Protein AF-A0A6P8XUL9-F1 (afdb_monomer_lite)

Structure (mmCIF, N/CA/C/O backbone):
data_AF-A0A6P8XUL9-F1
#
_entry.id   AF-A0A6P8XUL9-F1
#
loop_
_atom_site.group_PDB
_atom_site.id
_atom_site.type_symbol
_atom_site.label_atom_id
_atom_site.label_alt_id
_atom_site.label_comp_id
_atom_site.label_asym_id
_atom_site.label_entity_id
_atom_site.label_seq_id
_atom_site.pdbx_PDB_ins_code
_atom_site.Cartn_x
_atom_site.Cartn_y
_atom_site.Cartn_z
_atom_site.occupancy
_atom_site.B_iso_or_equiv
_atom_site.auth_seq_id
_atom_site.auth_comp_id
_atom_site.auth_asym_id
_atom_site.auth_atom_id
_atom_site.pdbx_PDB_model_num
ATOM 1 N N . MET A 1 1 ? -16.209 -55.099 -18.711 1.00 37.78 1 MET A N 1
ATOM 2 C CA . MET A 1 1 ? -15.863 -53.741 -19.184 1.00 37.78 1 MET A CA 1
ATOM 3 C C . MET A 1 1 ? -17.079 -52.858 -18.952 1.00 37.78 1 MET A C 1
ATOM 5 O O . MET A 1 1 ? -18.015 -52.920 -19.733 1.00 37.78 1 MET A O 1
ATOM 9 N N . CYS A 1 2 ? -17.122 -52.142 -17.826 1.00 31.62 2 CYS A N 1
ATOM 10 C CA . CYS A 1 2 ? -18.235 -51.257 -17.474 1.00 31.62 2 CYS A CA 1
ATOM 11 C C . CYS A 1 2 ? -17.809 -49.809 -17.709 1.00 31.62 2 CYS A C 1
ATOM 13 O O . CYS A 1 2 ? -16.923 -49.317 -17.016 1.00 31.62 2 CYS A O 1
ATOM 15 N N . ALA A 1 3 ? -18.446 -49.138 -18.665 1.00 32.78 3 ALA A N 1
ATOM 16 C CA . ALA A 1 3 ? -18.392 -47.691 -18.809 1.00 32.78 3 ALA A CA 1
ATOM 17 C C . ALA A 1 3 ? -19.743 -47.134 -18.346 1.00 32.78 3 ALA A C 1
ATOM 19 O O . ALA A 1 3 ? -20.754 -47.297 -19.024 1.00 32.78 3 ALA A O 1
ATOM 20 N N . VAL A 1 4 ? -19.759 -46.522 -17.162 1.00 34.84 4 VAL A N 1
ATOM 21 C CA . VAL A 1 4 ? -20.897 -45.748 -16.658 1.00 34.84 4 VAL A CA 1
ATOM 22 C C . VAL A 1 4 ? -20.531 -44.279 -16.820 1.00 34.84 4 VAL A C 1
ATOM 24 O O . VAL A 1 4 ? -19.769 -43.722 -16.034 1.00 34.84 4 VAL A O 1
ATOM 27 N N . SER A 1 5 ? -21.050 -43.652 -17.871 1.00 38.41 5 SER A N 1
ATOM 28 C CA . SER A 1 5 ? -21.076 -42.200 -18.019 1.00 38.41 5 SER A CA 1
ATOM 29 C C . SER A 1 5 ? -22.178 -41.641 -17.118 1.00 38.41 5 SER A C 1
ATOM 31 O O . SER A 1 5 ? -23.352 -41.632 -17.488 1.00 38.41 5 SER A O 1
ATOM 33 N N . GLY A 1 6 ? -21.807 -41.216 -15.911 1.00 29.81 6 GLY A N 1
ATOM 34 C CA . GLY A 1 6 ? -22.685 -40.436 -15.043 1.00 29.81 6 GLY A CA 1
ATOM 35 C C . GLY A 1 6 ? -22.744 -38.970 -15.496 1.00 29.81 6 GLY A C 1
ATOM 36 O O . GLY A 1 6 ? -21.734 -38.437 -15.963 1.00 29.81 6 GLY A O 1
ATOM 37 N N . PRO A 1 7 ? -23.893 -38.285 -15.361 1.00 35.06 7 PRO A N 1
ATOM 38 C CA . PRO A 1 7 ? -23.976 -36.859 -15.629 1.00 35.06 7 PRO A CA 1
ATOM 39 C C . PRO A 1 7 ? -23.151 -36.113 -14.578 1.00 35.06 7 PRO A C 1
ATOM 41 O O . PRO A 1 7 ? -23.373 -36.257 -13.376 1.00 35.06 7 PRO A O 1
ATOM 44 N N . VAL A 1 8 ? -22.199 -35.297 -15.035 1.00 34.69 8 VAL A N 1
ATOM 45 C CA . VAL A 1 8 ? -21.517 -34.314 -14.191 1.00 34.69 8 VAL A CA 1
ATOM 46 C C . VAL A 1 8 ? -22.593 -33.380 -13.643 1.00 34.69 8 VAL A C 1
ATOM 48 O O . VAL A 1 8 ? -23.097 -32.504 -14.348 1.00 34.69 8 VAL A O 1
ATOM 51 N N . LEU A 1 9 ? -22.979 -33.601 -12.385 1.00 31.09 9 LEU A N 1
ATOM 52 C CA . LEU A 1 9 ? -23.833 -32.701 -11.626 1.00 31.09 9 LEU A CA 1
ATOM 53 C C . LEU A 1 9 ? -23.145 -31.329 -11.606 1.00 31.09 9 LEU A C 1
ATOM 55 O O . LEU A 1 9 ? -22.224 -31.084 -10.825 1.00 31.09 9 LEU A O 1
ATOM 59 N N . ARG A 1 10 ? -23.599 -30.411 -12.465 1.00 36.59 10 ARG A N 1
ATOM 60 C CA . ARG A 1 10 ? -23.371 -28.976 -12.293 1.00 36.59 10 ARG A CA 1
ATOM 61 C C . ARG A 1 10 ? -24.014 -28.584 -10.963 1.00 36.59 10 ARG A C 1
ATOM 63 O O . ARG A 1 10 ? -25.199 -28.257 -10.919 1.00 36.59 10 ARG A O 1
ATOM 70 N N . ARG A 1 11 ? -23.246 -28.624 -9.867 1.00 33.84 11 ARG A N 1
ATOM 71 C CA . ARG A 1 11 ? -23.598 -27.894 -8.643 1.00 33.84 11 ARG A CA 1
ATOM 72 C C . ARG A 1 11 ? -23.852 -26.447 -9.064 1.00 33.84 11 ARG A C 1
ATOM 74 O O . ARG A 1 11 ? -22.957 -25.791 -9.593 1.00 33.84 11 ARG A O 1
ATOM 81 N N . ARG A 1 12 ? -25.086 -25.973 -8.880 1.00 31.55 12 ARG A N 1
ATOM 82 C CA . ARG A 1 12 ? -25.438 -24.553 -8.974 1.00 31.55 12 ARG A CA 1
ATOM 83 C C . ARG A 1 12 ? -24.396 -23.754 -8.180 1.00 31.55 12 ARG A C 1
ATOM 85 O O . ARG A 1 12 ? -24.286 -23.950 -6.975 1.00 31.55 12 ARG A O 1
ATOM 92 N N . MET A 1 13 ? -23.655 -22.861 -8.840 1.00 39.72 13 MET A N 1
ATOM 93 C CA . MET A 1 13 ? -22.795 -21.856 -8.197 1.00 39.72 13 MET A CA 1
ATOM 94 C C . MET A 1 13 ? -23.651 -20.757 -7.539 1.00 39.72 13 MET A C 1
ATOM 96 O O . MET A 1 13 ? -23.552 -19.582 -7.878 1.00 39.72 13 MET A O 1
ATOM 100 N N . ALA A 1 14 ? -24.550 -21.138 -6.636 1.00 37.53 14 ALA A N 1
ATOM 101 C CA . ALA A 1 14 ? -25.235 -20.202 -5.759 1.00 37.53 14 ALA A CA 1
ATOM 102 C C . ALA A 1 14 ? -24.264 -19.878 -4.614 1.00 37.53 14 ALA A C 1
ATOM 104 O O . ALA A 1 14 ? -24.163 -20.656 -3.674 1.00 37.53 14 ALA A O 1
ATOM 105 N N . GLY A 1 15 ? -23.471 -18.809 -4.739 1.00 52.38 15 GLY A N 1
ATOM 106 C CA . GLY A 1 15 ? -22.556 -18.405 -3.659 1.00 52.38 15 GLY A CA 1
ATOM 107 C C . GLY A 1 15 ? -21.303 -17.620 -4.046 1.00 52.38 15 GLY A C 1
ATOM 108 O O . GLY A 1 15 ? -20.465 -17.407 -3.183 1.00 52.38 15 GLY A O 1
ATOM 109 N N . ARG A 1 16 ? -21.123 -17.190 -5.303 1.00 62.69 16 ARG A N 1
ATOM 110 C CA . ARG A 1 16 ? -19.997 -16.306 -5.659 1.00 62.69 16 ARG A CA 1
ATOM 111 C C . ARG A 1 16 ? -20.393 -14.843 -5.513 1.00 62.69 16 ARG A C 1
ATOM 113 O O . ARG A 1 16 ? -21.459 -14.450 -5.987 1.00 62.69 16 ARG A O 1
ATOM 120 N N . TYR A 1 17 ? -19.529 -14.049 -4.886 1.00 63.56 17 TYR A N 1
ATOM 121 C CA . TYR A 1 17 ? -19.690 -12.604 -4.868 1.00 63.56 17 TYR A CA 1
ATOM 122 C C . TYR A 1 17 ? -19.587 -12.062 -6.298 1.00 63.56 17 TYR A C 1
ATOM 124 O O . TYR A 1 17 ? -18.811 -12.584 -7.108 1.00 63.56 17 TYR A O 1
ATOM 132 N N . PRO A 1 18 ? -20.376 -11.031 -6.630 1.00 59.72 18 PRO A N 1
ATOM 133 C CA . PRO A 1 18 ? -20.274 -10.351 -7.908 1.00 59.72 18 PRO A CA 1
ATOM 134 C C . PRO A 1 18 ? -18.846 -9.857 -8.126 1.00 59.72 18 PRO A C 1
ATOM 136 O O . PRO A 1 18 ? -18.221 -9.301 -7.225 1.00 59.72 18 PRO A O 1
ATOM 139 N N . VAL A 1 19 ? -18.338 -10.056 -9.338 1.00 67.88 19 VAL A N 1
ATOM 140 C CA . VAL A 1 19 ? -17.032 -9.533 -9.726 1.00 67.88 19 VAL A CA 1
ATOM 141 C C . VAL A 1 19 ? -17.222 -8.068 -10.093 1.00 67.88 19 VAL A C 1
ATOM 143 O O . VAL A 1 19 ? -17.562 -7.750 -11.230 1.00 67.88 19 VAL A O 1
ATOM 146 N N . SER A 1 20 ? -17.073 -7.187 -9.113 1.00 79.69 20 SER A N 1
ATOM 147 C CA . SER A 1 20 ? -17.096 -5.741 -9.316 1.00 79.69 20 SER A CA 1
ATOM 148 C C . SER A 1 20 ? -15.865 -5.092 -8.683 1.00 79.69 20 SER A C 1
ATOM 150 O O . SER A 1 20 ? -15.315 -5.659 -7.732 1.00 79.69 20 SER A O 1
ATOM 152 N N . PRO A 1 21 ? -15.441 -3.919 -9.189 1.00 89.19 21 PRO A N 1
ATOM 153 C CA . PRO A 1 21 ? -14.424 -3.084 -8.560 1.00 89.19 21 PRO A CA 1
ATOM 154 C C . PRO A 1 21 ? -14.604 -2.997 -7.043 1.00 89.19 21 PRO A C 1
ATOM 156 O O . PRO A 1 21 ? -15.710 -2.767 -6.552 1.00 89.19 21 PRO A O 1
ATOM 159 N N . GLY A 1 22 ? -13.521 -3.232 -6.307 1.00 93.44 22 GLY A N 1
ATOM 160 C CA . GLY A 1 22 ? -13.492 -3.111 -4.854 1.00 93.44 22 GLY A CA 1
ATOM 161 C C . GLY A 1 22 ? -12.985 -1.754 -4.389 1.00 93.44 22 GLY A C 1
ATOM 162 O O . GLY A 1 22 ? -12.543 -0.925 -5.184 1.00 93.44 22 GLY A O 1
ATOM 163 N N . VAL A 1 23 ? -12.989 -1.551 -3.080 1.00 96.12 23 VAL A N 1
ATOM 164 C CA . VAL A 1 23 ? -12.270 -0.445 -2.446 1.00 96.12 23 VAL A CA 1
ATOM 165 C C . VAL A 1 23 ? -11.222 -1.009 -1.498 1.00 96.12 23 VAL A C 1
ATOM 167 O O . VAL A 1 23 ? -11.482 -1.994 -0.815 1.00 96.12 23 VAL A O 1
ATOM 170 N N . ALA A 1 24 ? -10.043 -0.396 -1.459 1.00 97.25 24 ALA A N 1
ATOM 171 C CA . ALA A 1 24 ? -8.964 -0.733 -0.547 1.00 97.25 24 ALA A CA 1
ATOM 172 C C . ALA A 1 24 ? -8.557 0.486 0.287 1.00 97.25 24 ALA A C 1
ATOM 174 O O . ALA A 1 24 ? -8.046 1.459 -0.259 1.00 97.25 24 ALA A O 1
ATOM 175 N N . LEU A 1 25 ? -8.743 0.421 1.604 1.00 97.69 25 LEU A N 1
ATOM 176 C CA . LEU A 1 25 ? -8.171 1.360 2.565 1.00 97.69 25 LEU A CA 1
ATOM 177 C C . LEU A 1 25 ? -6.817 0.821 3.043 1.00 97.69 25 LEU A C 1
ATOM 179 O O . LEU A 1 25 ? -6.745 -0.267 3.611 1.00 97.69 25 LEU A O 1
ATOM 183 N N . ILE A 1 26 ? -5.745 1.568 2.796 1.00 97.75 26 ILE A N 1
ATOM 184 C CA . ILE A 1 26 ? -4.359 1.194 3.077 1.00 97.75 26 ILE A CA 1
ATOM 185 C C . ILE A 1 26 ? -3.785 2.181 4.090 1.00 97.75 26 ILE A C 1
ATOM 187 O O . ILE A 1 26 ? -3.545 3.347 3.789 1.00 97.75 26 ILE A O 1
ATOM 191 N N . ILE A 1 27 ? -3.527 1.690 5.291 1.00 95.75 27 ILE A N 1
ATOM 192 C CA . ILE A 1 27 ? -2.979 2.453 6.404 1.00 95.75 27 ILE A CA 1
ATOM 193 C C . ILE A 1 27 ? -1.556 1.965 6.607 1.00 95.75 27 ILE A C 1
ATOM 195 O O . ILE A 1 27 ? -1.330 0.867 7.115 1.00 95.75 27 ILE A O 1
ATOM 199 N N . SER A 1 28 ? -0.599 2.772 6.160 1.00 93.94 28 SER A N 1
ATOM 200 C CA . SER A 1 28 ? 0.820 2.521 6.382 1.00 93.94 28 SER A CA 1
ATOM 201 C C . SER A 1 28 ? 1.355 3.566 7.343 1.00 93.94 28 SER A C 1
ATOM 203 O O . SER A 1 28 ? 1.233 4.761 7.079 1.00 93.94 28 SER A O 1
ATOM 205 N N . VAL A 1 29 ? 1.911 3.115 8.462 1.00 92.25 29 VAL A N 1
ATOM 206 C CA . VAL A 1 29 ? 2.539 3.975 9.461 1.00 92.25 29 VAL A CA 1
ATOM 207 C C . VAL A 1 29 ? 4.035 3.711 9.433 1.00 92.25 29 VAL A C 1
ATOM 209 O O . VAL A 1 29 ? 4.491 2.578 9.644 1.00 92.25 29 VAL A O 1
ATOM 212 N N . ARG A 1 30 ? 4.783 4.772 9.125 1.00 90.12 30 ARG A N 1
ATOM 213 C CA . ARG A 1 30 ? 6.246 4.766 9.102 1.00 90.12 30 ARG A CA 1
ATOM 214 C C . ARG A 1 30 ? 6.816 5.320 10.394 1.00 90.12 30 ARG A C 1
ATOM 216 O O . ARG A 1 30 ? 7.656 4.669 11.003 1.00 90.12 30 ARG A O 1
ATOM 223 N N . ASP A 1 31 ? 6.366 6.513 10.762 1.00 89.44 31 ASP A N 1
ATOM 224 C CA . ASP A 1 31 ? 6.917 7.282 11.866 1.00 89.44 31 ASP A CA 1
ATOM 225 C C . ASP A 1 31 ? 5.943 7.255 13.046 1.00 89.44 31 ASP A C 1
ATOM 227 O O . ASP A 1 31 ? 4.725 7.388 12.873 1.00 89.44 31 ASP A O 1
ATOM 231 N N . PHE A 1 32 ? 6.501 7.077 14.239 1.00 88.56 32 PHE A N 1
ATOM 232 C CA . PHE A 1 32 ? 5.765 6.943 15.488 1.00 88.56 32 PHE A CA 1
ATOM 233 C C . PHE A 1 32 ? 6.261 7.997 16.466 1.00 88.56 32 PHE A C 1
ATOM 235 O O . PHE A 1 32 ? 7.464 8.175 16.667 1.00 88.56 32 PHE A O 1
ATOM 242 N N . LYS A 1 33 ? 5.335 8.714 17.092 1.00 88.94 33 LYS A N 1
ATOM 243 C CA . LYS A 1 33 ? 5.663 9.637 18.167 1.00 88.94 33 LYS A CA 1
ATOM 244 C C . LYS A 1 33 ? 6.017 8.827 19.411 1.00 88.94 33 LYS A C 1
ATOM 246 O O . LYS A 1 33 ? 5.183 8.109 19.949 1.00 88.94 33 LYS A O 1
ATOM 251 N N . GLY A 1 34 ? 7.242 8.981 19.905 1.00 81.62 34 GLY A N 1
ATOM 252 C CA . GLY A 1 34 ? 7.682 8.349 21.147 1.00 81.62 34 GLY A CA 1
ATOM 253 C C . GLY A 1 34 ? 8.956 7.536 20.972 1.00 81.62 34 GLY A C 1
ATOM 254 O O . GLY A 1 34 ? 9.912 8.014 20.371 1.00 81.62 34 GLY A O 1
ATOM 255 N N . LYS A 1 35 ? 8.988 6.346 21.584 1.00 64.88 35 LYS A N 1
ATOM 256 C CA . LYS A 1 35 ? 10.177 5.476 21.648 1.00 64.88 35 LYS A CA 1
ATOM 257 C C . LYS A 1 35 ? 10.199 4.375 20.588 1.00 64.88 35 LYS A C 1
ATOM 259 O O . LYS A 1 35 ? 11.168 3.623 20.541 1.00 64.88 35 LYS A O 1
ATOM 264 N N . ASP A 1 36 ? 9.145 4.264 19.788 1.00 75.69 36 ASP A N 1
ATOM 265 C CA . ASP A 1 36 ? 9.087 3.261 18.735 1.00 75.69 36 ASP A CA 1
ATOM 266 C C . ASP A 1 36 ? 9.967 3.681 17.559 1.00 75.69 36 ASP A C 1
ATOM 268 O O . ASP A 1 36 ? 10.014 4.847 17.163 1.00 75.69 36 ASP A O 1
ATOM 272 N N . GLU A 1 37 ? 10.697 2.711 17.021 1.00 81.06 37 GLU A N 1
ATOM 273 C CA . GLU A 1 37 ? 11.573 2.929 15.879 1.00 81.06 37 GLU A CA 1
ATOM 274 C C . GLU A 1 37 ? 10.752 3.145 14.599 1.00 81.06 37 GLU A C 1
ATOM 276 O O . GLU A 1 37 ? 9.684 2.554 14.437 1.00 81.06 37 GLU A O 1
ATOM 281 N N . PRO A 1 38 ? 11.236 3.953 13.641 1.00 85.56 38 PRO A N 1
ATOM 282 C CA . PRO A 1 38 ? 10.581 4.071 12.349 1.00 85.56 38 PRO A CA 1
ATOM 283 C C . PRO A 1 38 ? 10.548 2.737 11.592 1.00 85.56 38 PRO A C 1
ATOM 285 O O . PRO A 1 38 ? 11.535 1.999 11.533 1.00 85.56 38 PRO A O 1
ATOM 288 N N . ARG A 1 39 ? 9.440 2.457 10.902 1.00 85.62 39 ARG A N 1
ATOM 289 C CA . ARG A 1 39 ? 9.310 1.278 10.033 1.00 85.62 39 ARG A CA 1
ATOM 290 C C . ARG A 1 39 ? 9.907 1.537 8.658 1.00 85.62 39 ARG A C 1
ATOM 292 O O . ARG A 1 39 ? 9.217 1.943 7.719 1.00 85.62 39 ARG A O 1
ATOM 299 N N . LEU A 1 40 ? 11.201 1.261 8.525 1.00 81.50 40 LEU A N 1
ATOM 300 C CA . LEU A 1 40 ? 11.898 1.288 7.237 1.00 81.50 40 LEU A CA 1
ATOM 301 C C . LEU A 1 40 ? 11.166 0.389 6.231 1.00 81.50 40 LEU A C 1
ATOM 303 O O . LEU A 1 40 ? 10.842 -0.742 6.550 1.00 81.50 40 LEU A O 1
ATOM 307 N N . GLY A 1 41 ? 10.824 0.893 5.044 1.00 85.69 41 GLY A N 1
ATOM 308 C CA . GLY A 1 41 ? 10.061 0.134 4.039 1.00 85.69 41 GLY A CA 1
ATOM 309 C C . GLY A 1 41 ? 8.534 0.225 4.118 1.00 85.69 41 GLY A C 1
ATOM 310 O O . GLY A 1 41 ? 7.869 -0.256 3.202 1.00 85.69 41 GLY A O 1
ATOM 311 N N . ALA A 1 42 ? 7.953 0.902 5.117 1.00 89.12 42 ALA A N 1
ATOM 312 C CA . ALA A 1 42 ? 6.500 1.131 5.186 1.00 89.12 42 ALA A CA 1
ATOM 313 C C . ALA A 1 42 ? 5.942 1.825 3.923 1.00 89.12 42 ALA A C 1
ATOM 315 O O . ALA A 1 42 ? 4.853 1.494 3.444 1.00 89.12 42 ALA A O 1
ATOM 316 N N . ARG A 1 43 ? 6.729 2.726 3.320 1.00 90.94 43 ARG A N 1
ATOM 317 C CA . ARG A 1 43 ? 6.403 3.351 2.030 1.00 90.94 43 ARG A CA 1
ATOM 318 C C . ARG A 1 43 ? 6.321 2.337 0.895 1.00 90.94 43 ARG A C 1
ATOM 320 O O . ARG A 1 43 ? 5.424 2.409 0.059 1.00 90.94 43 ARG A O 1
ATOM 327 N N . ASN A 1 44 ? 7.242 1.382 0.862 1.00 89.88 44 ASN A N 1
ATOM 328 C CA . ASN A 1 44 ? 7.232 0.342 -0.156 1.00 89.88 44 ASN A CA 1
ATOM 329 C C . ASN A 1 44 ? 6.050 -0.608 0.042 1.00 89.88 44 ASN A C 1
ATOM 331 O O . ASN A 1 44 ? 5.362 -0.887 -0.933 1.00 89.88 44 ASN A O 1
ATOM 335 N N . ASP A 1 45 ? 5.712 -0.992 1.277 1.00 93.25 45 ASP A N 1
ATOM 336 C CA . ASP A 1 45 ? 4.472 -1.730 1.565 1.00 93.25 45 ASP A CA 1
ATOM 337 C C . ASP A 1 45 ? 3.230 -1.001 1.032 1.00 93.25 45 ASP A C 1
ATOM 339 O O . ASP A 1 45 ? 2.400 -1.605 0.346 1.00 93.25 45 ASP A O 1
ATOM 343 N N . PHE A 1 46 ? 3.121 0.306 1.306 1.00 95.69 46 PHE A N 1
ATOM 344 C CA . PHE A 1 46 ? 2.026 1.138 0.809 1.00 95.69 46 PHE A CA 1
ATOM 345 C C . PHE A 1 46 ? 1.956 1.101 -0.720 1.00 95.69 46 PHE A C 1
ATOM 347 O O . PHE A 1 46 ? 0.901 0.824 -1.294 1.00 95.69 46 PHE A O 1
ATOM 354 N N . MET A 1 47 ? 3.089 1.326 -1.390 1.00 94.62 47 MET A N 1
ATOM 355 C CA . MET A 1 47 ? 3.172 1.315 -2.850 1.00 94.62 47 MET A CA 1
ATOM 356 C C . MET A 1 47 ? 2.868 -0.066 -3.438 1.00 94.62 47 MET A C 1
ATOM 358 O O . MET A 1 47 ? 2.206 -0.145 -4.481 1.00 94.62 47 MET A O 1
ATOM 362 N N . PHE A 1 48 ? 3.287 -1.147 -2.772 1.00 95.12 48 PHE A N 1
ATOM 363 C CA . PHE A 1 48 ? 3.018 -2.512 -3.210 1.00 95.12 48 PHE A CA 1
ATOM 364 C C . PHE A 1 48 ? 1.536 -2.850 -3.153 1.00 95.12 48 PHE A C 1
ATOM 366 O O . PHE A 1 48 ? 0.970 -3.300 -4.155 1.00 95.12 48 PHE A O 1
ATOM 373 N N . LEU A 1 49 ? 0.892 -2.565 -2.022 1.00 96.31 49 LEU A N 1
ATOM 374 C CA . LEU A 1 49 ? -0.545 -2.758 -1.850 1.00 96.31 49 LEU A CA 1
ATOM 375 C C . LEU A 1 49 ? -1.330 -1.891 -2.831 1.00 96.31 49 LEU A C 1
ATOM 377 O O . LEU A 1 49 ? -2.171 -2.407 -3.568 1.00 96.31 49 LEU A O 1
ATOM 381 N N . LYS A 1 50 ? -1.017 -0.592 -2.901 1.00 96.75 50 LYS A N 1
ATOM 382 C CA . LYS A 1 50 ? -1.726 0.360 -3.759 1.00 96.75 50 LYS A CA 1
ATOM 383 C C . LYS A 1 50 ? -1.693 -0.076 -5.219 1.00 96.75 50 LYS A C 1
ATOM 385 O O . LYS A 1 50 ? -2.736 -0.157 -5.867 1.00 96.75 50 LYS A O 1
ATOM 390 N N . SER A 1 51 ? -0.508 -0.386 -5.736 1.00 94.75 51 SER A N 1
ATOM 391 C CA . SER A 1 51 ? -0.339 -0.774 -7.138 1.00 94.75 51 SER A CA 1
ATOM 392 C C . SER A 1 51 ? -1.025 -2.106 -7.434 1.00 94.75 51 SER A C 1
ATOM 394 O O . SER A 1 51 ? -1.724 -2.223 -8.439 1.00 94.75 51 SER A O 1
ATOM 396 N N . THR A 1 52 ? -0.912 -3.081 -6.524 1.00 94.81 52 THR A N 1
ATOM 397 C CA . THR A 1 52 ? -1.575 -4.389 -6.651 1.00 94.81 52 THR A CA 1
ATOM 398 C C . THR A 1 52 ? -3.096 -4.247 -6.697 1.00 94.81 52 THR A C 1
ATOM 400 O O . THR A 1 52 ? -3.742 -4.800 -7.585 1.00 94.81 52 THR A O 1
ATOM 403 N N . PHE A 1 53 ? -3.684 -3.453 -5.802 1.00 94.94 53 PHE A N 1
ATOM 404 C CA . PHE A 1 53 ? -5.125 -3.213 -5.805 1.00 94.94 53 PHE A CA 1
ATOM 405 C C . PHE A 1 53 ? -5.578 -2.400 -7.021 1.00 94.94 53 PHE A C 1
ATOM 407 O O . PHE A 1 53 ? -6.602 -2.730 -7.621 1.00 94.94 53 PHE A O 1
ATOM 414 N N . THR A 1 54 ? -4.784 -1.431 -7.472 1.00 92.88 54 THR A N 1
ATOM 415 C CA . THR A 1 54 ? -5.086 -0.654 -8.684 1.00 92.88 54 THR A CA 1
ATOM 416 C C . THR A 1 54 ? -5.176 -1.555 -9.923 1.00 92.88 54 THR A C 1
ATOM 418 O O . THR A 1 54 ? -6.140 -1.464 -10.683 1.00 92.88 54 THR A O 1
ATOM 421 N N . VAL A 1 55 ? -4.241 -2.499 -10.109 1.00 89.94 55 VAL A N 1
ATOM 422 C CA . VAL A 1 55 ? -4.286 -3.437 -11.255 1.00 89.94 55 VAL A CA 1
ATOM 423 C C . VAL A 1 55 ? -5.388 -4.501 -11.136 1.00 89.94 55 VAL A C 1
ATOM 425 O O . VAL A 1 55 ? -5.750 -5.131 -12.131 1.00 89.94 55 VAL A O 1
ATOM 428 N N . THR A 1 56 ? -5.964 -4.682 -9.943 1.00 87.12 56 THR A N 1
ATOM 429 C CA . THR A 1 56 ? -7.191 -5.480 -9.740 1.00 87.12 56 THR A CA 1
ATOM 430 C C . THR A 1 56 ? -8.475 -4.677 -9.985 1.00 87.12 56 THR A C 1
ATOM 432 O O . THR A 1 56 ? -9.572 -5.222 -9.893 1.00 87.12 56 THR A O 1
ATOM 435 N N . GLY A 1 57 ? -8.358 -3.377 -10.277 1.00 90.94 57 GLY A N 1
ATOM 436 C CA . GLY A 1 57 ? -9.495 -2.475 -10.468 1.00 90.94 57 GLY A CA 1
ATOM 437 C C . GLY A 1 57 ? -10.120 -1.971 -9.175 1.00 90.94 57 GLY A C 1
ATOM 438 O O . GLY A 1 57 ? -11.220 -1.429 -9.211 1.00 90.94 57 GLY A O 1
ATOM 439 N N . CYS A 1 58 ? -9.450 -2.144 -8.036 1.00 93.44 58 CYS A N 1
ATOM 440 C CA . CYS A 1 58 ? -9.899 -1.545 -6.790 1.00 93.44 58 CYS A CA 1
ATOM 441 C C . CYS A 1 58 ? -9.514 -0.064 -6.737 1.00 93.44 58 CYS A C 1
ATOM 443 O O . CYS A 1 58 ? -8.419 0.319 -7.156 1.00 93.44 58 CYS A O 1
ATOM 445 N N . ARG A 1 59 ? -10.386 0.761 -6.153 1.00 96.12 59 ARG A N 1
ATOM 446 C CA . ARG A 1 59 ? -10.037 2.134 -5.774 1.00 96.12 59 ARG A CA 1
ATOM 447 C C . ARG A 1 59 ? -9.293 2.119 -4.445 1.00 96.12 59 ARG A C 1
ATOM 449 O O . ARG A 1 59 ? -9.730 1.455 -3.513 1.00 96.12 59 ARG A O 1
ATOM 456 N N . THR A 1 60 ? -8.186 2.844 -4.350 1.00 96.69 60 THR A N 1
ATOM 457 C CA . THR A 1 60 ? -7.331 2.847 -3.156 1.00 96.69 60 THR A CA 1
ATOM 458 C C . THR A 1 60 ? -7.438 4.157 -2.387 1.00 96.69 60 THR A C 1
ATOM 460 O O . THR A 1 60 ? -7.372 5.221 -3.002 1.00 96.69 60 THR A O 1
ATOM 463 N N . PHE A 1 61 ? -7.506 4.069 -1.061 1.00 96.81 61 PHE A N 1
ATOM 464 C CA . PHE A 1 61 ? -7.519 5.194 -0.132 1.00 96.81 61 PHE A CA 1
ATOM 465 C C . PHE A 1 61 ? -6.432 5.023 0.937 1.00 96.81 61 PHE A C 1
ATOM 467 O O . PHE A 1 61 ? -6.220 3.899 1.389 1.00 96.81 61 PHE A O 1
ATOM 474 N N . PRO A 1 62 ? -5.771 6.103 1.378 1.00 93.56 62 PRO A N 1
ATOM 475 C CA . PRO A 1 62 ? -5.745 7.405 0.715 1.00 93.56 62 PRO A CA 1
ATOM 476 C C . PRO A 1 62 ? -5.112 7.305 -0.686 1.00 93.56 62 PRO A C 1
ATOM 478 O O . PRO A 1 62 ? -4.370 6.367 -0.992 1.00 93.56 62 PRO A O 1
ATOM 481 N N . ALA A 1 63 ? -5.407 8.272 -1.558 1.00 84.56 63 ALA A N 1
ATOM 482 C CA . ALA A 1 63 ? -4.843 8.299 -2.910 1.00 84.56 63 ALA A CA 1
ATOM 483 C C . ALA A 1 63 ? -3.311 8.439 -2.897 1.00 84.56 63 ALA A C 1
ATOM 485 O O . ALA A 1 63 ? -2.629 7.931 -3.785 1.00 84.56 63 ALA A O 1
ATOM 486 N N . THR A 1 64 ? -2.750 9.087 -1.881 1.00 85.88 64 THR A N 1
ATOM 487 C CA . THR A 1 64 ? -1.308 9.226 -1.646 1.00 85.88 64 THR A CA 1
ATOM 488 C C . THR A 1 64 ? -0.969 8.776 -0.238 1.00 85.88 64 THR A C 1
ATOM 490 O O . THR A 1 64 ? -1.817 8.849 0.646 1.00 85.88 64 THR A O 1
ATOM 493 N N . GLU A 1 65 ? 0.269 8.334 -0.020 1.00 88.94 65 GLU A N 1
ATOM 494 C CA . GLU A 1 65 ? 0.728 7.951 1.315 1.00 88.94 65 GLU A CA 1
ATOM 495 C C . GLU A 1 65 ? 0.516 9.108 2.299 1.00 88.94 65 GLU A C 1
ATOM 497 O O . GLU A 1 65 ? 0.905 10.248 2.036 1.00 88.94 65 GLU A O 1
ATOM 502 N N . LYS A 1 66 ? -0.114 8.802 3.433 1.00 89.75 66 LYS A N 1
ATOM 503 C CA . LYS A 1 66 ? -0.261 9.719 4.559 1.00 89.75 66 LYS A CA 1
ATOM 504 C C . LYS A 1 66 ? 0.761 9.325 5.619 1.00 89.75 66 LYS A C 1
ATOM 506 O O . LYS A 1 66 ? 0.774 8.175 6.043 1.00 89.75 66 LYS A O 1
ATOM 511 N N . LEU A 1 67 ? 1.599 10.279 6.025 1.00 83.88 67 LEU A N 1
ATOM 512 C CA . LEU A 1 67 ? 2.714 10.033 6.950 1.00 83.88 67 LEU A CA 1
ATOM 513 C C . LEU A 1 67 ? 2.261 9.859 8.403 1.00 83.88 67 LEU A C 1
ATOM 515 O O . LEU A 1 67 ? 2.842 9.063 9.132 1.00 83.88 67 LEU A O 1
ATOM 519 N N . ASN A 1 68 ? 1.219 10.594 8.797 1.00 89.81 68 ASN A N 1
ATOM 520 C CA . ASN A 1 68 ? 0.725 10.632 10.167 1.00 89.81 68 ASN A CA 1
ATOM 521 C C . ASN A 1 68 ? -0.708 10.115 10.231 1.00 89.81 68 ASN A C 1
ATOM 523 O O . ASN A 1 68 ? -1.586 10.654 9.562 1.00 89.81 68 ASN A O 1
ATOM 527 N N . TRP A 1 69 ? -0.946 9.109 11.059 1.00 93.81 69 TRP A N 1
ATOM 528 C CA . TRP A 1 69 ? -2.253 8.537 11.332 1.00 93.81 69 TRP A CA 1
ATOM 529 C C . TRP A 1 69 ? -2.592 8.699 12.804 1.00 93.81 69 TRP A C 1
ATOM 531 O O . TRP A 1 69 ? -1.900 8.147 13.649 1.00 93.81 69 TRP A O 1
ATOM 541 N N . SER A 1 70 ? -3.670 9.417 13.097 1.00 92.25 70 SER A N 1
ATOM 542 C CA . SER A 1 70 ? -4.382 9.344 14.375 1.00 92.25 70 SER A CA 1
ATOM 543 C C . SER A 1 70 ? -5.650 8.493 14.240 1.00 92.25 70 SER A C 1
ATOM 545 O O . SER A 1 70 ? -6.048 8.090 13.139 1.00 92.25 70 SER A O 1
ATOM 547 N N . GLN A 1 71 ? -6.336 8.228 15.353 1.00 91.19 71 GLN A N 1
ATOM 548 C 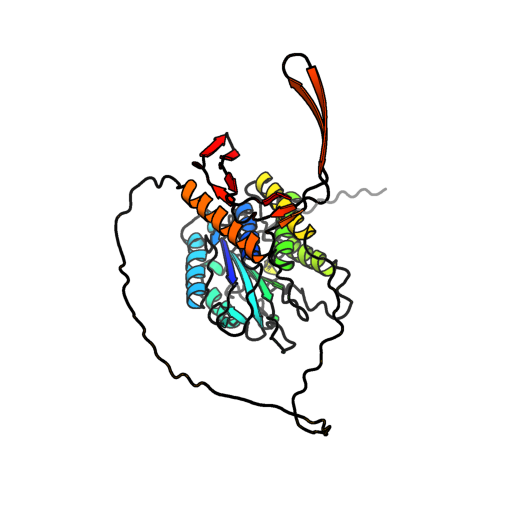CA . GLN A 1 71 ? -7.599 7.485 15.312 1.00 91.19 71 GLN A CA 1
ATOM 549 C C . GLN A 1 71 ? -8.686 8.239 14.526 1.00 91.19 71 GLN A C 1
ATOM 551 O O . GLN A 1 71 ? -9.458 7.621 13.791 1.00 91.19 71 GLN A O 1
ATOM 556 N N . SER A 1 72 ? -8.750 9.568 14.644 1.00 91.88 72 SER A N 1
ATOM 557 C CA . SER A 1 72 ? -9.714 10.380 13.892 1.00 91.88 72 SER A CA 1
ATOM 558 C C . SER A 1 72 ? -9.407 10.372 12.395 1.00 91.88 72 SER A C 1
ATOM 560 O O . SER A 1 72 ? -10.327 10.268 11.584 1.00 91.88 72 SER A O 1
ATOM 562 N N . ASP A 1 73 ? -8.125 10.385 12.020 1.00 93.88 73 ASP A N 1
ATOM 563 C CA . ASP A 1 73 ? -7.699 10.236 10.627 1.00 93.88 73 ASP A CA 1
ATOM 564 C C . ASP A 1 73 ? -8.138 8.901 10.035 1.00 93.88 73 ASP A C 1
ATOM 566 O O . ASP A 1 73 ? -8.627 8.866 8.907 1.00 93.88 73 ASP A O 1
ATOM 570 N N . PHE A 1 74 ? -7.999 7.812 10.797 1.00 93.00 74 PHE A N 1
ATOM 571 C CA . PHE A 1 74 ? -8.491 6.500 10.390 1.00 93.00 74 PHE A CA 1
ATOM 572 C C . PHE A 1 74 ? -10.002 6.517 10.138 1.00 93.00 74 PHE A C 1
ATOM 574 O O . PHE A 1 74 ? -10.452 6.087 9.077 1.00 93.00 74 PHE A O 1
ATOM 581 N N . VAL A 1 75 ? -10.784 7.044 11.084 1.00 92.25 75 VAL A N 1
ATOM 582 C CA . VAL A 1 75 ? -12.247 7.118 10.955 1.00 92.25 75 VAL A CA 1
ATOM 583 C C . VAL A 1 75 ? -12.654 7.957 9.740 1.00 92.25 75 VAL A C 1
ATOM 585 O O . VAL A 1 75 ? -13.557 7.567 9.002 1.00 92.25 75 VAL A O 1
ATOM 588 N N . ASN A 1 76 ? -11.979 9.080 9.495 1.00 93.88 76 ASN A N 1
ATOM 589 C CA . ASN A 1 76 ? -12.251 9.931 8.338 1.00 93.88 76 ASN A CA 1
ATOM 590 C C . ASN A 1 76 ? -11.903 9.229 7.018 1.00 93.88 76 ASN A C 1
ATOM 592 O O . ASN A 1 76 ? -12.719 9.227 6.100 1.00 93.88 76 ASN A O 1
ATOM 596 N N . ALA A 1 77 ? -10.745 8.569 6.942 1.00 94.88 77 ALA A N 1
ATOM 597 C CA . ALA A 1 77 ? -10.345 7.810 5.759 1.00 94.88 77 ALA A CA 1
ATOM 598 C C . ALA A 1 77 ? -11.264 6.606 5.503 1.00 94.88 77 ALA A C 1
ATOM 600 O O . ALA A 1 77 ? -11.516 6.255 4.354 1.00 94.88 77 ALA A O 1
ATOM 601 N N . LEU A 1 78 ? -11.798 5.980 6.556 1.00 94.62 78 LEU A N 1
ATOM 602 C CA . LEU A 1 78 ? -12.799 4.927 6.420 1.00 94.62 78 LEU A CA 1
ATOM 603 C C . LEU A 1 78 ? -14.098 5.461 5.817 1.00 94.62 78 LEU A C 1
ATOM 605 O O . LEU A 1 78 ? -14.610 4.842 4.890 1.00 94.62 78 LEU A O 1
ATOM 609 N N . LYS A 1 79 ? -14.602 6.604 6.297 1.00 93.88 79 LYS A N 1
ATOM 610 C CA . LYS A 1 79 ? -15.794 7.259 5.730 1.00 93.88 79 LYS A CA 1
ATOM 611 C C . LYS A 1 79 ? -15.602 7.579 4.246 1.00 93.88 79 LYS A C 1
ATOM 613 O O . LYS A 1 79 ? -16.458 7.260 3.424 1.00 93.88 79 LYS A O 1
ATOM 618 N N . GLU A 1 80 ? -14.442 8.127 3.894 1.00 94.62 80 GLU A N 1
ATOM 619 C CA . GLU A 1 80 ? -14.079 8.390 2.500 1.00 94.62 80 GLU A CA 1
ATOM 620 C C . GLU A 1 80 ? -14.036 7.091 1.677 1.00 94.62 80 GLU A C 1
ATOM 622 O O . GLU A 1 80 ? -14.634 7.003 0.607 1.00 94.62 80 GLU A O 1
ATOM 627 N N . ALA A 1 81 ? -13.410 6.037 2.206 1.00 95.06 81 ALA A N 1
ATOM 628 C CA . ALA A 1 81 ? -13.281 4.758 1.517 1.00 95.06 81 ALA A CA 1
ATOM 629 C C . ALA A 1 81 ? -14.617 4.019 1.330 1.00 95.06 81 ALA A C 1
ATOM 631 O O . ALA A 1 81 ? -14.749 3.228 0.398 1.00 95.06 81 ALA A O 1
ATOM 632 N N . VAL A 1 82 ? -15.624 4.244 2.177 1.00 94.31 82 VAL A N 1
ATOM 633 C CA . VAL A 1 82 ? -16.946 3.622 1.986 1.00 94.31 82 VAL A CA 1
ATOM 634 C C . VAL A 1 82 ? -17.873 4.432 1.081 1.00 94.31 82 VAL A C 1
ATOM 636 O O . VAL A 1 82 ? -18.809 3.856 0.534 1.00 94.31 82 VAL A O 1
ATOM 639 N N . THR A 1 83 ? -17.584 5.715 0.841 1.00 94.31 83 THR A N 1
ATOM 640 C CA . THR A 1 83 ? -18.401 6.605 -0.009 1.00 94.31 83 THR A CA 1
ATOM 641 C C . THR A 1 83 ? -18.668 6.033 -1.417 1.00 94.31 83 THR A C 1
ATOM 643 O O . THR A 1 83 ? -19.824 6.022 -1.846 1.00 94.31 83 THR A O 1
ATOM 646 N N . PRO A 1 84 ? -17.687 5.431 -2.133 1.00 92.94 84 PRO A N 1
ATOM 647 C CA . PRO A 1 84 ? -17.941 4.833 -3.449 1.00 92.94 84 PRO A CA 1
ATOM 648 C C . PRO A 1 84 ? -19.001 3.725 -3.427 1.00 92.94 84 PRO A C 1
ATOM 650 O O . PRO A 1 84 ? -19.660 3.473 -4.431 1.00 92.94 84 PRO A O 1
ATOM 653 N N . PHE A 1 85 ? -19.189 3.043 -2.294 1.00 90.88 85 PHE A N 1
ATOM 654 C CA . PHE A 1 85 ? -20.218 2.014 -2.164 1.00 90.88 85 PHE A CA 1
ATOM 655 C C . PHE A 1 85 ? -21.640 2.576 -2.109 1.00 90.88 85 PHE A C 1
ATOM 657 O O . PHE A 1 85 ? -22.583 1.831 -2.391 1.00 90.88 85 PHE A O 1
ATOM 664 N N . GLU A 1 86 ? -21.793 3.843 -1.737 1.00 90.50 86 GLU A N 1
ATOM 665 C CA . GLU A 1 86 ? -23.074 4.546 -1.656 1.00 90.50 86 GLU A CA 1
ATOM 666 C C . GLU A 1 86 ? -23.396 5.215 -2.991 1.00 90.50 86 GLU A C 1
ATOM 668 O O . GLU A 1 86 ? -24.494 5.052 -3.532 1.00 90.50 86 GLU A O 1
ATOM 673 N N . GLU A 1 87 ? -22.403 5.904 -3.552 1.00 92.25 87 GLU A N 1
ATOM 674 C CA . GLU A 1 87 ? -22.594 6.835 -4.662 1.00 92.25 87 GLU A CA 1
ATOM 675 C C . GLU A 1 87 ? -22.393 6.191 -6.041 1.00 92.25 87 GLU A C 1
ATOM 677 O O . GLU A 1 87 ? -22.992 6.633 -7.022 1.00 92.25 87 GLU A O 1
ATOM 682 N N . GLU A 1 88 ? -21.603 5.116 -6.145 1.00 92.88 88 GLU A N 1
ATOM 683 C CA . GLU A 1 88 ? -21.171 4.584 -7.440 1.00 92.88 88 GLU A CA 1
ATOM 684 C C . GLU A 1 88 ? -21.625 3.144 -7.694 1.00 92.88 88 GLU A C 1
ATOM 686 O O . GLU A 1 88 ? -21.155 2.183 -7.081 1.00 92.88 88 GLU A O 1
ATOM 691 N N . GLU A 1 89 ? -22.483 2.970 -8.706 1.00 88.31 89 GLU A N 1
ATOM 692 C CA . GLU A 1 89 ? -23.000 1.662 -9.144 1.00 88.31 89 GLU A CA 1
ATOM 693 C C . GLU A 1 89 ? -21.898 0.622 -9.391 1.00 88.31 89 GLU A C 1
ATOM 695 O O . GLU A 1 89 ? -22.061 -0.551 -9.050 1.00 88.31 89 GLU A O 1
ATOM 700 N N . ALA A 1 90 ? -20.749 1.050 -9.927 1.00 87.75 90 ALA A N 1
ATOM 701 C CA . ALA A 1 90 ? -19.618 0.170 -10.209 1.00 87.75 90 ALA A CA 1
ATOM 702 C C . ALA A 1 90 ? -19.065 -0.520 -8.948 1.00 87.75 90 ALA A C 1
ATOM 704 O O . ALA A 1 90 ? -18.598 -1.655 -9.034 1.00 87.75 90 ALA A O 1
ATOM 705 N N . PHE A 1 91 ? -19.151 0.121 -7.779 1.00 90.62 91 PHE A N 1
ATOM 706 C CA . PHE A 1 91 ? -18.602 -0.387 -6.518 1.00 90.62 91 PHE A CA 1
ATOM 707 C C . PHE A 1 91 ? -19.678 -0.986 -5.602 1.00 90.62 91 PHE A C 1
ATOM 709 O O . PHE A 1 91 ? -19.354 -1.684 -4.637 1.00 90.62 91 PHE A O 1
ATOM 716 N N . LYS A 1 92 ? -20.974 -0.818 -5.904 1.00 86.75 92 LYS A N 1
ATOM 717 C CA . LYS A 1 92 ? -22.095 -1.255 -5.044 1.00 86.75 92 LYS A CA 1
ATOM 718 C C . LYS A 1 92 ? -22.111 -2.731 -4.655 1.00 86.75 92 LYS A C 1
ATOM 720 O O . LYS A 1 92 ? -22.827 -3.082 -3.723 1.00 86.75 92 LYS A O 1
ATOM 725 N N . ARG A 1 93 ? -21.338 -3.601 -5.304 1.00 84.50 93 ARG A N 1
ATOM 726 C CA . ARG A 1 93 ? -21.215 -5.025 -4.936 1.00 84.50 93 ARG A CA 1
ATOM 727 C C . ARG A 1 93 ? -19.773 -5.472 -4.679 1.00 84.50 93 ARG A C 1
ATOM 729 O O . ARG A 1 93 ? -19.529 -6.663 -4.498 1.00 84.50 93 ARG A O 1
ATOM 736 N N . GLY A 1 94 ? -18.838 -4.523 -4.672 1.00 88.25 94 GLY A N 1
ATOM 737 C CA . GLY A 1 94 ? -17.410 -4.779 -4.585 1.00 88.25 94 GLY A CA 1
ATOM 738 C C . GLY A 1 94 ? -16.951 -5.194 -3.193 1.00 88.25 94 GLY A C 1
ATOM 739 O O . GLY A 1 94 ? -17.626 -4.883 -2.203 1.00 88.25 94 GLY A O 1
ATOM 740 N N . PRO A 1 95 ? -15.797 -5.877 -3.112 1.00 91.50 95 PRO A N 1
ATOM 741 C CA . PRO A 1 95 ? -15.133 -6.142 -1.847 1.00 91.50 95 PRO A CA 1
ATOM 742 C C . PRO A 1 95 ? -14.565 -4.876 -1.217 1.00 91.50 95 PRO A C 1
ATOM 744 O O . PRO A 1 95 ? -14.201 -3.922 -1.904 1.00 91.50 95 PRO A O 1
ATOM 747 N N . PHE A 1 96 ? -14.437 -4.922 0.104 1.00 93.50 96 PHE A N 1
ATOM 748 C CA . PHE A 1 96 ? -13.693 -3.947 0.881 1.00 93.50 96 PHE A CA 1
ATOM 749 C C . PHE A 1 96 ? -12.409 -4.584 1.417 1.00 93.50 96 PHE A C 1
ATOM 751 O O . PHE A 1 96 ? -12.452 -5.603 2.106 1.00 93.50 96 PHE A O 1
ATOM 758 N N . PHE A 1 97 ? -11.268 -3.984 1.105 1.00 94.75 97 PHE A N 1
ATOM 759 C CA . PHE A 1 97 ? -9.965 -4.353 1.636 1.00 94.75 97 PHE A CA 1
ATOM 760 C C . PHE A 1 97 ? -9.539 -3.322 2.676 1.00 94.75 97 PHE A C 1
ATOM 762 O O . PHE A 1 97 ? -9.564 -2.126 2.407 1.00 94.75 97 PHE A O 1
ATOM 769 N N . LEU A 1 98 ? -9.111 -3.781 3.846 1.00 95.38 98 LEU A N 1
ATOM 770 C CA . LEU A 1 98 ? -8.529 -2.938 4.883 1.00 95.38 98 LEU A CA 1
ATOM 771 C C . LEU A 1 98 ? -7.138 -3.459 5.203 1.00 95.38 98 LEU A C 1
ATOM 773 O O . LEU A 1 98 ? -7.002 -4.555 5.734 1.00 95.38 98 LEU A O 1
ATOM 777 N N . CYS A 1 99 ? -6.111 -2.693 4.865 1.00 95.81 99 CYS A N 1
ATOM 778 C CA . CYS A 1 99 ? -4.724 -3.096 5.028 1.00 95.81 99 CYS A CA 1
ATOM 779 C C . CYS A 1 99 ? -4.039 -2.203 6.057 1.00 95.81 99 CYS A C 1
ATOM 781 O O . CYS A 1 99 ? -3.977 -0.994 5.864 1.00 95.81 99 CYS A O 1
ATOM 783 N N . PHE A 1 100 ? -3.481 -2.798 7.103 1.00 93.06 100 PHE A N 1
ATOM 784 C CA . PHE A 1 100 ? -2.601 -2.132 8.054 1.00 93.06 100 PHE A CA 1
ATOM 785 C C . PHE A 1 100 ? -1.163 -2.596 7.826 1.00 93.06 100 PHE A C 1
ATOM 787 O O . PHE A 1 100 ? -0.900 -3.796 7.826 1.00 93.06 100 PHE A O 1
ATOM 794 N N . SER A 1 101 ? -0.236 -1.657 7.664 1.00 92.75 101 SER A N 1
ATOM 795 C CA . SER A 1 101 ? 1.205 -1.878 7.782 1.00 92.75 101 SER A CA 1
ATOM 796 C C . SER A 1 101 ? 1.727 -0.919 8.845 1.00 92.75 101 SER A C 1
ATOM 798 O O . SER A 1 101 ? 1.907 0.266 8.585 1.00 92.75 101 SER A O 1
ATOM 800 N N . THR A 1 102 ? 1.931 -1.408 10.066 1.00 90.88 102 THR A N 1
ATOM 801 C CA . THR A 1 102 ? 2.334 -0.579 11.215 1.00 90.88 102 THR A CA 1
ATOM 802 C C . THR A 1 102 ? 3.056 -1.411 12.288 1.00 90.88 102 THR A C 1
ATOM 804 O O . THR A 1 102 ? 3.361 -2.588 12.075 1.00 90.88 102 THR A O 1
ATOM 807 N N . HIS A 1 103 ? 3.356 -0.808 13.438 1.00 87.25 103 HIS A N 1
ATOM 808 C CA . HIS A 1 103 ? 3.640 -1.527 14.668 1.00 87.25 103 HIS A CA 1
ATOM 809 C C . HIS A 1 103 ? 2.364 -2.055 15.326 1.00 87.25 103 HIS A C 1
ATOM 811 O O . HIS A 1 103 ? 1.255 -1.589 15.063 1.00 87.25 103 HIS A O 1
ATOM 817 N N . GLY A 1 104 ? 2.512 -3.071 16.168 1.00 83.12 104 GLY A N 1
ATOM 818 C CA . GLY A 1 104 ? 1.412 -3.533 16.999 1.00 83.12 104 GLY A CA 1
ATOM 819 C C . GLY A 1 104 ? 1.839 -4.552 18.039 1.00 83.12 104 GLY A C 1
ATOM 820 O O . GLY A 1 104 ? 2.832 -5.270 17.882 1.00 83.12 104 GLY A O 1
ATOM 821 N N . ASP A 1 105 ? 1.051 -4.619 19.101 1.00 78.56 105 ASP A N 1
ATOM 822 C CA . ASP A 1 105 ? 1.229 -5.517 20.233 1.00 78.56 105 ASP A CA 1
ATOM 823 C C . ASP A 1 105 ? -0.133 -6.019 20.746 1.00 78.56 105 ASP A C 1
ATOM 825 O O . ASP A 1 105 ? -1.172 -5.853 20.104 1.00 78.56 105 ASP A O 1
ATOM 829 N N . GLU A 1 106 ? -0.136 -6.656 21.914 1.00 76.50 106 GLU A N 1
ATOM 830 C CA . GLU A 1 106 ? -1.335 -7.132 22.611 1.00 76.50 106 GLU A CA 1
ATOM 831 C C . GLU A 1 106 ? -2.440 -6.077 22.822 1.00 76.50 106 GLU A C 1
ATOM 833 O O . GLU A 1 106 ? -3.607 -6.460 22.936 1.00 76.50 106 GLU A O 1
ATOM 838 N N . LYS A 1 107 ? -2.111 -4.778 22.848 1.00 81.69 107 LYS A N 1
ATOM 839 C CA . LYS A 1 107 ? -3.074 -3.675 22.994 1.00 81.69 107 LYS A CA 1
ATOM 840 C C . LYS A 1 107 ? -3.751 -3.325 21.674 1.00 81.69 107 LYS A C 1
ATOM 842 O O . LYS A 1 107 ? -4.883 -2.843 21.689 1.00 81.69 107 LYS A O 1
ATOM 847 N N . GLY A 1 108 ? -3.096 -3.584 20.543 1.00 84.44 108 GLY A N 1
ATOM 848 C CA . GLY A 1 108 ? -3.663 -3.383 19.216 1.00 84.44 108 GLY A CA 1
ATOM 849 C C . GLY A 1 108 ? -2.660 -2.879 18.186 1.00 84.44 108 GLY A C 1
ATOM 850 O O . GLY A 1 108 ? -1.488 -3.244 18.182 1.00 84.44 108 GLY A O 1
ATOM 851 N N . ILE A 1 109 ? -3.171 -2.064 17.270 1.00 89.31 109 ILE A N 1
ATOM 852 C CA . ILE A 1 109 ? -2.447 -1.489 16.135 1.00 89.31 109 ILE A CA 1
ATOM 853 C C . ILE A 1 109 ? -1.904 -0.127 16.567 1.00 89.31 109 ILE A C 1
ATOM 855 O O . ILE A 1 109 ? -2.692 0.730 16.954 1.00 89.31 109 ILE A O 1
ATOM 859 N N . THR A 1 110 ? -0.594 0.093 16.502 1.00 90.69 110 THR A N 1
ATOM 860 C CA . THR A 1 110 ? 0.003 1.385 16.868 1.00 90.69 110 THR A CA 1
ATOM 861 C C . THR A 1 110 ? -0.242 2.414 15.762 1.00 90.69 110 THR A C 1
ATOM 863 O O . THR A 1 110 ? -0.125 2.105 14.571 1.00 90.69 110 THR A O 1
ATOM 866 N N . LEU A 1 111 ? -0.588 3.636 16.146 1.00 93.06 111 LEU A N 1
ATOM 867 C CA . LEU A 1 111 ? -0.802 4.785 15.269 1.00 93.06 111 LEU A CA 1
ATOM 868 C C . LEU A 1 111 ? 0.381 5.768 15.356 1.00 93.06 111 LEU A C 1
ATOM 870 O O . LEU A 1 111 ? 1.276 5.612 16.185 1.00 93.06 111 LEU A O 1
ATOM 874 N N . SER A 1 112 ? 0.429 6.780 14.485 1.00 92.75 112 SER A N 1
ATOM 875 C CA . SER A 1 112 ? 1.569 7.714 14.419 1.00 92.75 112 SER A CA 1
ATOM 876 C C . SER A 1 112 ? 1.717 8.589 15.656 1.00 92.75 112 SER A C 1
ATOM 878 O O . SER A 1 112 ? 2.811 9.061 15.945 1.00 92.75 112 SER A O 1
ATOM 880 N N . ASP A 1 113 ? 0.635 8.829 16.387 1.00 91.38 113 ASP A N 1
ATOM 881 C CA . ASP A 1 113 ? 0.651 9.554 17.658 1.00 91.38 113 ASP A CA 1
ATOM 882 C C . ASP A 1 113 ? 1.193 8.713 18.829 1.00 91.38 113 ASP A C 1
ATOM 884 O O . ASP A 1 113 ? 1.375 9.258 19.919 1.00 91.38 113 ASP A O 1
ATOM 888 N N . GLY A 1 114 ? 1.519 7.436 18.591 1.00 88.06 114 GLY A N 1
ATOM 889 C CA . GLY A 1 114 ? 1.960 6.477 19.604 1.00 88.06 114 GLY A CA 1
ATOM 890 C C . GLY A 1 114 ? 0.800 5.823 20.359 1.00 88.06 114 GLY A C 1
ATOM 891 O O . GLY A 1 114 ? 1.029 4.941 21.188 1.00 88.06 114 GLY A O 1
ATOM 892 N N . GLU A 1 115 ? -0.441 6.224 20.068 1.00 90.81 115 GLU A N 1
ATOM 893 C CA . GLU A 1 115 ? -1.628 5.600 20.634 1.00 90.81 115 GLU A CA 1
ATOM 894 C C . GLU A 1 115 ? -1.914 4.263 19.947 1.00 90.81 115 GLU A C 1
ATOM 896 O O . GLU A 1 115 ? -1.495 3.983 18.819 1.00 90.81 115 GLU A O 1
ATOM 901 N N . TYR A 1 116 ? -2.661 3.417 20.647 1.00 88.94 116 TYR A N 1
ATOM 902 C CA . TYR A 1 116 ? -3.119 2.146 20.110 1.00 88.94 116 TYR A CA 1
ATOM 903 C C . TYR A 1 116 ? -4.536 2.308 19.574 1.00 88.94 116 TYR A C 1
ATOM 905 O O . TYR A 1 116 ? -5.374 2.957 20.195 1.00 88.94 116 TYR A O 1
ATOM 913 N N . LEU A 1 117 ? -4.823 1.653 18.452 1.00 89.94 117 LEU A N 1
ATOM 914 C CA . LEU A 1 117 ? -6.164 1.324 17.998 1.00 89.94 117 LEU A CA 1
ATOM 915 C C . LEU A 1 117 ? -6.456 -0.127 18.401 1.00 89.94 117 LEU A C 1
ATOM 917 O O . LEU A 1 117 ? -6.026 -1.062 17.710 1.00 89.94 117 LEU A O 1
ATOM 921 N N . PRO A 1 118 ? -7.177 -0.349 19.514 1.00 87.69 118 PRO A N 1
ATOM 922 C CA . PRO A 1 118 ? -7.558 -1.685 19.926 1.00 87.69 118 PRO A CA 1
ATOM 923 C C . PRO A 1 118 ? -8.446 -2.356 18.881 1.00 87.69 118 PRO A C 1
ATOM 925 O O . PRO A 1 118 ? -9.307 -1.734 18.254 1.00 87.69 118 PRO A O 1
ATOM 928 N N . LEU A 1 119 ? -8.280 -3.665 18.719 1.00 79.75 119 LEU A N 1
ATOM 929 C CA . LEU A 1 119 ? -8.996 -4.435 17.699 1.00 79.75 119 LEU A CA 1
ATOM 930 C C . LEU A 1 119 ? -10.520 -4.458 17.927 1.00 79.75 119 LEU A C 1
ATOM 932 O O . LEU A 1 119 ? -11.292 -4.481 16.969 1.00 79.75 119 LEU A O 1
ATOM 936 N N . ASN A 1 120 ? -10.973 -4.390 19.182 1.00 80.25 120 ASN A N 1
ATOM 937 C CA . ASN A 1 120 ? -12.391 -4.245 19.526 1.00 80.25 120 ASN A CA 1
ATOM 938 C C . ASN A 1 120 ? -12.955 -2.870 19.125 1.00 80.25 120 ASN A C 1
ATOM 940 O O . ASN A 1 120 ? -14.100 -2.794 18.682 1.00 80.25 120 ASN A O 1
ATOM 944 N N . VAL A 1 121 ? -12.158 -1.803 19.229 1.00 87.12 121 VAL A N 1
ATOM 945 C CA . VAL A 1 121 ? -12.533 -0.460 18.760 1.00 87.12 121 VAL A CA 1
ATOM 946 C C . VAL A 1 121 ? -12.602 -0.442 17.237 1.00 87.12 121 VAL A C 1
ATOM 948 O O . VAL A 1 121 ? -13.595 0.016 16.681 1.00 87.12 121 VAL A O 1
ATOM 951 N N . LEU A 1 122 ? -11.616 -1.030 16.551 1.00 86.38 122 LEU A N 1
ATOM 952 C CA . LEU A 1 122 ? -11.666 -1.227 15.100 1.00 86.38 122 LEU A CA 1
ATOM 953 C C . LEU A 1 122 ? -12.940 -1.983 14.682 1.00 86.38 122 LEU A C 1
ATOM 955 O O . LEU A 1 122 ? -13.620 -1.589 13.735 1.00 86.38 122 LEU A O 1
ATOM 959 N N . ARG A 1 123 ? -13.296 -3.044 15.415 1.00 82.50 123 ARG A N 1
ATOM 960 C CA . ARG A 1 123 ? -14.537 -3.798 15.198 1.00 82.50 123 ARG A CA 1
ATOM 961 C C . ARG A 1 123 ? -15.780 -2.923 15.350 1.00 82.50 123 ARG A C 1
ATOM 963 O O . ARG A 1 123 ? -16.661 -3.031 14.502 1.00 82.50 123 ARG A O 1
ATOM 970 N N . ALA A 1 124 ? -15.853 -2.088 16.383 1.00 84.00 124 ALA A N 1
ATOM 971 C CA . ALA A 1 124 ? -16.974 -1.173 16.588 1.00 84.00 124 ALA A CA 1
ATOM 972 C C . ALA A 1 124 ? -17.078 -0.137 15.455 1.00 84.00 124 ALA A C 1
ATOM 974 O O . ALA A 1 124 ? -18.144 0.033 14.876 1.00 84.00 124 ALA A O 1
ATOM 975 N N . ILE A 1 125 ? -15.954 0.456 15.047 1.00 88.06 125 ILE A N 1
ATOM 976 C CA . ILE A 1 125 ? -15.912 1.434 13.951 1.00 88.06 125 ILE A CA 1
ATOM 977 C C . ILE A 1 125 ? -16.412 0.818 12.634 1.00 88.06 125 ILE A C 1
ATOM 979 O O . ILE A 1 125 ? -17.205 1.430 11.918 1.00 88.06 125 ILE A O 1
ATOM 983 N N . LEU A 1 126 ? -15.986 -0.408 12.309 1.00 86.31 126 LEU A N 1
ATOM 984 C CA . LEU A 1 126 ? -16.455 -1.113 11.110 1.00 86.31 126 LEU A CA 1
ATOM 985 C C . LEU A 1 126 ? -17.941 -1.503 11.201 1.00 86.31 126 LEU A C 1
ATOM 987 O O . LEU A 1 126 ? -18.622 -1.543 10.180 1.00 86.31 126 LEU A O 1
ATOM 991 N N . ALA A 1 127 ? -18.452 -1.767 12.406 1.00 83.75 127 ALA A N 1
ATOM 992 C CA . ALA A 1 127 ? -19.855 -2.104 12.658 1.00 83.75 127 ALA A CA 1
ATOM 993 C C . ALA A 1 127 ? -20.838 -0.967 12.406 1.00 83.75 127 ALA A C 1
ATOM 995 O O . ALA A 1 127 ? -21.991 -1.219 12.036 1.00 83.75 127 ALA A O 1
ATOM 996 N N . GLU A 1 128 ? -20.377 0.261 12.600 1.00 87.88 128 GLU A N 1
ATOM 997 C CA . GLU A 1 128 ? -21.146 1.473 12.338 1.00 87.88 128 GLU A CA 1
ATOM 998 C C . GLU A 1 128 ? -21.320 1.732 10.834 1.00 87.88 128 GLU A C 1
ATOM 1000 O O . GLU A 1 128 ? -22.245 2.434 10.437 1.00 87.88 128 GLU A O 1
ATOM 1005 N N . GLN A 1 129 ? -20.484 1.128 9.981 1.00 89.25 129 GLN A N 1
ATOM 1006 C CA . GLN A 1 129 ? -20.571 1.296 8.531 1.00 89.25 129 GLN A CA 1
ATOM 1007 C C . GLN A 1 129 ? -21.604 0.334 7.934 1.00 89.25 129 GLN A C 1
ATOM 1009 O O . GLN A 1 129 ? -21.291 -0.795 7.546 1.00 89.25 129 GLN A O 1
ATOM 1014 N N . GLU A 1 130 ? -22.858 0.780 7.832 1.00 87.12 130 GLU A N 1
ATOM 1015 C CA . GLU A 1 130 ? -23.955 -0.044 7.301 1.00 87.12 130 GLU A CA 1
ATOM 1016 C C . GLU A 1 130 ? -23.682 -0.557 5.884 1.00 87.12 130 GLU A C 1
ATOM 1018 O O . GLU A 1 130 ? -24.012 -1.701 5.556 1.00 87.12 130 GLU A O 1
ATOM 1023 N N . THR A 1 131 ? -22.989 0.248 5.075 1.00 88.69 131 THR A N 1
ATOM 1024 C CA . THR A 1 131 ? -22.551 -0.104 3.720 1.00 88.69 131 THR A CA 1
ATOM 1025 C C . THR A 1 131 ? -21.711 -1.371 3.669 1.00 88.69 131 THR A C 1
ATOM 1027 O O . THR A 1 131 ? -21.720 -2.053 2.645 1.00 88.69 131 THR A O 1
ATOM 1030 N N . LEU A 1 132 ? -21.020 -1.727 4.755 1.00 87.38 132 LEU A N 1
ATOM 1031 C CA . LEU A 1 132 ? -20.136 -2.884 4.824 1.00 87.38 132 LEU A CA 1
ATOM 1032 C C . LEU A 1 132 ? -20.828 -4.177 5.293 1.00 87.38 132 LEU A C 1
ATOM 1034 O O . LEU A 1 132 ? -20.259 -5.251 5.084 1.00 87.38 132 LEU A O 1
ATOM 1038 N N . ARG A 1 133 ? -22.033 -4.140 5.888 1.00 81.69 133 ARG A N 1
ATOM 1039 C CA . ARG A 1 133 ? -22.650 -5.303 6.580 1.00 81.69 133 ARG A CA 1
ATOM 1040 C C . ARG A 1 133 ? -22.809 -6.558 5.709 1.00 81.69 133 ARG A C 1
ATOM 1042 O O . ARG A 1 133 ? -22.548 -7.663 6.167 1.00 81.69 133 ARG A O 1
ATOM 1049 N N . SER A 1 134 ? -23.152 -6.416 4.432 1.00 77.81 134 SER A N 1
ATOM 1050 C CA . SER A 1 134 ? -23.376 -7.546 3.509 1.00 77.81 134 SER A CA 1
ATOM 1051 C C . SER A 1 134 ? -22.235 -7.779 2.514 1.00 77.81 134 SER A C 1
ATOM 1053 O O . SER A 1 134 ? -22.359 -8.597 1.601 1.00 77.81 134 SER A O 1
ATOM 1055 N N . ARG A 1 135 ? -21.117 -7.063 2.672 1.00 82.81 135 ARG A N 1
ATOM 1056 C CA . ARG A 1 135 ? -20.016 -7.071 1.704 1.00 82.81 135 ARG A CA 1
ATOM 1057 C C . ARG A 1 135 ? -18.905 -8.037 2.086 1.00 82.81 135 ARG A C 1
ATOM 1059 O O . ARG A 1 135 ? -18.642 -8.200 3.279 1.00 82.81 135 ARG A O 1
ATOM 1066 N N . PRO A 1 136 ? -18.197 -8.608 1.099 1.00 85.38 136 PRO A N 1
ATOM 1067 C CA . PRO A 1 136 ? -16.968 -9.327 1.370 1.00 85.38 136 PRO A CA 1
ATOM 1068 C C . PRO A 1 136 ? -15.908 -8.333 1.858 1.00 85.38 136 PRO A C 1
ATOM 1070 O O . PRO A 1 136 ? -15.599 -7.355 1.177 1.00 85.38 136 PRO A O 1
ATOM 1073 N N . LYS A 1 137 ? -15.371 -8.581 3.049 1.00 87.06 137 LYS A N 1
ATOM 1074 C CA . LYS A 1 137 ? -14.342 -7.770 3.698 1.00 87.06 137 LYS A CA 1
ATOM 1075 C C . LYS A 1 137 ? -13.076 -8.600 3.847 1.00 87.06 137 LYS A C 1
ATOM 1077 O O . LYS A 1 137 ? -13.136 -9.739 4.304 1.00 87.06 137 LYS A O 1
ATOM 1082 N N . VAL A 1 138 ? -11.933 -8.038 3.484 1.00 87.00 138 VAL A N 1
ATOM 1083 C CA . VAL A 1 138 ? -10.626 -8.671 3.672 1.00 87.00 138 VAL A CA 1
ATOM 1084 C C . VAL A 1 138 ? -9.751 -7.720 4.468 1.00 87.00 138 VAL A C 1
ATOM 1086 O O . VAL A 1 138 ? -9.439 -6.625 4.009 1.00 87.00 138 VAL A O 1
ATOM 1089 N N . ILE A 1 139 ? -9.365 -8.136 5.667 1.00 88.19 139 ILE A N 1
ATOM 1090 C CA . ILE A 1 139 ? -8.539 -7.348 6.574 1.00 88.19 139 ILE A CA 1
ATOM 1091 C C . ILE A 1 139 ? -7.138 -7.947 6.578 1.00 88.19 139 ILE A C 1
ATOM 1093 O O . ILE A 1 139 ? -6.948 -9.098 6.963 1.00 88.19 139 ILE A O 1
ATOM 1097 N N . VAL A 1 140 ? -6.161 -7.168 6.133 1.00 89.50 140 VAL A N 1
ATOM 1098 C CA . VAL A 1 140 ? -4.752 -7.544 6.053 1.00 89.50 140 VAL A CA 1
ATOM 1099 C C . VAL A 1 140 ? -3.993 -6.764 7.118 1.00 89.50 140 VAL A C 1
ATOM 1101 O O . VAL A 1 140 ? -4.052 -5.540 7.130 1.00 89.50 140 VAL A O 1
ATOM 1104 N N . ILE A 1 141 ? -3.290 -7.440 8.024 1.00 87.94 141 ILE A N 1
ATOM 1105 C CA . ILE A 1 141 ? -2.563 -6.780 9.117 1.00 87.94 141 ILE A CA 1
ATOM 1106 C C . ILE A 1 141 ? -1.105 -7.224 9.096 1.00 87.94 141 ILE A C 1
ATOM 1108 O O . ILE A 1 141 ? -0.794 -8.353 9.457 1.00 87.94 141 ILE A O 1
ATOM 1112 N N . GLN A 1 142 ? -0.208 -6.324 8.715 1.00 88.31 142 GLN A N 1
ATOM 1113 C CA . GLN A 1 142 ? 1.219 -6.414 8.986 1.00 88.31 142 GLN A CA 1
ATOM 1114 C C . GLN A 1 142 ? 1.520 -5.558 10.219 1.00 88.31 142 GLN A C 1
ATOM 1116 O O . GLN A 1 142 ? 1.617 -4.335 10.122 1.00 88.31 142 GLN A O 1
ATOM 1121 N N . ALA A 1 143 ? 1.655 -6.211 11.374 1.00 82.69 143 ALA A N 1
ATOM 1122 C CA . ALA A 1 143 ? 1.953 -5.561 12.647 1.00 82.69 143 ALA A CA 1
ATOM 1123 C C . ALA A 1 143 ? 3.316 -6.036 13.163 1.00 82.69 143 ALA A C 1
ATOM 1125 O O . ALA A 1 143 ? 3.483 -7.168 13.620 1.00 82.69 143 ALA A O 1
ATOM 1126 N N . CYS A 1 144 ? 4.315 -5.170 13.036 1.00 72.12 144 CYS A N 1
ATOM 1127 C CA . CYS A 1 144 ? 5.680 -5.426 13.477 1.00 72.12 144 CYS A CA 1
ATOM 1128 C C . CYS A 1 144 ? 5.792 -5.137 14.978 1.00 72.12 144 CYS A C 1
ATOM 1130 O O . CYS A 1 144 ? 5.390 -4.067 15.425 1.00 72.12 144 CYS A O 1
ATOM 1132 N N . ARG A 1 145 ? 6.410 -6.015 15.762 1.00 63.94 145 ARG A N 1
ATOM 1133 C CA . ARG A 1 145 ? 6.809 -5.661 17.130 1.00 63.94 145 ARG A CA 1
ATOM 1134 C C . ARG A 1 145 ? 8.070 -4.810 17.018 1.00 63.94 145 ARG A C 1
ATOM 1136 O O . ARG A 1 145 ? 9.068 -5.303 16.501 1.00 63.94 145 ARG A O 1
ATOM 1143 N N . GLY A 1 146 ? 8.005 -3.528 17.378 1.00 58.25 146 GLY A N 1
ATOM 1144 C CA . GLY A 1 146 ? 9.203 -2.682 17.437 1.00 58.25 146 GLY A CA 1
ATOM 1145 C C . GLY A 1 146 ? 10.276 -3.320 18.329 1.00 58.25 146 GLY A C 1
ATOM 1146 O O . GLY A 1 146 ? 9.956 -4.179 19.158 1.00 58.25 146 GLY A O 1
ATOM 1147 N N . ALA A 1 147 ? 11.541 -2.920 18.176 1.00 52.66 147 ALA A N 1
ATOM 1148 C CA . ALA A 1 147 ? 12.679 -3.556 18.853 1.00 52.66 147 ALA A CA 1
ATOM 1149 C C . ALA A 1 147 ? 12.551 -3.630 20.395 1.00 52.66 147 ALA A C 1
ATOM 1151 O O . ALA A 1 147 ? 13.167 -4.487 21.022 1.00 52.66 147 ALA A O 1
ATOM 1152 N N . MET A 1 148 ? 11.719 -2.780 21.014 1.00 46.41 148 MET A N 1
ATOM 1153 C CA . MET A 1 148 ? 11.556 -2.690 22.472 1.00 46.41 148 MET A CA 1
ATOM 1154 C C . MET A 1 148 ? 10.378 -3.485 23.072 1.00 46.41 148 MET A C 1
ATOM 1156 O O . MET A 1 148 ? 10.187 -3.453 24.290 1.00 46.41 148 MET A O 1
ATOM 1160 N N . CYS A 1 149 ? 9.569 -4.202 22.282 1.00 45.84 149 CYS A N 1
ATOM 1161 C CA . CYS A 1 149 ? 8.406 -4.919 22.823 1.00 45.84 149 CYS A CA 1
ATOM 1162 C C . CYS A 1 149 ? 8.827 -6.247 23.495 1.00 45.84 149 CYS A C 1
ATOM 1164 O O . CYS A 1 149 ? 8.892 -7.298 22.862 1.00 45.84 149 CYS A O 1
ATOM 1166 N N . MET A 1 150 ? 9.131 -6.184 24.798 1.00 39.28 150 MET A N 1
ATOM 1167 C CA . MET A 1 150 ? 9.609 -7.303 25.634 1.00 39.28 150 MET A CA 1
ATOM 1168 C C . MET A 1 150 ? 8.525 -8.338 26.005 1.00 39.28 150 MET A C 1
ATOM 1170 O O . MET A 1 150 ? 8.841 -9.364 26.612 1.00 39.28 150 MET A O 1
ATOM 1174 N N . THR A 1 151 ? 7.245 -8.112 25.681 1.00 45.56 151 THR A N 1
ATOM 1175 C CA . THR A 1 151 ? 6.193 -9.107 25.953 1.00 45.56 151 THR A CA 1
ATOM 1176 C C . THR A 1 151 ? 6.227 -10.196 24.882 1.00 45.56 151 THR A C 1
ATOM 1178 O O . THR A 1 151 ? 6.454 -9.920 23.707 1.00 45.56 151 THR A O 1
ATOM 1181 N N . LYS A 1 152 ? 6.009 -11.467 25.233 1.00 49.44 152 LYS A N 1
ATOM 1182 C CA . LYS A 1 152 ? 6.023 -12.578 24.254 1.00 49.44 152 LYS A CA 1
ATOM 1183 C C . LYS A 1 152 ? 4.742 -12.673 23.402 1.00 49.44 152 LYS A C 1
ATOM 1185 O O . LYS A 1 152 ? 4.735 -13.392 22.409 1.00 49.44 152 LYS A O 1
ATOM 1190 N N . ASP A 1 153 ? 3.708 -11.893 23.720 1.00 51.25 153 ASP A N 1
ATOM 1191 C CA . ASP A 1 153 ? 2.368 -12.018 23.134 1.00 51.25 153 ASP A CA 1
ATOM 1192 C C . ASP A 1 153 ? 2.065 -10.917 22.096 1.00 51.25 153 ASP A C 1
ATOM 1194 O O . ASP A 1 153 ? 1.838 -9.757 22.436 1.00 51.25 153 ASP A O 1
ATOM 1198 N N . GLY A 1 154 ? 2.098 -11.241 20.795 1.00 51.94 154 GLY A N 1
ATOM 1199 C CA . GLY A 1 154 ? 1.654 -10.314 19.732 1.00 51.94 154 GLY A CA 1
ATOM 1200 C C . GLY A 1 154 ? 0.194 -9.865 19.896 1.00 51.94 154 GLY A C 1
ATOM 1201 O O . GLY A 1 154 ? -0.482 -10.354 20.806 1.00 51.94 154 GLY A O 1
ATOM 1202 N N . PRO A 1 155 ? -0.324 -8.981 19.014 1.00 52.59 155 PRO A N 1
ATOM 1203 C CA . PRO A 1 155 ? -1.746 -8.655 19.003 1.00 52.59 155 PRO A CA 1
ATOM 1204 C C . PRO A 1 155 ? -2.560 -9.937 19.091 1.00 52.59 155 PRO A C 1
ATOM 1206 O O . PRO A 1 155 ? -2.442 -10.816 18.233 1.00 52.59 155 PRO A O 1
ATOM 1209 N N . LYS A 1 156 ? -3.335 -10.088 20.172 1.00 56.66 156 LYS A N 1
ATOM 1210 C CA . LYS A 1 156 ? -4.140 -11.290 20.390 1.00 56.66 156 LYS A CA 1
ATOM 1211 C C . LYS A 1 156 ? -5.305 -11.253 19.413 1.00 56.66 156 LYS A C 1
ATOM 1213 O O . LYS A 1 156 ? -6.411 -10.839 19.759 1.00 56.66 156 LYS A O 1
ATOM 1218 N N . LEU A 1 157 ? -5.056 -11.716 18.186 1.00 51.19 157 LEU A N 1
ATOM 1219 C CA . LEU A 1 157 ? -6.085 -11.933 17.169 1.00 51.19 157 LEU A CA 1
ATOM 1220 C C . LEU A 1 157 ? -7.148 -12.931 17.640 1.00 51.19 157 LEU A C 1
ATOM 1222 O O . LEU A 1 157 ? -8.264 -12.884 17.148 1.00 51.19 157 LEU A O 1
ATOM 1226 N N . SER A 1 158 ? -6.880 -13.730 18.677 1.00 47.38 158 SER A N 1
ATOM 1227 C CA . SER A 1 158 ? -7.889 -14.562 19.342 1.00 47.38 158 SER A CA 1
ATOM 1228 C C . SER A 1 158 ? -9.081 -13.770 19.913 1.00 47.38 158 SER A C 1
ATOM 1230 O O . SER A 1 158 ? -10.141 -14.354 20.143 1.00 47.38 158 SER A O 1
ATOM 1232 N N . SER A 1 159 ? -8.949 -12.448 20.093 1.00 48.16 159 SER A N 1
ATOM 1233 C CA . SER A 1 159 ? -10.064 -11.537 20.401 1.00 48.16 159 SER A CA 1
ATOM 1234 C C . SER A 1 159 ? -11.031 -11.307 19.223 1.00 48.16 159 SER A C 1
ATOM 1236 O O . SER A 1 159 ? -12.145 -10.830 19.436 1.00 48.16 159 SER A O 1
ATOM 1238 N N . PHE A 1 160 ? -10.666 -11.706 17.998 1.00 48.88 160 PHE A N 1
ATOM 1239 C CA . PHE A 1 160 ? -11.514 -11.670 16.800 1.00 48.88 160 PHE A CA 1
ATOM 1240 C C . PHE A 1 160 ? -12.392 -12.910 16.609 1.00 48.88 160 PHE A C 1
ATOM 1242 O O . PHE A 1 160 ? -12.974 -13.063 15.539 1.00 48.88 160 PHE A O 1
ATOM 1249 N N . LYS A 1 161 ? -12.545 -13.805 17.596 1.00 46.22 161 LYS A N 1
ATOM 1250 C CA . LYS A 1 161 ? -13.488 -14.927 17.455 1.00 46.22 161 LYS A CA 1
ATOM 1251 C C . LYS A 1 161 ? -14.900 -14.403 17.159 1.00 46.22 161 LYS A C 1
ATOM 1253 O O . LYS A 1 161 ? -15.593 -13.885 18.034 1.00 46.22 161 LYS A O 1
ATOM 1258 N N . VAL A 1 162 ? -15.305 -14.529 15.899 1.00 42.69 162 VAL A N 1
ATOM 1259 C CA . VAL A 1 162 ? -16.653 -14.251 15.418 1.00 42.69 162 VAL A CA 1
ATOM 1260 C C . VAL A 1 162 ? -17.476 -15.489 15.742 1.00 42.69 162 VAL A C 1
ATOM 1262 O O . VAL A 1 162 ? -17.226 -16.571 15.215 1.00 42.69 162 VAL A O 1
ATOM 1265 N N . THR A 1 163 ? -18.444 -15.356 16.642 1.00 39.81 163 THR A N 1
ATOM 1266 C CA . THR A 1 163 ? -19.515 -16.345 16.761 1.00 39.81 163 THR A CA 1
ATOM 1267 C C . THR A 1 163 ? -20.364 -16.231 15.503 1.00 39.81 163 THR A C 1
ATOM 1269 O O . THR A 1 163 ? -21.073 -15.244 15.310 1.00 39.81 163 THR A O 1
ATOM 1272 N N . ALA A 1 164 ? -20.212 -17.201 14.608 1.00 40.31 164 ALA A N 1
ATOM 1273 C CA . ALA A 1 164 ? -20.865 -17.240 13.313 1.00 40.31 164 ALA A CA 1
ATOM 1274 C C . ALA A 1 164 ? -22.368 -17.489 13.466 1.00 40.31 164 ALA A C 1
ATOM 1276 O O . ALA A 1 164 ? -22.772 -18.617 13.271 1.00 40.31 164 ALA A O 1
ATOM 1277 N N . ASP A 1 165 ? -23.189 -16.498 13.835 1.00 40.47 165 ASP A N 1
ATOM 1278 C CA . ASP A 1 165 ? -24.631 -16.781 13.965 1.00 40.47 165 ASP A CA 1
ATOM 1279 C C . ASP A 1 165 ? -25.622 -15.624 13.758 1.00 40.47 165 ASP A C 1
ATOM 1281 O O . ASP A 1 165 ? -26.808 -15.776 14.039 1.00 40.47 165 ASP A O 1
ATOM 1285 N N . SER A 1 166 ? -25.247 -14.484 13.163 1.00 46.78 166 SER A N 1
ATOM 1286 C CA . SER A 1 166 ? -26.307 -13.642 12.582 1.00 46.78 166 SER A CA 1
ATOM 1287 C C . SER A 1 166 ? -25.868 -12.853 11.358 1.00 46.78 166 SER A C 1
ATOM 1289 O O . SER A 1 166 ? -24.787 -12.273 11.323 1.00 46.78 166 SER A O 1
ATOM 1291 N N . ALA A 1 167 ? -26.758 -12.765 10.366 1.00 46.78 167 ALA A N 1
ATOM 1292 C CA . ALA A 1 167 ? -26.646 -11.861 9.218 1.00 46.78 167 ALA A CA 1
ATOM 1293 C C . ALA A 1 167 ? -26.571 -10.366 9.615 1.00 46.78 167 ALA A C 1
ATOM 1295 O O . ALA A 1 167 ? -26.408 -9.511 8.749 1.00 46.78 167 ALA A O 1
ATOM 1296 N N . ALA A 1 168 ? -26.696 -10.061 10.912 1.00 53.03 168 ALA A N 1
ATOM 1297 C CA . ALA A 1 168 ? -26.532 -8.742 11.498 1.00 53.03 168 ALA A CA 1
ATOM 1298 C C . ALA A 1 168 ? -25.140 -8.520 12.126 1.00 53.03 168 ALA A C 1
ATOM 1300 O O . ALA A 1 168 ? -24.882 -7.403 12.567 1.00 53.03 168 ALA A O 1
ATOM 1301 N N . ASP A 1 169 ? -24.244 -9.525 12.175 1.00 62.84 169 ASP A N 1
ATOM 1302 C CA . ASP A 1 169 ? -22.882 -9.323 12.688 1.00 62.84 169 ASP A CA 1
ATOM 1303 C C . ASP A 1 169 ? -22.093 -8.430 11.713 1.00 62.84 169 ASP A C 1
ATOM 1305 O O . ASP A 1 169 ? -21.924 -8.791 10.544 1.00 62.84 169 ASP A O 1
ATOM 1309 N N . PRO A 1 170 ? -21.555 -7.293 12.181 1.00 58.06 170 PRO A N 1
ATOM 1310 C CA . PRO A 1 170 ? -20.588 -6.469 11.456 1.00 58.06 170 PRO A CA 1
ATOM 1311 C C . PRO A 1 170 ? -19.444 -7.228 10.774 1.00 58.06 170 PRO A C 1
ATOM 1313 O O . PRO A 1 170 ? -18.902 -6.772 9.766 1.00 58.06 170 PRO A O 1
ATOM 1316 N N . TRP A 1 171 ? -19.065 -8.379 11.332 1.00 64.75 171 TRP A N 1
ATOM 1317 C CA . TRP A 1 171 ? -17.995 -9.247 10.839 1.00 64.75 171 TRP A CA 1
ATOM 1318 C C . TRP A 1 171 ? -18.476 -10.377 9.932 1.00 64.75 171 TRP A C 1
ATOM 1320 O O . TRP A 1 171 ? -17.660 -11.156 9.430 1.00 64.75 171 TRP A O 1
ATOM 1330 N N . GLY A 1 172 ? -19.781 -10.453 9.668 1.00 67.00 172 GLY A N 1
ATOM 1331 C CA . GLY A 1 172 ? -20.319 -11.324 8.637 1.00 67.00 172 GLY A CA 1
ATOM 1332 C C . GLY A 1 172 ? -19.610 -11.044 7.315 1.00 67.00 172 GLY A C 1
ATOM 1333 O O . GLY A 1 172 ? -19.497 -9.894 6.892 1.00 67.00 172 GLY A O 1
ATOM 1334 N N . ASN A 1 173 ? -19.111 -12.093 6.660 1.00 73.88 173 ASN A N 1
ATOM 1335 C CA . ASN A 1 173 ? -18.347 -11.989 5.414 1.00 73.88 173 ASN A CA 1
ATOM 1336 C C . ASN A 1 173 ? -17.009 -11.241 5.558 1.00 73.88 173 ASN A C 1
ATOM 1338 O O . ASN A 1 173 ? -16.613 -10.531 4.634 1.00 73.88 173 ASN A O 1
ATOM 1342 N N . THR A 1 174 ? -16.309 -11.394 6.686 1.00 76.94 174 THR A N 1
ATOM 1343 C CA . THR A 1 174 ? -14.931 -10.906 6.863 1.00 76.94 174 THR A CA 1
ATOM 1344 C C . THR A 1 174 ? -13.915 -12.046 6.854 1.00 76.94 174 THR A C 1
ATOM 1346 O O . THR A 1 174 ? -14.085 -13.056 7.533 1.00 76.94 174 THR A O 1
ATOM 1349 N N . MET A 1 175 ? -12.817 -11.861 6.124 1.00 80.00 175 MET A N 1
ATOM 1350 C CA . MET A 1 175 ? -11.611 -12.682 6.196 1.00 80.00 175 MET A CA 1
ATOM 1351 C C . MET A 1 175 ? -10.459 -11.841 6.737 1.00 80.00 175 MET A C 1
ATOM 1353 O O . MET A 1 175 ? -10.237 -10.731 6.264 1.00 80.00 175 MET A O 1
ATOM 1357 N N . GLY A 1 176 ? -9.712 -12.375 7.700 1.00 78.06 176 GLY A N 1
ATOM 1358 C CA . GLY A 1 176 ? -8.498 -11.748 8.206 1.00 78.06 176 GLY A CA 1
ATOM 1359 C C . GLY A 1 176 ? -7.254 -12.508 7.768 1.00 78.06 176 GLY A C 1
ATOM 1360 O O . GLY A 1 176 ? -7.230 -13.739 7.760 1.00 78.06 176 GLY A O 1
ATOM 1361 N N . ILE A 1 177 ? -6.216 -11.769 7.397 1.00 80.88 177 ILE A N 1
ATOM 1362 C CA . ILE A 1 177 ? -4.891 -12.290 7.076 1.00 80.88 177 ILE A CA 1
ATOM 1363 C C . ILE A 1 177 ? -3.899 -11.416 7.832 1.00 80.88 177 ILE A C 1
ATOM 1365 O O . ILE A 1 177 ? -3.695 -10.256 7.488 1.00 80.88 177 ILE A O 1
ATOM 1369 N N . ALA A 1 178 ? -3.302 -11.956 8.885 1.00 78.94 178 ALA A N 1
ATOM 1370 C CA . ALA A 1 178 ? -2.382 -11.207 9.721 1.00 78.94 178 ALA A CA 1
ATOM 1371 C C . ALA A 1 178 ? -0.992 -11.842 9.720 1.00 78.94 178 ALA A C 1
ATOM 1373 O O . ALA A 1 178 ? -0.842 -13.062 9.658 1.00 78.94 178 ALA A O 1
ATOM 1374 N N . SER A 1 179 ? 0.013 -10.983 9.815 1.00 75.62 179 SER A N 1
ATOM 1375 C CA . SER A 1 179 ? 1.406 -11.311 10.050 1.00 75.62 179 SER A CA 1
ATOM 1376 C C . SER A 1 179 ? 1.879 -10.489 11.238 1.00 75.62 179 SER A C 1
ATOM 1378 O O . SER A 1 179 ? 1.922 -9.257 11.209 1.00 75.62 179 SER A O 1
ATOM 1380 N N . CYS A 1 180 ? 2.195 -11.211 12.306 1.00 64.12 180 CYS A N 1
ATOM 1381 C CA . CYS A 1 180 ? 2.865 -10.715 13.495 1.00 64.12 180 CYS A CA 1
ATOM 1382 C C . CYS A 1 180 ? 4.080 -11.621 13.655 1.00 64.12 180 CYS A C 1
ATOM 1384 O O . CYS A 1 180 ? 3.976 -12.672 14.282 1.00 64.12 180 CYS A O 1
ATOM 1386 N N . VAL A 1 181 ? 5.198 -11.296 13.002 1.00 49.88 181 VAL A N 1
ATOM 1387 C CA . VAL A 1 181 ? 6.411 -12.118 13.125 1.00 49.88 181 VAL A CA 1
ATOM 1388 C C . VAL A 1 181 ? 6.896 -11.979 14.568 1.00 49.88 181 VAL A C 1
ATOM 1390 O O . VAL A 1 181 ? 7.504 -10.978 14.941 1.00 49.88 181 VAL A O 1
ATOM 1393 N N . GLN A 1 182 ? 6.516 -12.941 15.415 1.00 41.41 182 GLN A N 1
ATOM 1394 C CA . GLN A 1 182 ? 7.058 -13.068 16.758 1.00 41.41 182 GLN A CA 1
ATOM 1395 C C . GLN A 1 182 ? 8.532 -13.453 16.642 1.00 41.41 182 GLN A C 1
ATOM 1397 O O . GLN A 1 182 ? 8.929 -14.154 15.720 1.00 41.41 182 GLN A O 1
ATOM 1402 N N . THR A 1 183 ? 9.303 -12.987 17.616 1.00 31.31 183 THR A N 1
ATOM 1403 C CA . THR A 1 183 ? 10.693 -13.352 17.918 1.00 31.31 183 THR A CA 1
ATOM 1404 C C . THR A 1 183 ? 11.810 -12.689 17.119 1.00 31.31 183 THR A C 1
ATOM 1406 O O . THR A 1 183 ? 12.921 -12.654 17.642 1.00 31.31 183 THR A O 1
ATOM 1409 N N . ARG A 1 184 ? 11.561 -12.045 15.971 1.00 38.41 184 ARG A N 1
ATOM 1410 C CA . ARG A 1 184 ? 12.543 -11.142 15.329 1.00 38.41 184 ARG A CA 1
ATOM 1411 C C . ARG A 1 184 ? 11.856 -9.990 14.616 1.00 38.41 184 ARG A C 1
ATOM 1413 O O . ARG A 1 184 ? 10.703 -10.128 14.214 1.00 38.41 184 ARG A O 1
ATOM 1420 N N . VAL A 1 185 ? 12.589 -8.883 14.456 1.00 41.09 185 VAL A N 1
ATOM 1421 C CA . VAL A 1 185 ? 12.243 -7.758 13.576 1.00 41.09 185 VAL A CA 1
ATOM 1422 C C . VAL A 1 185 ? 11.666 -8.363 12.303 1.00 41.09 185 VAL A C 1
ATOM 1424 O O . VAL A 1 185 ? 12.377 -9.013 11.541 1.00 41.09 185 VAL A O 1
ATOM 1427 N N . SER A 1 186 ? 10.354 -8.244 12.100 1.00 46.12 186 SER A N 1
ATOM 1428 C CA . SER A 1 186 ? 9.768 -8.481 10.785 1.00 46.12 186 SER A CA 1
ATOM 1429 C C . SER A 1 186 ? 10.609 -7.648 9.832 1.00 46.12 186 SER A C 1
ATOM 1431 O O . SER A 1 186 ? 10.611 -6.428 10.001 1.00 46.12 186 SER A O 1
ATOM 1433 N N . TYR A 1 187 ? 11.387 -8.287 8.953 1.00 50.03 187 TYR A N 1
ATOM 1434 C CA . TYR A 1 187 ? 12.326 -7.588 8.083 1.00 50.03 187 TYR A CA 1
ATOM 1435 C C . TYR A 1 187 ? 11.531 -6.628 7.211 1.00 50.03 187 TYR A C 1
ATOM 1437 O O . TYR A 1 187 ? 10.963 -6.991 6.185 1.00 50.03 187 TYR A O 1
ATOM 1445 N N . SER A 1 188 ? 11.443 -5.411 7.714 1.00 52.81 188 SER A N 1
ATOM 1446 C CA . SER A 1 188 ? 11.062 -4.222 7.010 1.00 52.81 188 SER A CA 1
ATOM 1447 C C . SER A 1 188 ? 12.418 -3.622 6.699 1.00 52.81 188 SER A C 1
ATOM 1449 O O . SER A 1 188 ? 12.983 -2.855 7.475 1.00 52.81 188 SER A O 1
ATOM 1451 N N . SER A 1 189 ? 13.037 -4.143 5.641 1.00 64.88 189 SER A N 1
ATOM 1452 C CA . SER A 1 189 ? 14.135 -3.412 5.034 1.00 64.88 189 SER A CA 1
ATOM 1453 C C . SER A 1 189 ? 13.537 -2.176 4.379 1.00 64.88 189 SER A C 1
ATOM 1455 O O . SER A 1 189 ? 12.324 -2.056 4.204 1.00 64.88 189 SER A O 1
ATOM 1457 N N . ASP A 1 190 ? 14.387 -1.271 3.934 1.00 74.50 190 ASP A N 1
ATOM 1458 C CA . ASP A 1 190 ? 14.001 -0.236 2.988 1.00 74.50 190 ASP A CA 1
ATOM 1459 C C . ASP A 1 190 ? 13.188 -0.781 1.794 1.00 74.50 190 ASP A C 1
ATOM 1461 O O . ASP A 1 190 ? 12.410 -0.024 1.228 1.00 74.50 190 ASP A O 1
ATOM 1465 N N . LEU A 1 191 ? 13.281 -2.076 1.451 1.00 79.25 191 LEU A N 1
ATOM 1466 C CA . LEU A 1 191 ? 12.529 -2.737 0.377 1.00 79.25 191 LEU A CA 1
ATOM 1467 C C . LEU A 1 191 ? 11.064 -3.075 0.719 1.00 79.25 191 LEU A C 1
ATOM 1469 O O . LEU A 1 191 ? 10.315 -3.422 -0.192 1.00 79.25 191 LEU A O 1
ATOM 1473 N N . GLY A 1 192 ? 10.638 -2.974 1.980 1.00 84.69 192 GLY A N 1
ATOM 1474 C CA . GLY A 1 192 ? 9.296 -3.357 2.442 1.00 84.69 192 GLY A CA 1
ATOM 1475 C C . GLY A 1 192 ? 9.268 -4.687 3.196 1.00 84.69 192 GLY A C 1
ATOM 1476 O O . GLY A 1 192 ? 10.299 -5.303 3.456 1.00 84.69 192 GLY A O 1
ATOM 1477 N N . SER A 1 193 ? 8.075 -5.132 3.576 1.00 85.88 193 SER A N 1
ATOM 1478 C CA . SER A 1 193 ? 7.887 -6.352 4.353 1.00 85.88 193 SER A CA 1
ATOM 1479 C C . SER A 1 193 ? 7.696 -7.577 3.459 1.00 85.88 193 SER A C 1
ATOM 1481 O O . SER A 1 193 ? 6.934 -7.586 2.488 1.00 85.88 193 SER A O 1
ATOM 1483 N N . ILE A 1 194 ? 8.363 -8.667 3.837 1.00 84.25 194 ILE A N 1
ATOM 1484 C CA . ILE A 1 194 ? 8.279 -9.960 3.140 1.00 84.25 194 ILE A CA 1
ATOM 1485 C C . ILE A 1 194 ? 6.825 -10.454 3.052 1.00 84.25 194 ILE A C 1
ATOM 1487 O O . ILE A 1 194 ? 6.402 -10.971 2.018 1.00 84.25 194 ILE A O 1
ATOM 1491 N N . PHE A 1 195 ? 6.036 -10.258 4.112 1.00 87.06 195 PHE A N 1
ATOM 1492 C CA . PHE A 1 195 ? 4.622 -10.629 4.132 1.00 87.06 195 PHE A CA 1
ATOM 1493 C C . PHE A 1 195 ? 3.805 -9.869 3.081 1.00 87.06 195 PHE A C 1
ATOM 1495 O O . PHE A 1 195 ? 3.097 -10.507 2.303 1.00 87.06 195 PHE A O 1
ATOM 1502 N N . ILE A 1 196 ? 3.918 -8.537 3.017 1.00 91.12 196 ILE A N 1
ATOM 1503 C CA . ILE A 1 196 ? 3.161 -7.732 2.048 1.00 91.12 196 ILE A CA 1
ATOM 1504 C C . ILE A 1 196 ? 3.604 -8.043 0.618 1.00 91.12 196 ILE A C 1
ATOM 1506 O O . ILE A 1 196 ? 2.755 -8.170 -0.266 1.00 91.12 196 ILE A O 1
ATOM 1510 N N . LEU A 1 197 ? 4.904 -8.241 0.387 1.00 90.31 197 LEU A N 1
ATOM 1511 C CA . LEU A 1 197 ? 5.419 -8.650 -0.919 1.00 90.31 197 LEU A CA 1
ATOM 1512 C C . LEU A 1 197 ? 4.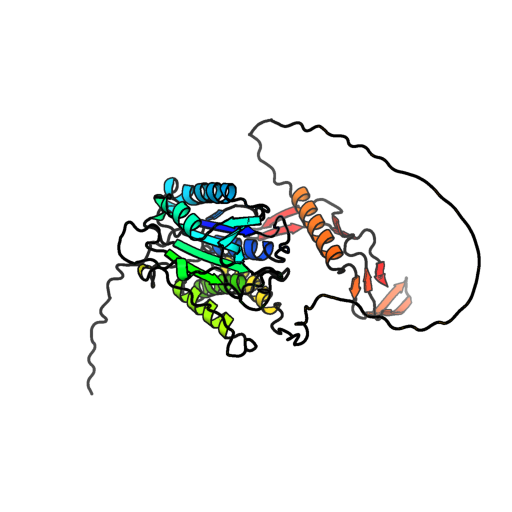853 -9.998 -1.367 1.00 90.31 197 LEU A C 1
ATOM 1514 O O . LEU A 1 197 ? 4.372 -10.109 -2.495 1.00 90.31 197 LEU A O 1
ATOM 1518 N N . HIS A 1 198 ? 4.862 -11.015 -0.501 1.00 89.81 198 HIS A N 1
ATOM 1519 C CA . HIS A 1 198 ? 4.269 -12.311 -0.833 1.00 89.81 198 HIS A CA 1
ATOM 1520 C C . HIS A 1 198 ? 2.755 -12.225 -1.008 1.00 89.81 198 HIS A C 1
ATOM 1522 O O . HIS A 1 198 ? 2.231 -12.814 -1.949 1.00 89.81 198 HIS A O 1
ATOM 1528 N N . PHE A 1 199 ? 2.056 -11.457 -0.170 1.00 91.81 199 PHE A N 1
ATOM 1529 C CA . PHE A 1 199 ? 0.623 -11.215 -0.322 1.00 91.81 199 PHE A CA 1
ATOM 1530 C C . PHE A 1 199 ? 0.296 -10.616 -1.694 1.00 91.81 199 PHE A C 1
ATOM 1532 O O . PHE A 1 199 ? -0.536 -11.154 -2.426 1.00 91.81 199 PHE A O 1
ATOM 1539 N N . CYS A 1 200 ? 1.014 -9.564 -2.089 1.00 94.19 200 CYS A N 1
ATOM 1540 C CA . CYS A 1 200 ? 0.859 -8.954 -3.404 1.00 94.19 200 CYS A CA 1
ATOM 1541 C C . CYS A 1 200 ? 1.217 -9.938 -4.526 1.00 94.19 200 CYS A C 1
ATOM 1543 O O . CYS A 1 200 ? 0.471 -10.069 -5.495 1.00 94.19 200 CYS A O 1
ATOM 1545 N N . ASN A 1 201 ? 2.324 -10.673 -4.391 1.00 93.19 201 ASN A N 1
ATOM 1546 C CA . ASN A 1 201 ? 2.760 -11.642 -5.392 1.00 93.19 201 ASN A CA 1
ATOM 1547 C C . ASN A 1 201 ? 1.725 -12.748 -5.625 1.00 93.19 201 ASN A C 1
ATOM 1549 O O . ASN A 1 201 ? 1.482 -13.115 -6.771 1.00 93.19 201 ASN A O 1
ATOM 1553 N N . GLU A 1 202 ? 1.096 -13.263 -4.570 1.00 91.06 202 GLU A N 1
ATOM 1554 C CA . GLU A 1 202 ? 0.094 -14.322 -4.689 1.00 91.06 202 GLU A CA 1
ATOM 1555 C C . GLU A 1 202 ? -1.206 -13.833 -5.332 1.00 91.06 202 GLU A C 1
ATOM 1557 O O . GLU A 1 202 ? -1.777 -14.554 -6.154 1.00 91.06 202 GLU A O 1
ATOM 1562 N N . ILE A 1 203 ? -1.626 -12.589 -5.060 1.00 90.50 203 ILE A N 1
ATOM 1563 C CA . ILE A 1 203 ? -2.717 -11.955 -5.816 1.00 90.50 203 ILE A CA 1
ATOM 1564 C C . ILE A 1 203 ? -2.359 -11.948 -7.305 1.00 90.50 203 ILE A C 1
ATOM 1566 O O . ILE A 1 203 ? -3.099 -12.498 -8.119 1.00 90.50 203 ILE A O 1
ATOM 1570 N N . LEU A 1 204 ? -1.205 -11.378 -7.664 1.00 90.69 204 LEU A N 1
ATOM 1571 C CA . LEU A 1 204 ? -0.792 -11.200 -9.060 1.00 90.69 204 LEU A CA 1
ATOM 1572 C C . LEU A 1 204 ? -0.572 -12.527 -9.789 1.00 90.69 204 LEU A C 1
ATOM 1574 O O . LEU A 1 204 ? -0.933 -12.660 -10.957 1.00 90.69 204 LEU A O 1
ATOM 1578 N N . ARG A 1 205 ? 0.000 -13.520 -9.104 1.00 88.75 205 ARG A N 1
ATOM 1579 C CA . ARG A 1 205 ? 0.177 -14.877 -9.621 1.00 88.75 205 ARG A CA 1
ATOM 1580 C C . ARG A 1 205 ? -1.174 -15.495 -9.956 1.00 88.75 205 ARG A C 1
ATOM 1582 O O . ARG A 1 205 ? -1.376 -15.928 -11.086 1.00 88.75 205 ARG A O 1
ATOM 1589 N N . GLY A 1 206 ? -2.116 -15.468 -9.016 1.00 85.75 206 GLY A N 1
ATOM 1590 C CA . GLY A 1 206 ? -3.438 -16.036 -9.250 1.00 85.75 206 GLY A CA 1
ATOM 1591 C C . GLY A 1 206 ? -4.216 -15.318 -10.364 1.00 85.75 206 GLY A C 1
ATOM 1592 O O . GLY A 1 206 ? -4.905 -15.975 -11.140 1.00 85.75 206 GLY A O 1
ATOM 1593 N N . LEU A 1 207 ? -4.059 -13.995 -10.507 1.00 84.25 207 LEU A N 1
ATOM 1594 C CA . LEU A 1 207 ? -4.662 -13.238 -11.613 1.00 84.25 207 LEU A CA 1
ATOM 1595 C C . LEU A 1 207 ? -4.136 -13.655 -12.997 1.00 84.25 207 LEU A C 1
ATOM 1597 O O . LEU A 1 207 ? -4.878 -13.566 -13.973 1.00 84.25 207 LEU A O 1
ATOM 1601 N N . LEU A 1 208 ? -2.871 -14.074 -13.100 1.00 85.56 208 LEU A N 1
ATOM 1602 C CA . LEU A 1 208 ? -2.253 -14.469 -14.372 1.00 85.56 208 LEU A CA 1
ATOM 1603 C C . LEU A 1 208 ? -2.489 -15.935 -14.726 1.00 85.56 208 LEU A C 1
ATOM 1605 O O . LEU A 1 208 ? -2.632 -16.244 -15.911 1.00 85.56 208 LEU A O 1
ATOM 1609 N N . ASP A 1 209 ? -2.493 -16.805 -13.717 1.00 82.31 209 ASP A N 1
ATOM 1610 C CA . ASP A 1 209 ? -2.496 -18.254 -13.903 1.00 82.31 209 ASP A CA 1
ATOM 1611 C C . ASP A 1 209 ? -3.923 -18.809 -14.111 1.00 82.31 209 ASP A C 1
ATOM 1613 O O . ASP A 1 209 ? -4.090 -19.791 -14.829 1.00 82.31 209 ASP A O 1
ATOM 1617 N N . ASN A 1 210 ? -4.956 -18.181 -13.523 1.00 70.62 210 ASN A N 1
ATOM 1618 C CA . ASN A 1 210 ? -6.298 -18.780 -13.389 1.00 70.62 210 ASN A CA 1
ATOM 1619 C C . ASN A 1 210 ? -7.473 -17.901 -13.888 1.00 70.62 210 ASN A C 1
ATOM 1621 O O . ASN A 1 210 ? -8.619 -18.153 -13.516 1.00 70.62 210 ASN A O 1
ATOM 1625 N N . ASP A 1 211 ? -7.223 -16.852 -14.689 1.00 67.88 211 ASP A N 1
ATOM 1626 C CA . ASP A 1 211 ? -8.225 -15.832 -15.095 1.00 67.88 211 ASP A CA 1
ATOM 1627 C C . ASP A 1 211 ? -8.986 -15.191 -13.905 1.00 67.88 211 ASP A C 1
ATOM 1629 O O . ASP A 1 211 ? -10.101 -14.666 -14.024 1.00 67.88 211 ASP A O 1
ATOM 1633 N N . GLY A 1 212 ? -8.346 -15.226 -12.735 1.00 70.31 212 GLY A N 1
ATOM 1634 C CA . GLY A 1 212 ? -8.817 -14.692 -11.469 1.00 70.31 212 GLY A CA 1
ATOM 1635 C C . GLY A 1 212 ? -8.304 -15.510 -10.287 1.00 70.31 212 GLY A C 1
ATOM 1636 O O . GLY A 1 212 ? -7.978 -16.685 -10.421 1.00 70.31 212 GLY A O 1
ATOM 1637 N N . CYS A 1 213 ? -8.223 -14.894 -9.111 1.00 78.38 213 CYS A N 1
ATOM 1638 C CA . CYS A 1 213 ? -7.763 -15.568 -7.897 1.00 78.38 213 CYS A CA 1
ATOM 1639 C C . CYS A 1 213 ? -8.813 -15.492 -6.799 1.00 78.38 213 CYS A C 1
ATOM 1641 O O . CYS A 1 213 ? -9.478 -14.462 -6.645 1.00 78.38 213 CYS A O 1
ATOM 1643 N N . THR A 1 214 ? -8.975 -16.581 -6.043 1.00 83.00 214 THR A N 1
ATOM 1644 C CA . THR A 1 214 ? -9.743 -16.503 -4.804 1.00 83.00 214 THR A CA 1
ATOM 1645 C C . THR A 1 214 ? -8.847 -15.992 -3.689 1.00 83.00 214 THR A C 1
ATOM 1647 O O . THR A 1 214 ? -7.651 -16.284 -3.641 1.00 83.00 214 THR A O 1
ATOM 1650 N N . ILE A 1 215 ? -9.421 -15.242 -2.751 1.00 80.75 215 ILE A N 1
ATOM 1651 C CA . ILE A 1 215 ? -8.655 -14.769 -1.592 1.00 80.75 215 ILE A CA 1
ATOM 1652 C C . ILE A 1 215 ? -8.145 -15.931 -0.716 1.00 80.75 215 ILE A C 1
ATOM 1654 O O . ILE A 1 215 ? -7.120 -15.809 -0.050 1.00 80.75 215 ILE A O 1
ATOM 1658 N N . GLN A 1 216 ? -8.814 -17.087 -0.773 1.00 79.19 216 GLN A N 1
ATOM 1659 C CA . GLN A 1 216 ? -8.366 -18.314 -0.120 1.00 79.19 216 GLN A CA 1
ATOM 1660 C C . GLN A 1 216 ? -7.082 -18.860 -0.765 1.00 79.19 216 GLN A C 1
ATOM 1662 O O . GLN A 1 216 ? -6.154 -19.220 -0.045 1.00 79.19 216 GLN A O 1
ATOM 1667 N N . ASP A 1 217 ? -6.984 -18.848 -2.099 1.00 83.06 217 ASP A N 1
ATOM 1668 C CA . ASP A 1 217 ? -5.755 -19.246 -2.800 1.00 83.06 217 ASP A CA 1
ATOM 1669 C C . ASP A 1 217 ? -4.594 -18.314 -2.443 1.00 83.06 217 ASP A C 1
ATOM 1671 O O . ASP A 1 217 ? -3.472 -18.769 -2.229 1.00 83.06 217 ASP A O 1
ATOM 1675 N N . VAL A 1 218 ? -4.872 -17.007 -2.339 1.00 83.31 218 VAL A N 1
ATOM 1676 C CA . VAL A 1 218 ? -3.885 -16.003 -1.916 1.00 83.31 218 VAL A CA 1
ATOM 1677 C C . VAL A 1 218 ? -3.392 -16.317 -0.508 1.00 83.31 218 VAL A C 1
ATOM 1679 O O . VAL A 1 218 ? -2.190 -16.402 -0.277 1.00 83.31 218 VAL A O 1
ATOM 1682 N N . LYS A 1 219 ? -4.316 -16.552 0.427 1.00 81.69 219 LYS A N 1
ATOM 1683 C CA . LYS A 1 219 ? -4.014 -16.947 1.805 1.00 81.69 219 LYS A CA 1
ATOM 1684 C C . LYS A 1 219 ? -3.113 -18.188 1.849 1.00 81.69 219 LYS A C 1
ATOM 1686 O O . LYS A 1 219 ? -2.071 -18.170 2.502 1.00 81.69 219 LYS A O 1
ATOM 1691 N N . GLU A 1 220 ? -3.501 -19.261 1.168 1.00 82.12 220 GLU A N 1
ATOM 1692 C CA . GLU A 1 220 ? -2.748 -20.520 1.151 1.00 82.12 220 GLU A CA 1
ATOM 1693 C C . GLU A 1 220 ? -1.382 -20.372 0.474 1.00 82.12 220 GLU A C 1
ATOM 1695 O O . GLU A 1 220 ? -0.396 -20.952 0.934 1.00 82.12 220 GLU A O 1
ATOM 1700 N N . GLY A 1 221 ? -1.308 -19.568 -0.587 1.00 82.25 221 GLY A N 1
ATOM 1701 C CA . GLY A 1 221 ? -0.068 -19.211 -1.263 1.00 82.25 221 GLY A CA 1
ATOM 1702 C C . GLY A 1 221 ? 0.898 -18.466 -0.345 1.00 82.25 221 GLY A C 1
ATOM 1703 O O . GLY A 1 221 ? 2.069 -18.832 -0.272 1.00 82.25 221 GLY A O 1
ATOM 1704 N N . VAL A 1 222 ? 0.403 -17.485 0.418 1.00 82.69 222 VAL A N 1
ATOM 1705 C CA . VAL A 1 222 ? 1.212 -16.717 1.378 1.00 82.69 222 VAL A CA 1
ATOM 1706 C C . VAL A 1 222 ? 1.739 -17.627 2.481 1.00 82.69 222 VAL A C 1
ATOM 1708 O O . VAL A 1 222 ? 2.937 -17.620 2.752 1.00 82.69 222 VAL A O 1
ATOM 1711 N N . VAL A 1 223 ? 0.882 -18.465 3.074 1.00 78.94 223 VAL A N 1
ATOM 1712 C CA . VAL A 1 223 ? 1.307 -19.436 4.099 1.00 78.94 223 VAL A CA 1
ATOM 1713 C C . VAL A 1 223 ? 2.379 -20.372 3.543 1.00 78.94 223 VAL A C 1
ATOM 1715 O O . VAL A 1 223 ? 3.410 -20.586 4.179 1.00 78.94 223 VAL A O 1
ATOM 1718 N N . ARG A 1 224 ? 2.185 -20.903 2.332 1.00 81.38 224 ARG A N 1
ATOM 1719 C CA . ARG A 1 224 ? 3.159 -21.790 1.681 1.00 81.38 224 ARG A CA 1
ATOM 1720 C C . ARG A 1 224 ? 4.491 -21.092 1.411 1.00 81.38 224 ARG A C 1
ATOM 1722 O O . ARG A 1 224 ? 5.541 -21.684 1.641 1.00 81.38 224 ARG A O 1
ATOM 1729 N N . ALA A 1 225 ? 4.452 -19.852 0.930 1.00 78.56 225 ALA A N 1
ATOM 1730 C CA . ALA A 1 225 ? 5.649 -19.073 0.651 1.00 78.56 225 ALA A CA 1
ATOM 1731 C C . ALA A 1 225 ? 6.453 -18.820 1.930 1.00 78.56 225 ALA A C 1
ATOM 1733 O O . ALA A 1 225 ? 7.653 -19.069 1.952 1.00 78.56 225 ALA A O 1
ATOM 1734 N N . LEU A 1 226 ? 5.783 -18.409 3.010 1.00 75.12 226 LEU A N 1
ATOM 1735 C CA . LEU A 1 226 ? 6.437 -18.085 4.277 1.00 75.12 226 LEU A CA 1
ATOM 1736 C C . LEU A 1 226 ? 6.961 -19.331 5.006 1.00 75.12 226 LEU A C 1
ATOM 1738 O O . LEU A 1 226 ? 8.052 -19.298 5.567 1.00 75.12 226 LEU A O 1
ATOM 1742 N N . THR A 1 227 ? 6.234 -20.451 4.952 1.00 71.06 227 THR A N 1
ATOM 1743 C CA . THR A 1 227 ? 6.678 -21.731 5.543 1.00 71.06 227 THR A CA 1
ATOM 1744 C C . THR A 1 227 ? 7.821 -22.390 4.766 1.00 71.06 227 THR A C 1
ATOM 1746 O O . THR A 1 227 ? 8.612 -23.129 5.348 1.00 71.06 227 THR A O 1
ATOM 1749 N N . GLY A 1 228 ? 7.948 -22.116 3.464 1.00 65.12 228 GLY A N 1
ATOM 1750 C CA . GLY A 1 228 ? 9.028 -22.628 2.615 1.00 65.12 228 GLY A CA 1
ATOM 1751 C C . GLY A 1 228 ? 10.405 -22.003 2.876 1.00 65.12 228 GLY A C 1
ATOM 1752 O O . GLY A 1 228 ? 11.410 -22.506 2.366 1.00 65.12 228 GLY A O 1
ATOM 1753 N N . ILE A 1 229 ? 10.481 -20.932 3.670 1.00 65.44 229 ILE A N 1
ATOM 1754 C CA . ILE A 1 229 ? 11.729 -20.239 4.008 1.00 65.44 229 ILE A CA 1
ATOM 1755 C C . ILE A 1 229 ? 12.503 -21.090 5.039 1.00 65.44 229 ILE A C 1
ATOM 1757 O O . ILE A 1 229 ? 12.307 -20.996 6.249 1.00 65.44 229 ILE A O 1
ATOM 1761 N N . ARG A 1 230 ? 13.394 -21.959 4.526 1.00 43.91 230 ARG A N 1
ATOM 1762 C CA . ARG A 1 230 ? 14.108 -23.071 5.206 1.00 43.91 230 ARG A CA 1
ATOM 1763 C C . ARG A 1 230 ? 14.953 -22.744 6.458 1.00 43.91 230 ARG A C 1
ATOM 1765 O O . ARG A 1 230 ? 15.537 -23.667 7.014 1.00 43.91 230 ARG A O 1
ATOM 1772 N N . LYS A 1 231 ? 15.046 -21.495 6.926 1.00 47.00 231 LYS A N 1
ATOM 1773 C CA . LYS A 1 231 ? 15.815 -21.122 8.138 1.00 47.00 231 LYS A CA 1
ATOM 1774 C C . LYS A 1 231 ? 14.951 -20.757 9.357 1.00 47.00 231 LYS A C 1
ATOM 1776 O O . LYS A 1 231 ? 15.504 -20.434 10.405 1.00 47.00 231 LYS A O 1
ATOM 1781 N N . PHE A 1 232 ? 13.627 -20.898 9.288 1.00 43.31 232 PHE A N 1
ATOM 1782 C CA . PHE A 1 232 ? 12.784 -20.889 10.489 1.00 43.31 232 PHE A CA 1
ATOM 1783 C C . PHE A 1 232 ? 12.736 -22.298 11.108 1.00 43.31 232 PHE A C 1
ATOM 1785 O O . PHE A 1 232 ? 11.813 -23.073 10.866 1.00 43.31 232 PHE A O 1
ATOM 1792 N N . ASN A 1 233 ? 13.770 -22.676 11.868 1.00 31.56 233 ASN A N 1
ATOM 1793 C CA . ASN A 1 233 ? 13.831 -23.984 12.531 1.00 31.56 233 ASN A CA 1
ATOM 1794 C C . ASN A 1 233 ? 12.698 -24.154 13.571 1.00 31.56 233 ASN A C 1
ATOM 1796 O O . ASN A 1 233 ? 12.726 -23.596 14.663 1.00 31.56 233 ASN A O 1
ATOM 1800 N N . SER A 1 234 ? 11.708 -24.959 13.188 1.00 33.12 234 SER A N 1
ATOM 1801 C CA . SER A 1 234 ? 11.032 -26.034 13.937 1.00 33.12 234 SER A CA 1
ATOM 1802 C C . SER A 1 234 ? 10.378 -25.819 15.316 1.00 33.12 234 SER A C 1
ATOM 1804 O O . SER A 1 234 ? 9.748 -26.770 15.769 1.00 33.12 234 SER A O 1
ATOM 1806 N N . GLN A 1 235 ? 10.400 -24.647 15.961 1.00 31.34 235 GLN A N 1
ATOM 1807 C CA . GLN A 1 235 ? 9.515 -24.366 17.121 1.00 31.34 235 GLN A CA 1
ATOM 1808 C C . GLN A 1 235 ? 8.968 -22.926 17.212 1.00 31.34 235 GLN A C 1
ATOM 1810 O O . GLN A 1 235 ? 8.107 -22.665 18.046 1.00 31.34 235 GLN A O 1
ATOM 1815 N N . GLU A 1 236 ? 9.378 -22.009 16.330 1.00 35.25 236 GLU A N 1
ATOM 1816 C CA . GLU A 1 236 ? 9.018 -20.579 16.421 1.00 35.25 236 GLU A CA 1
ATOM 1817 C C . GLU A 1 236 ? 8.524 -19.983 15.090 1.00 35.25 236 GLU A C 1
ATOM 1819 O O . GLU A 1 236 ? 8.717 -18.805 14.804 1.00 35.25 236 GLU A O 1
ATOM 1824 N N . ILE A 1 237 ? 7.836 -20.774 14.260 1.00 33.91 237 ILE A N 1
ATOM 1825 C CA . ILE A 1 237 ? 6.918 -20.194 13.267 1.00 33.91 237 ILE A CA 1
ATOM 1826 C C . ILE A 1 237 ? 5.622 -19.919 14.017 1.00 33.91 237 ILE A C 1
ATOM 1828 O O . ILE A 1 237 ? 4.735 -20.771 14.094 1.00 33.91 237 ILE A O 1
ATOM 1832 N N . VAL A 1 238 ? 5.538 -18.751 14.646 1.00 34.97 238 VAL A N 1
ATOM 1833 C CA . VAL A 1 238 ? 4.335 -18.389 15.382 1.00 34.97 238 VAL A CA 1
ATOM 1834 C C . VAL A 1 238 ? 3.268 -17.931 14.399 1.00 34.97 238 VAL A C 1
ATOM 1836 O O . VAL A 1 238 ? 3.404 -16.901 13.748 1.00 34.97 238 VAL A O 1
ATOM 1839 N N . TYR A 1 239 ? 2.238 -18.769 14.283 1.00 34.38 239 TYR A N 1
ATOM 1840 C CA . TYR A 1 239 ? 0.931 -18.530 13.680 1.00 34.38 239 TYR A CA 1
ATOM 1841 C C . TYR A 1 239 ? 0.894 -17.469 12.563 1.00 34.38 239 TYR A C 1
ATOM 1843 O O . TYR A 1 239 ? 0.328 -16.394 12.720 1.00 34.38 239 TYR A O 1
ATOM 1851 N N . THR A 1 240 ? 1.317 -17.850 11.357 1.00 35.25 240 THR A N 1
ATOM 1852 C CA . THR A 1 240 ? 0.480 -17.550 10.185 1.00 35.25 240 THR A CA 1
ATOM 1853 C C . THR A 1 240 ? -0.625 -18.602 10.129 1.00 35.25 240 THR A C 1
ATOM 1855 O O . THR A 1 240 ? -0.729 -19.362 9.177 1.00 35.25 240 THR A O 1
ATOM 1858 N N . THR A 1 241 ? -1.448 -18.721 11.175 1.00 34.50 241 THR A N 1
ATOM 1859 C CA . THR A 1 241 ? -2.805 -19.219 10.954 1.00 34.50 241 THR A CA 1
ATOM 1860 C C . THR A 1 241 ? -3.548 -18.015 10.437 1.00 34.50 241 THR A C 1
ATOM 1862 O O . THR A 1 241 ? -3.770 -17.074 11.198 1.00 34.50 241 THR A O 1
ATOM 1865 N N . PRO A 1 242 ? -3.921 -17.977 9.157 1.00 39.12 242 PRO A N 1
ATOM 1866 C CA . PRO A 1 242 ? -4.859 -16.975 8.723 1.00 39.12 242 PRO A CA 1
ATOM 1867 C C . PRO A 1 242 ? -6.165 -17.443 9.360 1.00 39.12 242 PRO A C 1
ATOM 1869 O O . PRO A 1 242 ? -6.807 -18.372 8.863 1.00 39.12 242 PRO A O 1
ATOM 1872 N N . GLU A 1 243 ? -6.460 -16.938 10.553 1.00 38.50 243 GLU A N 1
ATOM 1873 C CA . GLU A 1 243 ? -7.685 -17.268 11.256 1.00 38.50 243 GLU A CA 1
ATOM 1874 C C . GLU A 1 243 ? -8.825 -16.790 10.362 1.00 38.50 243 GLU A C 1
ATOM 1876 O O . GLU A 1 243 ? -8.958 -15.615 10.016 1.00 38.50 243 GLU A O 1
ATOM 1881 N N . LEU A 1 244 ? -9.577 -17.761 9.853 1.00 37.66 244 LEU A N 1
ATOM 1882 C CA . LEU A 1 244 ? -10.676 -17.500 8.953 1.00 37.66 244 LEU A CA 1
ATOM 1883 C C . LEU A 1 244 ? -11.825 -17.053 9.856 1.00 37.66 244 LEU A C 1
ATOM 1885 O O . LEU A 1 244 ? -12.473 -17.869 10.500 1.00 37.66 244 LEU A O 1
ATOM 1889 N N . PHE A 1 245 ? -12.005 -15.738 9.971 1.00 45.94 245 PHE A N 1
ATOM 1890 C CA . PHE A 1 245 ? -13.006 -15.152 10.865 1.00 45.94 245 PHE A CA 1
ATOM 1891 C C . PHE A 1 245 ? -14.449 -15.417 10.411 1.00 45.94 245 PHE A C 1
ATOM 1893 O O . PHE A 1 245 ? -15.377 -15.170 11.170 1.00 45.94 245 PHE A O 1
ATOM 1900 N N . CYS A 1 246 ? -14.665 -15.949 9.203 1.00 40.66 246 CYS A N 1
ATOM 1901 C CA . CYS A 1 246 ? -15.985 -16.364 8.741 1.00 40.66 246 CYS A CA 1
ATOM 1902 C C . CYS A 1 246 ? -15.886 -17.337 7.549 1.00 40.66 246 CYS A C 1
ATOM 1904 O O . CYS A 1 246 ? -15.394 -16.957 6.484 1.00 40.66 246 CYS A O 1
ATOM 1906 N N . ASP A 1 247 ? -16.394 -18.568 7.690 1.00 43.03 247 ASP A N 1
ATOM 1907 C CA . ASP A 1 247 ? -16.378 -19.604 6.634 1.00 43.03 247 ASP A CA 1
ATOM 1908 C C . ASP A 1 247 ? -17.197 -19.236 5.380 1.00 43.03 247 ASP A C 1
ATOM 1910 O O . ASP A 1 247 ? -17.016 -19.821 4.311 1.00 43.03 247 ASP A O 1
ATOM 1914 N N . ASN A 1 248 ? -18.039 -18.202 5.459 1.00 48.47 248 ASN A N 1
ATOM 1915 C CA . ASN A 1 248 ? -18.946 -17.796 4.381 1.00 48.47 248 ASN A CA 1
ATOM 1916 C C . ASN A 1 248 ? -18.251 -17.181 3.148 1.00 48.47 248 ASN A C 1
ATOM 1918 O O . ASN A 1 248 ? -18.901 -16.953 2.129 1.00 48.47 248 ASN A O 1
ATOM 1922 N N . LEU A 1 249 ? -16.942 -16.901 3.209 1.00 52.16 249 LEU A N 1
ATOM 1923 C CA . LEU A 1 249 ? -16.165 -16.389 2.068 1.00 52.16 249 LEU A CA 1
ATOM 1924 C C . LEU A 1 249 ? -15.451 -17.478 1.253 1.00 52.16 249 LEU A C 1
ATOM 1926 O O . LEU A 1 249 ? -14.866 -17.154 0.212 1.00 52.16 249 LEU A O 1
ATOM 1930 N N . GLN A 1 250 ? -15.481 -18.744 1.691 1.00 51.38 250 GLN A N 1
ATOM 1931 C CA . GLN A 1 250 ? -14.755 -19.836 1.037 1.00 51.38 250 GLN A CA 1
ATOM 1932 C C . GLN A 1 250 ? -15.198 -19.992 -0.435 1.00 51.38 250 GLN A C 1
ATOM 1934 O O . GLN A 1 250 ? -16.304 -20.430 -0.743 1.00 51.38 250 GLN A O 1
ATOM 1939 N N . GLY A 1 251 ? -14.323 -19.591 -1.366 1.00 51.94 251 GLY A N 1
ATOM 1940 C CA . GLY A 1 251 ? -14.528 -19.706 -2.817 1.00 51.94 251 GLY A CA 1
ATOM 1941 C C . GLY A 1 251 ? -15.418 -18.637 -3.469 1.00 51.94 251 GLY A C 1
ATOM 1942 O O . GLY A 1 251 ? -15.731 -18.755 -4.658 1.00 51.94 251 GLY A O 1
ATOM 1943 N N . ALA A 1 252 ? -15.830 -17.605 -2.725 1.00 59.91 252 ALA A N 1
ATOM 1944 C CA . ALA A 1 252 ? -16.841 -16.658 -3.188 1.00 59.91 252 ALA A CA 1
ATOM 1945 C C . ALA A 1 252 ? -16.263 -15.371 -3.801 1.00 59.91 252 ALA A C 1
ATOM 1947 O O . ALA A 1 252 ? -16.839 -14.850 -4.755 1.00 59.91 252 ALA A O 1
ATOM 1948 N N . LEU A 1 253 ? -15.140 -14.856 -3.286 1.00 69.75 253 LEU A N 1
ATOM 1949 C CA . LEU A 1 253 ? -14.524 -13.627 -3.793 1.00 69.75 253 LEU A CA 1
ATOM 1950 C C . LEU A 1 253 ? -13.454 -13.948 -4.839 1.00 69.75 253 LEU A C 1
ATOM 1952 O O . LEU A 1 253 ? -12.427 -14.530 -4.497 1.00 69.75 253 LEU A O 1
ATOM 1956 N N . VAL A 1 254 ? -13.692 -13.546 -6.089 1.00 77.38 254 VAL A N 1
ATOM 1957 C CA . VAL A 1 254 ? -12.753 -13.709 -7.207 1.00 77.38 254 VAL A CA 1
ATOM 1958 C C . VAL A 1 254 ? -12.287 -12.335 -7.672 1.00 77.38 254 VAL A C 1
ATOM 1960 O O . VAL A 1 254 ? -13.101 -11.535 -8.136 1.00 77.38 254 VAL A O 1
ATOM 1963 N N . LEU A 1 255 ? -10.986 -12.072 -7.575 1.00 78.38 255 LEU A N 1
ATOM 1964 C CA . LEU A 1 255 ? -10.368 -10.886 -8.170 1.00 78.38 255 LEU A CA 1
ATOM 1965 C C . LEU A 1 255 ? -10.106 -11.126 -9.655 1.00 78.38 255 LEU A C 1
ATOM 1967 O O . LEU A 1 255 ? -9.777 -12.245 -10.047 1.00 78.38 255 LEU A O 1
ATOM 1971 N N . LYS A 1 256 ? -10.224 -10.079 -10.476 1.00 79.81 256 LYS A N 1
ATOM 1972 C CA . LYS A 1 256 ? -9.904 -10.125 -11.908 1.00 79.81 256 LYS A CA 1
ATOM 1973 C C . LYS A 1 256 ? -8.923 -9.020 -12.289 1.00 79.81 256 LYS A C 1
ATOM 1975 O O . LYS A 1 256 ? -8.963 -7.949 -11.685 1.00 79.81 256 LYS A O 1
ATOM 1980 N N . PRO A 1 257 ? -8.053 -9.260 -13.283 1.00 81.12 257 PRO A N 1
ATOM 1981 C CA . PRO A 1 257 ? -7.161 -8.223 -13.774 1.00 81.12 257 PRO A CA 1
ATOM 1982 C C . PRO A 1 257 ? -7.961 -7.186 -14.574 1.00 81.12 257 PRO A C 1
ATOM 1984 O O . PRO A 1 257 ? -8.808 -7.556 -15.388 1.00 81.12 257 PRO A O 1
ATOM 1987 N N . THR A 1 258 ? -7.669 -5.896 -14.397 1.00 82.81 258 THR A N 1
ATOM 1988 C CA . THR A 1 258 ? -8.171 -4.855 -15.318 1.00 82.81 258 THR A CA 1
ATOM 1989 C C . THR A 1 258 ? -7.375 -4.824 -16.614 1.00 82.81 258 THR A C 1
ATOM 1991 O O . THR A 1 258 ? -7.927 -4.594 -17.685 1.00 82.81 258 THR A O 1
ATOM 1994 N N . ASN A 1 259 ? -6.072 -5.086 -16.516 1.00 86.56 259 ASN A N 1
ATOM 1995 C CA . ASN A 1 259 ? -5.145 -5.124 -17.635 1.00 86.56 259 ASN A CA 1
ATOM 1996 C C . ASN A 1 259 ? -4.089 -6.211 -17.374 1.00 86.56 259 ASN A C 1
ATOM 1998 O O . ASN A 1 259 ? -3.288 -6.103 -16.444 1.00 86.56 259 ASN A O 1
ATOM 2002 N N . ARG A 1 260 ? -4.094 -7.271 -18.191 1.00 86.69 260 ARG A N 1
ATOM 2003 C CA . ARG A 1 260 ? -3.203 -8.430 -18.018 1.00 86.69 260 ARG A CA 1
ATOM 2004 C C . ARG A 1 260 ? -1.726 -8.053 -18.163 1.00 86.69 260 ARG A C 1
ATOM 2006 O O . ARG A 1 260 ? -0.909 -8.524 -17.375 1.00 86.69 260 ARG A O 1
ATOM 2013 N N . ASP A 1 261 ? -1.399 -7.158 -19.091 1.00 87.38 261 ASP A N 1
ATOM 2014 C CA . ASP A 1 261 ? -0.027 -6.689 -19.311 1.00 87.38 261 ASP A CA 1
ATOM 2015 C C . ASP A 1 261 ? 0.471 -5.866 -18.121 1.00 87.38 261 ASP A C 1
ATOM 2017 O O . ASP A 1 261 ? 1.618 -6.012 -17.695 1.00 87.38 261 ASP A O 1
ATOM 2021 N N . ALA A 1 262 ? -0.398 -5.032 -17.540 1.00 84.69 262 ALA A N 1
ATOM 2022 C CA . ALA A 1 262 ? -0.083 -4.289 -16.323 1.00 84.69 262 ALA A CA 1
ATOM 2023 C C . ALA A 1 262 ? 0.186 -5.239 -15.146 1.00 84.69 262 ALA A C 1
ATOM 2025 O O . ALA A 1 262 ? 1.184 -5.074 -14.445 1.00 84.69 262 ALA A O 1
ATOM 2026 N N . VAL A 1 263 ? -0.641 -6.277 -14.971 1.00 86.75 263 VAL A N 1
ATOM 2027 C CA . VAL A 1 263 ? -0.430 -7.312 -13.946 1.00 86.75 263 VAL A CA 1
ATOM 2028 C C . VAL A 1 263 ? 0.885 -8.062 -14.173 1.00 86.75 263 VAL A C 1
ATOM 2030 O O . VAL A 1 263 ? 1.623 -8.293 -13.218 1.00 86.75 263 VAL A O 1
ATOM 2033 N N . GLN A 1 264 ? 1.224 -8.405 -15.418 1.00 89.69 264 GLN A N 1
ATOM 2034 C CA . GLN A 1 264 ? 2.476 -9.093 -15.742 1.00 89.69 264 GLN A CA 1
ATOM 2035 C C . GLN A 1 264 ? 3.707 -8.226 -15.448 1.00 89.69 264 GLN A C 1
ATOM 2037 O O . GLN A 1 264 ? 4.639 -8.694 -14.789 1.00 89.69 264 GLN A O 1
ATOM 2042 N N . LYS A 1 265 ? 3.702 -6.959 -15.886 1.00 88.06 265 LYS A N 1
ATOM 2043 C CA . LYS A 1 265 ? 4.771 -5.992 -15.582 1.00 88.06 265 LYS A CA 1
ATOM 2044 C C . LYS A 1 265 ? 4.928 -5.812 -14.075 1.00 88.06 265 LYS A C 1
ATOM 2046 O O . LYS A 1 265 ? 6.040 -5.854 -13.555 1.00 88.06 265 LYS A O 1
ATOM 2051 N N . TRP A 1 266 ? 3.811 -5.674 -13.367 1.00 90.50 266 TRP A N 1
ATOM 2052 C CA . TRP A 1 266 ? 3.821 -5.479 -11.926 1.00 90.50 266 TRP A CA 1
ATOM 2053 C C . TRP A 1 266 ? 4.317 -6.714 -11.163 1.00 90.50 266 TRP A C 1
ATOM 2055 O O . TRP A 1 266 ? 5.155 -6.594 -10.271 1.00 90.50 266 TRP A O 1
ATOM 2065 N N . ARG A 1 267 ? 3.910 -7.922 -11.570 1.00 90.19 267 ARG A N 1
ATOM 2066 C CA . ARG A 1 267 ? 4.441 -9.171 -11.003 1.00 90.19 267 ARG A CA 1
ATOM 2067 C C . ARG A 1 267 ? 5.950 -9.285 -11.193 1.00 90.19 267 ARG A C 1
ATOM 2069 O O . ARG A 1 267 ? 6.628 -9.741 -10.275 1.00 90.19 267 ARG A O 1
ATOM 2076 N N . ALA A 1 268 ? 6.482 -8.882 -12.348 1.00 87.25 268 ALA A N 1
ATOM 2077 C CA . ALA A 1 268 ? 7.925 -8.896 -12.586 1.00 87.25 268 ALA A CA 1
ATOM 2078 C C . ALA A 1 268 ? 8.671 -7.991 -11.591 1.00 87.25 268 ALA A C 1
ATOM 2080 O O . ALA A 1 268 ? 9.695 -8.403 -11.048 1.00 87.25 268 ALA A O 1
ATOM 2081 N N . ILE A 1 269 ? 8.119 -6.812 -11.283 1.00 85.38 269 ILE A N 1
ATOM 2082 C CA . ILE A 1 269 ? 8.663 -5.900 -10.266 1.00 85.38 269 ILE A CA 1
ATOM 2083 C C . ILE A 1 269 ? 8.615 -6.554 -8.881 1.00 85.38 269 ILE A C 1
ATOM 2085 O O . ILE A 1 269 ? 9.649 -6.670 -8.231 1.00 85.38 269 ILE A O 1
ATOM 2089 N N . VAL A 1 270 ? 7.458 -7.056 -8.444 1.00 83.19 270 VAL A N 1
ATOM 2090 C CA . VAL A 1 270 ? 7.327 -7.705 -7.124 1.00 83.19 270 VAL A CA 1
ATOM 2091 C C . VAL A 1 270 ? 8.275 -8.905 -6.992 1.00 83.19 270 VAL A C 1
ATOM 2093 O O . VAL A 1 270 ? 8.955 -9.057 -5.979 1.00 83.19 270 VAL A O 1
ATOM 2096 N N . THR A 1 271 ? 8.387 -9.725 -8.040 1.00 86.75 271 THR A N 1
ATOM 2097 C CA . THR A 1 271 ? 9.303 -10.878 -8.074 1.00 86.75 271 THR A CA 1
ATOM 2098 C C . THR A 1 271 ? 10.764 -10.434 -7.993 1.00 86.75 271 THR A C 1
ATOM 2100 O O . THR A 1 271 ? 11.562 -11.071 -7.306 1.00 86.75 271 THR A O 1
ATOM 2103 N N . HIS A 1 272 ? 11.122 -9.328 -8.651 1.00 84.69 272 HIS A N 1
ATOM 2104 C CA . HIS A 1 272 ? 12.457 -8.750 -8.548 1.00 84.69 272 HIS A CA 1
ATOM 2105 C C . HIS A 1 272 ? 12.775 -8.338 -7.107 1.00 84.69 272 HIS A C 1
ATOM 2107 O O . HIS A 1 272 ? 13.812 -8.739 -6.585 1.00 84.69 272 HIS A O 1
ATOM 2113 N N . PHE A 1 273 ? 11.875 -7.619 -6.434 1.00 82.44 273 PHE A N 1
ATOM 2114 C CA . PHE A 1 273 ? 12.068 -7.226 -5.034 1.00 82.44 273 PHE A CA 1
ATOM 2115 C C . PHE A 1 273 ? 12.196 -8.436 -4.105 1.00 82.44 273 PHE A C 1
ATOM 2117 O O . PHE A 1 273 ? 13.128 -8.492 -3.307 1.00 82.44 273 PHE A O 1
ATOM 2124 N N . LEU A 1 274 ? 11.340 -9.450 -4.272 1.00 81.19 274 LEU A N 1
ATOM 2125 C CA . LEU A 1 274 ? 11.468 -10.717 -3.547 1.00 81.19 274 LEU A CA 1
ATOM 2126 C C . LEU A 1 274 ? 12.841 -11.365 -3.781 1.00 81.19 274 LEU A C 1
ATOM 2128 O O . LEU A 1 274 ? 13.474 -11.811 -2.833 1.00 81.19 274 LEU A O 1
ATOM 2132 N N . SER A 1 275 ? 13.356 -11.363 -5.014 1.00 81.94 275 SER A N 1
ATOM 2133 C CA . SER A 1 275 ? 14.681 -11.933 -5.312 1.00 81.94 275 SER A CA 1
ATOM 2134 C C . SER A 1 275 ? 15.848 -11.191 -4.646 1.00 81.94 275 SER A C 1
ATOM 2136 O O . SER A 1 275 ? 16.915 -11.776 -4.471 1.00 81.94 275 SER A O 1
ATOM 2138 N N . LYS A 1 276 ? 15.653 -9.917 -4.283 1.00 79.56 276 LYS A N 1
ATOM 2139 C CA . LYS A 1 276 ? 16.648 -9.067 -3.614 1.00 79.56 276 LYS A CA 1
ATOM 2140 C C . LYS A 1 276 ? 16.578 -9.136 -2.092 1.00 79.56 276 LYS A C 1
ATOM 2142 O O . LYS A 1 276 ? 17.485 -8.624 -1.441 1.00 79.56 276 LYS A O 1
ATOM 2147 N N . MET A 1 277 ? 15.540 -9.752 -1.528 1.00 73.12 277 MET A N 1
ATOM 2148 C CA . MET A 1 277 ? 15.440 -9.911 -0.083 1.00 73.12 277 MET A CA 1
ATOM 2149 C C . MET A 1 277 ? 16.573 -10.812 0.427 1.00 73.12 277 MET A C 1
ATOM 2151 O O . MET A 1 277 ? 16.814 -11.872 -0.156 1.00 73.12 277 MET A O 1
ATOM 2155 N N . PRO A 1 278 ? 17.280 -10.419 1.501 1.00 63.62 278 PRO A N 1
ATOM 2156 C CA . PRO A 1 278 ? 18.277 -11.278 2.118 1.00 63.62 278 PRO A CA 1
ATOM 2157 C C . PRO A 1 278 ? 17.566 -12.495 2.723 1.00 63.62 278 PRO A C 1
ATOM 2159 O O . PRO A 1 278 ? 16.897 -12.407 3.748 1.00 63.62 278 PRO A O 1
ATOM 2162 N N . TRP A 1 279 ? 17.685 -13.645 2.060 1.00 60.41 279 TRP A N 1
ATOM 2163 C CA . TRP A 1 279 ? 17.099 -14.912 2.519 1.00 60.41 279 TRP A CA 1
ATOM 2164 C C . TRP A 1 279 ? 17.884 -15.546 3.678 1.00 60.41 279 TRP A C 1
ATOM 2166 O O . TRP A 1 279 ? 17.431 -16.519 4.285 1.00 60.41 279 TRP A O 1
ATOM 2176 N N . GLU A 1 280 ? 19.069 -15.014 3.984 1.00 46.00 280 GLU A N 1
ATOM 2177 C CA . GLU A 1 280 ? 19.928 -15.490 5.059 1.00 46.00 280 GLU A CA 1
ATOM 2178 C C . GLU A 1 280 ? 19.758 -14.628 6.306 1.00 46.00 280 GLU A C 1
ATOM 2180 O O . GLU A 1 280 ? 20.310 -13.541 6.427 1.00 46.00 280 GLU A O 1
ATOM 2185 N N . ILE A 1 281 ? 18.981 -15.146 7.253 1.00 46.34 281 ILE A N 1
ATOM 2186 C CA . ILE A 1 281 ? 18.950 -14.633 8.618 1.00 46.34 281 ILE A CA 1
ATOM 2187 C C . ILE A 1 281 ? 20.207 -15.166 9.313 1.00 46.34 281 ILE A C 1
ATOM 2189 O O . ILE A 1 281 ? 20.274 -16.357 9.636 1.00 46.34 281 ILE A O 1
ATOM 2193 N N . GLU A 1 282 ? 21.208 -14.315 9.533 1.00 36.00 282 GLU A N 1
ATOM 2194 C CA . GLU A 1 282 ? 22.278 -14.622 10.483 1.00 36.00 282 GLU A CA 1
ATOM 2195 C C . GLU A 1 282 ? 21.673 -14.730 11.892 1.00 36.00 282 GLU A C 1
ATOM 2197 O O . GLU A 1 282 ? 20.903 -13.885 12.366 1.00 36.00 282 GLU A O 1
ATOM 2202 N N . ARG A 1 283 ? 21.958 -15.840 12.572 1.00 36.59 283 ARG A N 1
ATOM 2203 C CA . ARG A 1 283 ? 21.715 -15.943 14.007 1.00 36.59 283 ARG A CA 1
ATOM 2204 C C . ARG A 1 283 ? 22.849 -15.203 14.712 1.00 36.59 283 ARG A C 1
ATOM 2206 O O . ARG A 1 283 ? 23.931 -15.760 14.819 1.00 36.59 283 ARG A O 1
ATOM 2213 N N . ASN A 1 284 ? 22.585 -14.018 15.256 1.00 37.69 284 ASN A N 1
ATOM 2214 C CA . ASN A 1 284 ? 23.341 -13.587 16.430 1.00 37.69 284 ASN A CA 1
ATOM 2215 C C . ASN A 1 284 ? 22.845 -14.429 17.611 1.00 37.69 284 ASN A C 1
ATOM 2217 O O . ASN A 1 284 ? 21.703 -14.280 18.047 1.00 37.69 284 ASN A O 1
ATOM 2221 N N . GLU A 1 285 ? 23.660 -15.396 18.038 1.00 36.78 285 GLU A N 1
ATOM 2222 C CA . GLU A 1 285 ? 23.453 -16.194 19.260 1.00 36.78 285 GLU A CA 1
ATOM 2223 C C . GLU A 1 285 ? 23.995 -15.484 20.517 1.00 36.78 285 GLU A C 1
ATOM 2225 O O . GLU A 1 285 ? 23.807 -15.971 21.629 1.00 36.78 285 GLU A O 1
ATOM 2230 N N . GLU A 1 286 ? 24.578 -14.295 20.374 1.00 36.12 286 GLU A N 1
ATOM 2231 C CA . GLU A 1 286 ? 25.094 -13.486 21.475 1.00 36.12 286 GLU A CA 1
ATOM 2232 C C . GLU A 1 286 ? 24.325 -12.163 21.523 1.00 36.12 286 GLU A C 1
ATOM 2234 O O . GLU A 1 286 ? 24.548 -11.311 20.677 1.00 36.12 286 GLU A O 1
ATOM 2239 N N . ASP A 1 287 ? 23.334 -12.052 22.418 1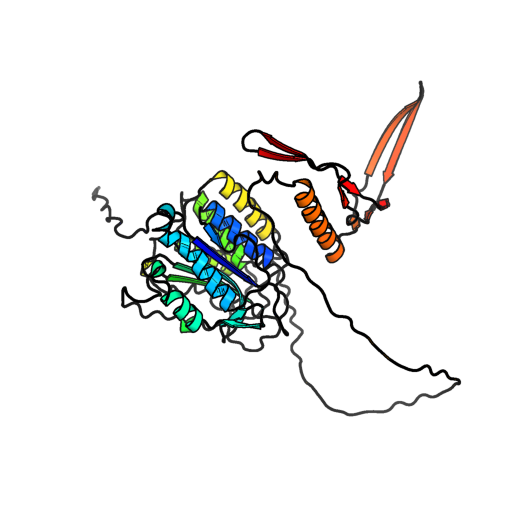.00 31.77 287 ASP A N 1
ATOM 2240 C CA . ASP A 1 287 ? 22.975 -10.814 23.144 1.00 31.77 287 ASP A CA 1
ATOM 2241 C C . ASP A 1 287 ? 21.685 -11.011 23.964 1.00 31.77 287 ASP A C 1
ATOM 2243 O O . ASP A 1 287 ? 20.618 -10.460 23.698 1.00 31.77 287 ASP A O 1
ATOM 2247 N N . ILE A 1 288 ? 21.793 -11.815 25.025 1.00 30.23 288 ILE A N 1
ATOM 2248 C CA . ILE A 1 288 ? 20.950 -11.670 26.218 1.00 30.23 288 ILE A CA 1
ATOM 2249 C C . ILE A 1 288 ? 21.883 -11.624 27.427 1.00 30.23 288 ILE A C 1
ATOM 2251 O O . ILE A 1 288 ? 22.164 -12.646 28.047 1.00 30.23 288 ILE A O 1
ATOM 2255 N N . LYS A 1 289 ? 22.340 -10.421 27.782 1.00 22.48 289 LYS A N 1
ATOM 2256 C CA . LYS A 1 289 ? 22.699 -10.057 29.159 1.00 22.48 289 LYS A CA 1
ATOM 2257 C C . LYS A 1 289 ? 22.333 -8.595 29.402 1.00 22.48 289 LYS A C 1
ATOM 2259 O O . LYS A 1 289 ? 23.100 -7.690 29.103 1.00 22.48 289 LYS A O 1
ATOM 2264 N N . ILE A 1 290 ? 21.159 -8.382 29.991 1.00 22.94 290 ILE A N 1
ATOM 2265 C CA . ILE A 1 290 ? 20.873 -7.178 30.772 1.00 22.94 290 ILE A CA 1
ATOM 2266 C C . ILE A 1 290 ? 21.006 -7.579 32.241 1.00 22.94 290 ILE A C 1
ATOM 2268 O O . ILE A 1 290 ? 20.258 -8.427 32.723 1.00 22.94 290 ILE A O 1
ATOM 2272 N N . SER A 1 291 ? 21.931 -6.949 32.958 1.00 22.02 291 SER A N 1
ATOM 2273 C CA . SER A 1 291 ? 21.886 -6.838 34.418 1.00 22.02 291 SER A CA 1
ATOM 2274 C C . SER A 1 291 ? 22.532 -5.522 34.839 1.00 22.02 291 SER A C 1
ATOM 2276 O O . SER A 1 291 ? 23.628 -5.201 34.384 1.00 22.02 291 SER A O 1
ATOM 2278 N N . ALA A 1 292 ? 21.842 -4.775 35.699 1.00 22.47 292 ALA A N 1
ATOM 2279 C CA . ALA A 1 292 ? 22.257 -3.483 36.226 1.00 22.47 292 ALA A CA 1
ATOM 2280 C C . ALA A 1 292 ? 22.655 -3.590 37.720 1.00 22.47 292 ALA A C 1
ATOM 2282 O O . ALA A 1 292 ? 21.877 -4.148 38.489 1.00 22.47 292 ALA A O 1
ATOM 2283 N N . PHE A 1 293 ? 23.812 -2.984 38.066 1.00 23.14 293 PHE A N 1
ATOM 2284 C CA . PHE A 1 293 ? 24.357 -2.518 39.377 1.00 23.14 293 PHE A CA 1
ATOM 2285 C C . PHE A 1 293 ? 24.614 -3.523 40.537 1.00 23.14 293 PHE A C 1
ATOM 2287 O O . PHE A 1 293 ? 23.952 -4.557 40.565 1.00 23.14 293 PHE A O 1
ATOM 2294 N N . PRO A 1 294 ? 25.481 -3.227 41.555 1.00 29.98 294 PRO A N 1
ATOM 2295 C CA . PRO A 1 294 ? 26.396 -2.081 41.796 1.00 29.98 294 PRO A CA 1
ATOM 2296 C C . PRO A 1 294 ? 27.878 -2.450 42.142 1.00 29.98 294 PRO A C 1
ATOM 2298 O O . PRO A 1 294 ? 28.208 -3.620 42.276 1.00 29.98 294 PRO A O 1
ATOM 2301 N N . LEU A 1 295 ? 28.719 -1.401 42.268 1.00 32.28 295 LEU A N 1
ATOM 2302 C CA . LEU A 1 295 ? 29.990 -1.216 43.022 1.00 32.28 295 LEU A CA 1
ATOM 2303 C C . LEU A 1 295 ? 30.812 -2.444 43.478 1.00 32.28 295 LEU A C 1
ATOM 2305 O O . LEU A 1 295 ? 30.325 -3.239 44.268 1.00 32.28 295 LEU A O 1
ATOM 2309 N N . ASP A 1 296 ? 32.100 -2.474 43.102 1.00 26.81 296 ASP A N 1
ATOM 2310 C CA . ASP A 1 296 ? 33.241 -2.497 44.042 1.00 26.81 296 ASP A CA 1
ATOM 2311 C C . ASP A 1 296 ? 34.577 -2.269 43.294 1.00 26.81 296 ASP A C 1
ATOM 2313 O O . ASP A 1 296 ? 34.786 -2.770 42.187 1.00 26.81 296 ASP A O 1
ATOM 2317 N N . GLU A 1 297 ? 35.459 -1.457 43.889 1.00 30.56 297 GLU A N 1
ATOM 2318 C CA . GLU A 1 297 ? 36.844 -1.208 43.449 1.00 30.56 297 GLU A CA 1
ATOM 2319 C C . GLU A 1 297 ? 37.704 -2.494 43.516 1.00 30.56 297 GLU A C 1
ATOM 2321 O O . GLU A 1 297 ? 37.350 -3.444 44.218 1.00 30.56 297 GLU A O 1
ATOM 2326 N N . PRO A 1 298 ? 38.874 -2.542 42.843 1.00 32.91 298 PRO A N 1
ATOM 2327 C CA . PRO A 1 298 ? 40.082 -2.147 43.574 1.00 32.91 298 PRO A CA 1
ATOM 2328 C C . PRO A 1 298 ? 41.136 -1.391 42.742 1.00 32.91 298 PRO A C 1
ATOM 2330 O O . PRO A 1 298 ? 41.437 -1.716 41.596 1.00 32.91 298 PRO A O 1
ATOM 2333 N N . THR A 1 299 ? 41.717 -0.391 43.406 1.00 32.03 299 THR A N 1
ATOM 2334 C CA . THR A 1 299 ? 43.127 0.038 43.406 1.00 32.03 299 THR A CA 1
ATOM 2335 C C . THR A 1 299 ? 44.048 -0.462 42.285 1.00 32.03 299 THR A C 1
ATOM 2337 O O . THR A 1 299 ? 44.384 -1.641 42.245 1.00 32.03 299 THR A O 1
ATOM 2340 N N . HIS A 1 300 ? 44.637 0.474 41.535 1.00 30.59 300 HIS A N 1
ATOM 2341 C CA . HIS A 1 300 ? 46.094 0.522 41.368 1.00 30.59 300 HIS A CA 1
ATOM 2342 C C . HIS A 1 300 ? 46.562 1.956 41.081 1.00 30.59 300 HIS A C 1
ATOM 2344 O O . HIS A 1 300 ? 46.189 2.576 40.088 1.00 30.59 300 HIS A O 1
ATOM 2350 N N . GLU A 1 301 ? 47.387 2.460 41.998 1.00 28.86 301 GLU A N 1
ATOM 2351 C CA . GLU A 1 301 ? 48.247 3.631 41.851 1.00 28.86 301 GLU A CA 1
ATOM 2352 C C . GLU A 1 301 ? 49.229 3.434 40.690 1.00 28.86 301 GLU A C 1
ATOM 2354 O O . GLU A 1 301 ? 49.880 2.394 40.649 1.00 28.86 301 GLU A O 1
ATOM 2359 N N . VAL A 1 302 ? 49.419 4.452 39.842 1.00 29.67 302 VAL A N 1
ATOM 2360 C CA . VAL A 1 302 ? 50.752 4.934 39.434 1.00 29.67 302 VAL A CA 1
ATOM 2361 C C . VAL A 1 302 ? 50.661 6.448 39.172 1.00 29.67 302 VAL A C 1
ATOM 2363 O O . VAL A 1 302 ? 49.800 6.938 38.447 1.00 29.67 302 VAL A O 1
ATOM 2366 N N . THR A 1 303 ? 51.561 7.158 39.842 1.00 30.25 303 THR A N 1
ATOM 2367 C CA . THR A 1 303 ? 51.925 8.583 39.813 1.00 30.25 303 THR A CA 1
ATOM 2368 C C . THR A 1 303 ? 52.484 8.997 38.430 1.00 30.25 303 THR A C 1
ATOM 2370 O O . THR A 1 303 ? 52.878 8.143 37.652 1.00 30.25 303 THR A O 1
ATOM 2373 N N . THR A 1 304 ? 52.500 10.241 37.943 1.00 32.09 304 THR A N 1
ATOM 2374 C CA . THR A 1 304 ? 53.020 11.526 38.452 1.00 32.09 304 THR A CA 1
ATOM 2375 C C . THR A 1 304 ? 52.666 12.630 37.433 1.00 32.09 304 THR A C 1
ATOM 2377 O O . THR A 1 304 ? 52.721 12.332 36.245 1.00 32.09 304 THR A O 1
ATOM 2380 N N . ALA A 1 305 ? 52.442 13.864 37.925 1.00 29.69 305 ALA A N 1
ATOM 2381 C CA . ALA A 1 305 ? 52.834 15.190 37.376 1.00 29.69 305 ALA A CA 1
ATOM 2382 C C . ALA A 1 305 ? 52.488 15.534 35.895 1.00 29.69 305 ALA A C 1
ATOM 2384 O O . ALA A 1 305 ? 52.689 14.739 34.998 1.00 29.69 305 ALA A O 1
ATOM 2385 N N . GLU A 1 306 ? 52.022 16.723 35.499 1.00 29.19 306 GLU A N 1
ATOM 2386 C CA . GLU A 1 306 ? 52.338 18.069 35.976 1.00 29.19 306 GLU A CA 1
ATOM 2387 C C . GLU A 1 306 ? 51.415 19.111 35.284 1.00 29.19 306 GLU A C 1
ATOM 2389 O O . GLU A 1 306 ? 51.073 18.968 34.116 1.00 29.19 306 GLU A O 1
ATOM 2394 N N . MET A 1 307 ? 51.077 20.163 36.039 1.00 27.30 307 MET A N 1
ATOM 2395 C CA . MET A 1 307 ? 50.964 21.586 35.659 1.00 27.30 307 MET A CA 1
ATOM 2396 C C . MET A 1 307 ? 50.040 22.119 34.523 1.00 27.30 307 MET A C 1
ATOM 2398 O O . MET A 1 307 ? 50.323 22.000 33.339 1.00 27.30 307 MET A O 1
ATOM 2402 N N . VAL A 1 308 ? 49.090 22.962 34.981 1.00 31.38 308 VAL A N 1
ATOM 2403 C CA . VAL A 1 308 ? 48.901 24.403 34.640 1.00 31.38 308 VAL A CA 1
ATOM 2404 C C . VAL A 1 308 ? 47.700 24.852 33.770 1.00 31.38 308 VAL A C 1
ATOM 2406 O O . VAL A 1 308 ? 47.566 24.528 32.599 1.00 31.38 308 VAL A O 1
ATOM 2409 N N . ASP A 1 309 ? 46.908 25.708 34.436 1.00 31.27 309 ASP A N 1
ATOM 2410 C CA . ASP A 1 309 ? 46.116 26.893 34.050 1.00 31.27 309 ASP A CA 1
ATOM 2411 C C . ASP A 1 309 ? 44.943 26.892 33.050 1.00 31.27 309 ASP A C 1
ATOM 2413 O O . ASP A 1 309 ? 45.087 26.799 31.839 1.00 31.27 309 ASP A O 1
ATOM 2417 N N . ALA A 1 310 ? 43.796 27.232 33.656 1.00 29.97 310 ALA A N 1
ATOM 2418 C CA . ALA A 1 310 ? 43.027 28.480 33.513 1.00 29.97 310 ALA A CA 1
ATOM 2419 C C . ALA A 1 310 ? 42.253 28.825 32.226 1.00 29.97 310 ALA A C 1
ATOM 2421 O O . ALA A 1 310 ? 42.754 28.822 31.110 1.00 29.97 310 ALA A O 1
ATOM 2422 N N . GLY A 1 311 ? 41.030 29.317 32.478 1.00 29.58 311 GLY A N 1
ATOM 2423 C CA . GLY A 1 311 ? 40.178 30.081 31.558 1.00 29.58 311 GLY A CA 1
ATOM 2424 C C . GLY A 1 311 ? 38.818 29.410 31.363 1.00 29.58 311 GLY A C 1
ATOM 2425 O O . GLY A 1 311 ? 38.643 28.637 30.435 1.00 29.58 311 GLY A O 1
ATOM 2426 N N . LYS A 1 312 ? 37.858 29.516 32.293 1.00 30.06 312 LYS A N 1
ATOM 2427 C CA . LYS A 1 312 ? 36.843 30.592 32.346 1.00 30.06 312 LYS A CA 1
ATOM 2428 C C . LYS A 1 312 ? 36.468 31.154 30.966 1.00 30.06 312 LYS A C 1
ATOM 2430 O O . LYS A 1 312 ? 37.225 31.957 30.439 1.00 30.06 312 LYS A O 1
ATOM 2435 N N . PHE A 1 313 ? 35.266 30.838 30.478 1.00 29.28 313 PHE A N 1
ATOM 2436 C CA . PHE A 1 313 ? 34.312 31.859 30.034 1.00 29.28 313 PHE A CA 1
ATOM 2437 C C . PHE A 1 313 ? 32.860 31.351 30.123 1.00 29.28 313 PHE A C 1
ATOM 2439 O O . PHE A 1 313 ? 32.559 30.188 29.868 1.00 29.28 313 PHE A O 1
ATOM 2446 N N . GLU A 1 314 ? 32.039 32.282 30.587 1.00 31.77 314 GLU A N 1
ATOM 2447 C CA . GLU A 1 314 ? 30.617 32.325 30.945 1.00 31.77 314 GLU A CA 1
ATOM 2448 C C . GLU A 1 314 ? 29.644 32.110 29.763 1.00 31.77 314 GLU A C 1
ATOM 2450 O O . GLU A 1 314 ? 29.993 32.360 28.615 1.00 31.77 314 GLU A O 1
ATOM 2455 N N . GLU A 1 315 ? 28.505 31.451 30.031 1.00 30.62 315 GLU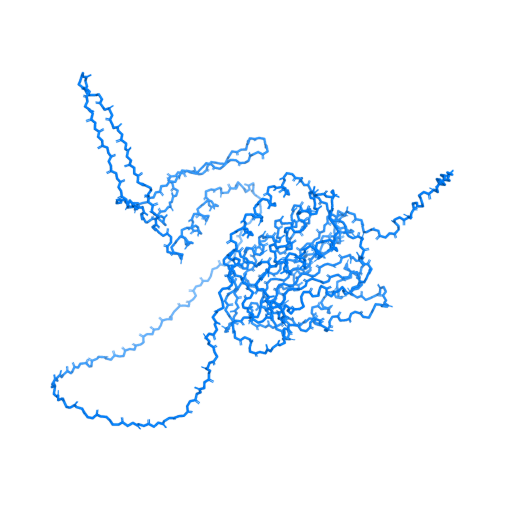 A N 1
ATOM 2456 C CA . GLU A 1 315 ? 27.111 31.976 29.981 1.00 30.62 315 GLU A CA 1
ATOM 2457 C C . GLU A 1 315 ? 26.561 32.278 28.575 1.00 30.62 315 GLU A C 1
ATOM 2459 O O . GLU A 1 315 ? 27.095 33.078 27.823 1.00 30.62 315 GLU A O 1
ATOM 2464 N N . GLN A 1 316 ? 25.585 31.497 28.103 1.00 26.95 316 GLN A N 1
ATOM 2465 C CA . GLN A 1 316 ? 24.125 31.593 28.317 1.00 26.95 316 GLN A CA 1
ATOM 2466 C C . GLN A 1 316 ? 23.403 32.481 27.292 1.00 26.95 316 GLN A C 1
ATOM 2468 O O . GLN A 1 316 ? 23.847 33.567 26.945 1.00 26.95 316 GLN A O 1
ATOM 2473 N N . SER A 1 317 ? 22.173 32.031 26.999 1.00 26.70 317 SER A N 1
ATOM 2474 C CA . SER A 1 317 ? 21.026 32.817 26.519 1.00 26.70 317 SER A CA 1
ATOM 2475 C C . SER A 1 317 ? 20.983 33.101 25.012 1.00 26.70 317 SER A C 1
ATOM 2477 O O . SER A 1 317 ? 22.013 33.336 24.401 1.00 26.70 317 SER A O 1
ATOM 2479 N N . SER A 1 318 ? 19.850 33.232 24.320 1.00 27.88 318 SER A N 1
ATOM 2480 C CA . SER A 1 318 ? 18.464 32.711 24.322 1.00 27.88 318 SER A CA 1
ATOM 2481 C C . SER A 1 318 ? 17.758 33.448 23.148 1.00 27.88 318 SER A C 1
ATOM 2483 O O . SER A 1 318 ? 18.404 34.230 22.456 1.00 27.88 318 SER A O 1
ATOM 2485 N N . MET A 1 319 ? 16.439 33.260 22.977 1.00 25.50 319 MET A N 1
ATOM 2486 C CA . MET A 1 319 ? 15.499 33.907 22.022 1.00 25.50 319 MET A CA 1
ATOM 2487 C C . MET A 1 319 ? 15.391 33.197 20.663 1.00 25.50 319 MET A C 1
ATOM 2489 O O . MET A 1 319 ? 16.352 33.137 19.912 1.00 25.50 319 MET A O 1
ATOM 2493 N N . VAL A 1 320 ? 14.294 32.525 20.282 1.00 28.30 320 VAL A N 1
ATOM 2494 C CA . VAL A 1 320 ? 12.831 32.787 20.357 1.00 28.30 320 VAL A CA 1
ATOM 2495 C C . VAL A 1 320 ? 12.363 34.002 19.543 1.00 28.30 320 VAL A C 1
ATOM 2497 O O . VAL A 1 320 ? 12.470 35.139 19.982 1.00 28.30 320 VAL A O 1
ATOM 2500 N N . SER A 1 321 ? 11.758 33.702 18.390 1.00 28.69 321 SER A N 1
ATOM 2501 C CA . SER A 1 321 ? 10.645 34.386 17.690 1.00 28.69 321 SER A CA 1
ATOM 2502 C C . SER A 1 321 ? 10.117 33.340 16.678 1.00 28.69 321 SER A C 1
ATOM 2504 O O . SER A 1 321 ? 10.932 32.717 16.010 1.00 28.69 321 SER A O 1
ATOM 2506 N N . VAL A 1 322 ? 8.876 32.838 16.610 1.00 29.70 322 VAL A N 1
ATOM 2507 C CA . VAL A 1 322 ? 7.482 33.282 16.828 1.00 29.70 322 VAL A CA 1
ATOM 2508 C C . VAL A 1 322 ? 6.933 34.188 15.710 1.00 29.70 322 VAL A C 1
ATOM 2510 O O . VAL A 1 322 ? 7.247 35.372 15.688 1.00 29.70 322 VAL A O 1
ATOM 2513 N N . LEU A 1 323 ? 6.028 33.575 14.915 1.00 28.52 323 LEU A N 1
ATOM 2514 C CA . LEU A 1 323 ? 4.992 34.102 13.990 1.00 28.52 323 LEU A CA 1
ATOM 2515 C C . LEU A 1 323 ? 5.513 34.670 12.645 1.00 28.52 323 LEU A C 1
ATOM 2517 O O . LEU A 1 323 ? 6.565 35.284 12.609 1.00 28.52 323 LEU A O 1
ATOM 2521 N N . GLU A 1 324 ? 4.901 34.450 11.473 1.00 28.53 324 GLU A N 1
ATOM 2522 C CA . GLU A 1 324 ? 3.476 34.361 11.107 1.00 28.53 324 GLU A CA 1
ATOM 2523 C C . GLU A 1 324 ? 3.239 33.450 9.874 1.00 28.53 324 GLU A C 1
ATOM 2525 O O . GLU A 1 324 ? 4.059 33.394 8.959 1.00 28.53 324 GLU A O 1
ATOM 2530 N N . GLU A 1 325 ? 2.076 32.787 9.821 1.00 35.06 325 GLU A N 1
ATOM 2531 C CA . GLU A 1 325 ? 1.445 32.348 8.563 1.00 35.06 325 GLU A CA 1
ATOM 2532 C C . GLU A 1 325 ? 0.693 33.515 7.902 1.00 35.06 325 GLU A C 1
ATOM 2534 O O . GLU A 1 325 ? 0.231 34.424 8.595 1.00 35.06 325 GLU A O 1
ATOM 2539 N N . PRO A 1 326 ? 0.403 33.406 6.593 1.00 36.72 326 PRO A N 1
ATOM 2540 C CA . PRO A 1 326 ? -0.998 33.561 6.201 1.00 36.72 326 PRO A CA 1
ATOM 2541 C C . PRO A 1 326 ? -1.490 32.508 5.189 1.00 36.72 326 PRO A C 1
ATOM 2543 O O . PRO A 1 326 ? -0.901 32.283 4.133 1.00 36.72 326 PRO A O 1
ATOM 2546 N N . SER A 1 327 ? -2.652 31.930 5.499 1.00 32.59 327 SER A N 1
ATOM 2547 C CA . SER A 1 327 ? -3.621 31.332 4.560 1.00 32.59 327 SER A CA 1
ATOM 2548 C C . SER A 1 327 ? -4.627 32.407 4.073 1.00 32.59 327 SER A C 1
ATOM 2550 O O . SER A 1 327 ? -4.671 33.486 4.663 1.00 32.59 327 SER A O 1
ATOM 2552 N N . PRO A 1 328 ? -5.609 32.108 3.193 1.00 58.53 328 PRO A N 1
ATOM 2553 C CA . PRO A 1 328 ? -5.565 31.424 1.893 1.00 58.53 328 PRO A CA 1
ATOM 2554 C C . PRO A 1 328 ? -6.386 32.195 0.815 1.00 58.53 328 PRO A C 1
ATOM 2556 O O . PRO A 1 328 ? -6.898 33.275 1.081 1.00 58.53 328 PRO A O 1
ATOM 2559 N N . CYS A 1 329 ? -6.590 31.541 -0.343 1.00 30.03 329 CYS A N 1
ATOM 2560 C CA . CYS A 1 329 ? -7.643 31.690 -1.376 1.00 30.03 329 CYS A CA 1
ATOM 2561 C C . CYS A 1 329 ? -7.262 32.384 -2.700 1.00 30.03 329 CYS A C 1
ATOM 2563 O O . CYS A 1 329 ? -6.922 33.554 -2.692 1.00 30.03 329 CYS A O 1
ATOM 2565 N N . VAL A 1 330 ? -7.375 31.651 -3.829 1.00 33.69 330 VAL A N 1
ATOM 2566 C CA . VAL A 1 330 ? -7.974 32.077 -5.121 1.00 33.69 330 VAL A CA 1
ATOM 2567 C C . VAL A 1 330 ? -8.225 30.852 -6.040 1.00 33.69 330 VAL A C 1
ATOM 2569 O O . VAL A 1 330 ? -7.319 30.090 -6.351 1.00 33.69 330 VAL A O 1
ATOM 2572 N N . ALA A 1 331 ? -9.496 30.740 -6.447 1.00 33.56 331 ALA A N 1
ATOM 2573 C CA . ALA A 1 331 ? -10.119 30.229 -7.680 1.00 33.56 331 ALA A CA 1
ATOM 2574 C C . ALA A 1 331 ? -9.756 28.869 -8.320 1.00 33.56 331 ALA A C 1
ATOM 2576 O O . ALA A 1 331 ? -8.663 28.619 -8.817 1.00 33.56 331 ALA A O 1
ATOM 2577 N N . ALA A 1 332 ? -10.817 28.069 -8.468 1.00 38.50 332 ALA A N 1
ATOM 2578 C CA . ALA A 1 332 ? -10.977 27.015 -9.458 1.00 38.50 332 ALA A CA 1
ATOM 2579 C C . ALA A 1 332 ? -11.120 27.588 -10.882 1.00 38.50 332 ALA A C 1
ATOM 2581 O O . ALA A 1 332 ? -11.812 28.587 -11.081 1.00 38.50 332 ALA A O 1
ATOM 2582 N N . GLY A 1 333 ? -10.530 26.895 -11.863 1.00 42.47 333 GLY A N 1
ATOM 2583 C CA . GLY A 1 333 ? -10.758 27.119 -13.293 1.00 42.47 333 GLY A CA 1
ATOM 2584 C C . GLY A 1 333 ? -9.489 27.384 -14.102 1.00 42.47 333 GLY A C 1
ATOM 2585 O O . GLY A 1 333 ? -9.315 28.482 -14.616 1.00 42.47 333 GLY A O 1
ATOM 2586 N N . ALA A 1 334 ? -8.619 26.385 -14.248 1.00 39.47 334 ALA A N 1
ATOM 2587 C CA . ALA A 1 334 ? -7.588 26.365 -15.284 1.00 39.47 334 ALA A CA 1
ATOM 2588 C C . ALA A 1 334 ? -7.253 24.906 -15.603 1.00 39.47 334 ALA A C 1
ATOM 2590 O O . ALA A 1 334 ? -7.121 24.105 -14.677 1.00 39.47 334 ALA A O 1
ATOM 2591 N N . ASP A 1 335 ? -7.124 24.570 -16.889 1.00 44.88 335 ASP A N 1
ATOM 2592 C CA . ASP A 1 335 ? -6.408 23.374 -17.335 1.00 44.88 335 ASP A CA 1
ATOM 2593 C C . ASP A 1 335 ? -5.043 23.385 -16.646 1.00 44.88 335 ASP A C 1
ATOM 2595 O O . ASP A 1 335 ? -4.149 24.152 -17.017 1.00 44.88 335 ASP A O 1
ATOM 2599 N N . SER A 1 336 ? -4.899 22.598 -15.583 1.00 49.91 336 SER A N 1
ATOM 2600 C CA . SER A 1 336 ? -3.650 22.452 -14.855 1.00 49.91 336 SER A CA 1
ATOM 2601 C C . SER A 1 336 ? -2.715 21.637 -15.731 1.00 49.91 336 SER A C 1
ATOM 2603 O O . SER A 1 336 ? -2.596 20.419 -15.595 1.00 49.91 336 SER A O 1
ATOM 2605 N N . ALA A 1 337 ? -2.082 22.334 -16.677 1.00 71.62 337 ALA A N 1
ATOM 2606 C CA . ALA A 1 337 ? -0.943 21.840 -17.420 1.00 71.62 337 ALA A CA 1
ATOM 2607 C C . ALA A 1 337 ? 0.006 21.203 -16.403 1.00 71.62 337 ALA A C 1
ATOM 2609 O O . ALA A 1 337 ? 0.487 21.864 -15.482 1.00 71.62 337 ALA A O 1
ATOM 2610 N N . LEU A 1 338 ? 0.167 19.887 -16.519 1.00 80.75 338 LEU A N 1
ATOM 2611 C CA . LEU A 1 338 ? 0.997 19.099 -15.629 1.00 80.75 338 LEU A CA 1
ATOM 2612 C C . LEU A 1 338 ? 2.402 19.713 -15.637 1.00 80.75 338 LEU A C 1
ATOM 2614 O O . LEU A 1 338 ? 3.061 19.721 -16.677 1.00 80.75 338 LEU A O 1
ATOM 2618 N N . ASP A 1 339 ? 2.856 20.231 -14.497 1.00 91.69 339 ASP A N 1
ATOM 2619 C CA . ASP A 1 339 ? 4.218 20.742 -14.355 1.00 91.69 339 ASP A CA 1
ATOM 2620 C C . ASP A 1 339 ? 5.201 19.563 -14.285 1.00 91.69 339 ASP A C 1
ATOM 2622 O O . ASP A 1 339 ? 5.588 19.080 -13.217 1.00 91.69 339 ASP A O 1
ATOM 2626 N N . VAL A 1 340 ? 5.558 19.047 -15.463 1.00 93.62 340 VAL A N 1
ATOM 2627 C CA . VAL A 1 340 ? 6.485 17.920 -15.632 1.00 93.62 340 VAL A CA 1
ATOM 2628 C C . VAL A 1 340 ? 7.843 18.241 -15.007 1.00 93.62 340 VAL A C 1
ATOM 2630 O O . VAL A 1 340 ? 8.450 17.375 -14.377 1.00 93.62 340 VAL A O 1
ATOM 2633 N N . ASN A 1 341 ? 8.306 19.485 -15.144 1.00 94.81 341 ASN A N 1
ATOM 2634 C CA . ASN A 1 341 ? 9.578 19.934 -14.590 1.00 94.81 341 ASN A CA 1
ATOM 2635 C C . ASN A 1 341 ? 9.560 19.872 -13.060 1.00 94.81 341 ASN A C 1
ATOM 2637 O O . ASN A 1 341 ? 10.447 19.255 -12.471 1.00 94.81 341 ASN A O 1
ATOM 2641 N N . GLY A 1 342 ? 8.519 20.417 -12.423 1.00 92.50 342 GLY A N 1
ATOM 2642 C CA . GLY A 1 342 ? 8.358 20.357 -10.971 1.00 92.50 342 GLY A CA 1
ATOM 2643 C C . GLY A 1 342 ? 8.319 18.922 -10.436 1.00 92.50 342 GLY A C 1
ATOM 2644 O O . GLY A 1 342 ? 8.967 18.610 -9.435 1.00 92.50 342 GLY A O 1
ATOM 2645 N N . PHE A 1 343 ? 7.627 18.015 -11.133 1.00 90.75 343 PHE A N 1
ATOM 2646 C CA . PHE A 1 343 ? 7.608 16.593 -10.776 1.00 90.75 343 PHE A CA 1
ATOM 2647 C C . PHE A 1 343 ? 8.997 15.940 -10.880 1.00 90.75 343 PHE A C 1
ATOM 2649 O O . PHE A 1 343 ? 9.422 15.221 -9.971 1.00 90.75 343 PHE A O 1
ATOM 2656 N N . VAL A 1 344 ? 9.725 16.201 -11.969 1.00 94.94 344 VAL A N 1
ATOM 2657 C CA . VAL A 1 344 ? 11.081 15.676 -12.177 1.00 94.94 344 VAL A CA 1
ATOM 2658 C C . VAL A 1 344 ? 12.049 16.205 -11.123 1.00 94.94 344 VAL A C 1
ATOM 2660 O O . VAL A 1 344 ? 12.838 15.433 -10.578 1.00 94.94 344 VAL A O 1
ATOM 2663 N N . ASP A 1 345 ? 11.963 17.486 -10.777 1.00 95.12 345 ASP A N 1
ATOM 2664 C CA . ASP A 1 345 ? 12.849 18.101 -9.791 1.00 95.12 345 ASP A CA 1
ATOM 2665 C C . ASP A 1 345 ? 12.605 17.523 -8.380 1.00 95.12 345 ASP A C 1
ATOM 2667 O O . ASP A 1 345 ? 13.562 17.266 -7.639 1.00 95.12 345 ASP A O 1
ATOM 2671 N N . GLN A 1 346 ? 11.353 17.199 -8.028 1.00 90.56 346 GLN A N 1
ATOM 2672 C CA . GLN A 1 346 ? 11.026 16.463 -6.797 1.00 90.56 346 GLN A CA 1
ATOM 2673 C C . GLN A 1 346 ? 11.601 15.041 -6.801 1.00 90.56 346 GLN A C 1
ATOM 2675 O O . GLN A 1 346 ? 12.177 14.606 -5.799 1.00 90.56 346 GLN A O 1
ATOM 2680 N N . LEU A 1 347 ? 11.493 14.326 -7.925 1.00 91.25 347 LEU A N 1
ATOM 2681 C CA . LEU A 1 347 ? 12.052 12.981 -8.069 1.00 91.25 347 LEU A CA 1
ATOM 2682 C C . LEU A 1 347 ? 13.582 12.992 -7.930 1.00 91.25 347 LEU A C 1
ATOM 2684 O O . LEU A 1 347 ? 14.140 12.174 -7.198 1.00 91.25 347 LEU A O 1
ATOM 2688 N N . LEU A 1 348 ? 14.260 13.944 -8.577 1.00 94.69 348 LEU A N 1
ATOM 2689 C CA . LEU A 1 348 ? 15.710 14.121 -8.477 1.00 94.69 348 LEU A CA 1
ATOM 2690 C C . LEU A 1 348 ? 16.141 14.537 -7.067 1.00 94.69 348 LEU A C 1
ATOM 2692 O O . LEU A 1 348 ? 17.191 14.107 -6.597 1.00 94.69 348 LEU A O 1
ATOM 2696 N N . SER A 1 349 ? 15.352 15.357 -6.370 1.00 94.31 349 SER A N 1
ATOM 2697 C CA . SER A 1 349 ? 15.603 15.698 -4.964 1.00 94.31 349 SER A CA 1
ATOM 2698 C C . SER A 1 349 ? 15.557 14.458 -4.063 1.00 94.31 349 SER A C 1
ATOM 2700 O O . SER A 1 349 ? 16.501 14.198 -3.317 1.00 94.31 349 SER A O 1
ATOM 2702 N N . ALA A 1 350 ? 14.518 13.627 -4.204 1.00 89.25 350 ALA A N 1
ATOM 2703 C CA . ALA A 1 350 ? 14.390 12.382 -3.449 1.00 89.25 350 ALA A CA 1
ATOM 2704 C C . ALA A 1 350 ? 15.519 11.386 -3.767 1.00 89.25 350 ALA A C 1
ATOM 2706 O O . ALA A 1 350 ? 16.085 10.786 -2.855 1.00 89.25 350 ALA A O 1
ATOM 2707 N N . ALA A 1 351 ? 15.889 11.242 -5.044 1.00 92.19 351 ALA A N 1
ATOM 2708 C CA . ALA A 1 351 ? 16.981 10.363 -5.459 1.00 92.19 351 ALA A CA 1
ATOM 2709 C C . ALA A 1 351 ? 18.331 10.794 -4.865 1.00 92.19 351 ALA A C 1
ATOM 2711 O O . ALA A 1 351 ? 19.079 9.952 -4.373 1.00 92.19 351 ALA A O 1
ATOM 2712 N N . ARG A 1 352 ? 18.631 12.099 -4.859 1.00 96.06 352 ARG A N 1
ATOM 2713 C CA . ARG A 1 352 ? 19.851 12.636 -4.239 1.00 96.06 352 ARG A CA 1
ATOM 2714 C C . ARG A 1 352 ? 19.905 12.357 -2.743 1.00 96.06 352 ARG A C 1
ATOM 2716 O O . ARG A 1 352 ? 20.925 11.873 -2.263 1.00 96.06 352 ARG A O 1
ATOM 2723 N N . ALA A 1 353 ? 18.803 12.613 -2.036 1.00 90.38 353 ALA A N 1
ATOM 2724 C CA . ALA A 1 353 ? 18.705 12.320 -0.611 1.00 90.38 353 ALA A CA 1
ATOM 2725 C C . ALA A 1 353 ? 18.981 10.834 -0.331 1.00 90.38 353 ALA A C 1
ATOM 2727 O O . ALA A 1 353 ? 19.745 10.511 0.572 1.00 90.38 353 ALA A O 1
ATOM 2728 N N . GLU A 1 354 ? 18.438 9.931 -1.150 1.00 91.69 354 GLU A N 1
ATOM 2729 C CA . GLU A 1 354 ? 18.660 8.491 -0.999 1.00 91.69 354 GLU A CA 1
ATOM 2730 C C . GLU A 1 354 ? 20.117 8.076 -1.262 1.00 91.69 354 GLU A C 1
ATOM 2732 O O . GLU A 1 354 ? 20.678 7.275 -0.511 1.00 91.69 354 GLU A O 1
ATOM 2737 N N . ILE A 1 355 ? 20.749 8.632 -2.303 1.00 92.56 355 ILE A N 1
ATOM 2738 C CA . ILE A 1 355 ? 22.157 8.366 -2.636 1.00 92.56 355 ILE A CA 1
ATOM 2739 C C . ILE A 1 355 ? 23.066 8.771 -1.472 1.00 92.56 355 ILE A C 1
ATOM 2741 O O . ILE A 1 355 ? 23.914 7.973 -1.061 1.00 92.56 355 ILE A O 1
ATOM 2745 N N . SER A 1 356 ? 22.870 9.970 -0.918 1.00 92.44 356 SER A N 1
ATOM 2746 C CA . SER A 1 356 ? 23.665 10.457 0.212 1.00 92.44 356 SER A CA 1
ATOM 2747 C C . SER A 1 356 ? 23.380 9.668 1.492 1.00 92.44 356 SER A C 1
ATOM 2749 O O . SER A 1 356 ? 24.318 9.225 2.152 1.00 92.44 356 SER A O 1
ATOM 2751 N N . ASN A 1 357 ? 22.110 9.394 1.810 1.00 88.38 357 ASN A N 1
ATOM 2752 C CA . ASN A 1 357 ? 21.734 8.676 3.034 1.00 88.38 357 ASN A CA 1
ATOM 2753 C C . ASN A 1 357 ? 22.285 7.245 3.089 1.00 88.38 357 ASN A C 1
ATOM 2755 O O . ASN A 1 357 ? 22.594 6.746 4.168 1.00 88.38 357 ASN A O 1
ATOM 2759 N N . ARG A 1 358 ? 22.429 6.576 1.940 1.00 90.81 358 ARG A N 1
ATOM 2760 C CA . ARG A 1 358 ? 22.986 5.216 1.867 1.00 90.81 358 ARG A CA 1
ATOM 2761 C C . ARG A 1 358 ? 24.502 5.168 1.689 1.00 90.81 358 ARG A C 1
ATOM 2763 O O . ARG A 1 358 ? 25.052 4.079 1.547 1.00 90.81 358 ARG A O 1
ATOM 2770 N N . GLY A 1 359 ? 25.177 6.317 1.617 1.00 91.31 359 GLY A N 1
ATOM 2771 C CA . GLY A 1 359 ? 26.602 6.370 1.288 1.00 91.31 359 GLY A CA 1
ATOM 2772 C C . GLY A 1 359 ? 26.921 5.839 -0.116 1.00 91.31 359 GLY A C 1
ATOM 2773 O O . GLY A 1 359 ? 28.045 5.417 -0.375 1.00 91.31 359 GLY A O 1
ATOM 2774 N N . MET A 1 360 ? 25.954 5.867 -1.042 1.00 92.62 360 MET A N 1
ATOM 2775 C CA . MET A 1 360 ? 26.123 5.420 -2.434 1.00 92.62 360 MET A CA 1
ATOM 2776 C C . MET A 1 360 ? 26.733 6.509 -3.326 1.00 92.62 360 MET A C 1
ATOM 2778 O O . MET A 1 360 ? 26.592 6.481 -4.546 1.00 92.62 360 MET A O 1
ATOM 2782 N N . GLU A 1 361 ? 27.400 7.502 -2.739 1.00 93.56 361 GLU A N 1
ATOM 2783 C CA . GLU A 1 361 ? 27.983 8.616 -3.486 1.00 93.56 361 GLU A CA 1
ATOM 2784 C C . GLU A 1 361 ? 29.144 8.189 -4.384 1.00 93.56 361 GLU A C 1
ATOM 2786 O O . GLU A 1 361 ? 29.489 8.938 -5.298 1.00 93.56 361 GLU A O 1
ATOM 2791 N N . GLN A 1 362 ? 29.731 7.013 -4.133 1.00 95.50 362 GLN A N 1
ATOM 2792 C CA . GLN A 1 362 ? 30.839 6.447 -4.891 1.00 95.50 362 GLN A CA 1
ATOM 2793 C C . GLN A 1 362 ? 30.454 5.105 -5.526 1.00 95.50 362 GLN A C 1
ATOM 2795 O O . GLN A 1 362 ? 30.000 4.189 -4.842 1.00 95.50 362 GLN A O 1
ATOM 2800 N N . VAL A 1 363 ? 30.710 4.963 -6.827 1.00 95.06 363 VAL A N 1
ATOM 2801 C CA . VAL A 1 363 ? 30.556 3.710 -7.577 1.00 95.06 363 VAL A CA 1
ATOM 2802 C C . VAL A 1 363 ? 31.893 3.288 -8.182 1.00 95.06 363 VAL A C 1
ATOM 2804 O O . VAL A 1 363 ? 32.651 4.118 -8.686 1.00 95.06 363 VAL A O 1
ATOM 2807 N N . SER A 1 364 ? 32.202 1.992 -8.120 1.00 92.69 364 SER A N 1
ATOM 2808 C CA . SER A 1 364 ? 33.390 1.435 -8.774 1.00 92.69 364 SER A CA 1
ATOM 2809 C C . SER A 1 364 ? 33.167 1.368 -10.285 1.00 92.69 364 SER A C 1
ATOM 2811 O O . SER A 1 364 ? 32.126 0.899 -10.748 1.00 92.69 364 SER A O 1
ATOM 2813 N N . LEU A 1 365 ? 34.140 1.863 -11.046 1.00 93.06 365 LEU A N 1
ATOM 2814 C CA . LEU A 1 365 ? 34.152 1.789 -12.500 1.00 93.06 365 LEU A CA 1
ATOM 2815 C C . LEU A 1 365 ? 34.885 0.513 -12.937 1.00 93.06 365 LEU A C 1
ATOM 2817 O O . LEU A 1 365 ? 35.895 0.157 -12.327 1.00 93.06 365 LEU A O 1
ATOM 2821 N N . PRO A 1 366 ? 34.404 -0.176 -13.985 1.00 92.62 366 PRO A N 1
ATOM 2822 C CA . PRO A 1 366 ? 35.098 -1.338 -14.521 1.00 92.62 366 PRO A CA 1
ATOM 2823 C C . PRO A 1 366 ? 36.439 -0.930 -15.138 1.00 92.62 366 PRO A C 1
ATOM 2825 O O . PRO A 1 366 ? 36.584 0.182 -15.648 1.00 92.62 366 PRO A O 1
ATOM 2828 N N . ASP A 1 367 ? 37.397 -1.853 -15.147 1.00 94.38 367 ASP A N 1
ATOM 2829 C CA . ASP A 1 367 ? 38.676 -1.648 -15.821 1.00 94.38 367 ASP A CA 1
ATOM 2830 C C . ASP A 1 367 ? 38.463 -1.432 -17.330 1.00 94.38 367 ASP A C 1
ATOM 2832 O O . ASP A 1 367 ? 37.785 -2.213 -18.004 1.00 94.38 367 ASP A O 1
ATOM 2836 N N . ILE A 1 368 ? 39.069 -0.378 -17.877 1.00 92.50 368 ILE A N 1
ATOM 2837 C CA . ILE A 1 368 ? 38.943 0.004 -19.287 1.00 92.50 368 ILE A CA 1
ATOM 2838 C C . ILE A 1 368 ? 40.288 -0.222 -19.971 1.00 92.50 368 ILE A C 1
ATOM 2840 O O . ILE A 1 368 ? 41.300 0.367 -19.597 1.00 92.50 368 ILE A O 1
ATOM 2844 N N . SER A 1 369 ? 40.304 -1.048 -21.019 1.00 93.94 369 SER A N 1
ATOM 2845 C CA . SER A 1 369 ? 41.480 -1.248 -21.872 1.00 93.94 369 SER A CA 1
ATOM 2846 C C . SER A 1 369 ? 41.120 -1.003 -23.330 1.00 93.94 369 SER A C 1
ATOM 2848 O O . SER A 1 369 ? 40.786 -1.937 -24.057 1.00 93.94 369 SER A O 1
ATOM 2850 N N . GLU A 1 370 ? 41.290 0.233 -23.782 1.00 91.94 370 GLU A N 1
ATOM 2851 C CA . GLU A 1 370 ? 40.943 0.645 -25.139 1.00 91.94 370 GLU A CA 1
ATOM 2852 C C . GLU A 1 370 ? 42.176 0.900 -26.006 1.00 91.94 370 GLU A C 1
ATOM 2854 O O . GLU A 1 370 ? 43.216 1.391 -25.557 1.00 91.94 370 GLU A O 1
ATOM 2859 N N . LYS A 1 371 ? 42.074 0.553 -27.290 1.00 93.50 371 LYS A N 1
ATOM 2860 C CA . LYS A 1 371 ? 43.115 0.841 -28.287 1.00 93.50 371 LYS A CA 1
ATOM 2861 C C . LYS A 1 371 ? 42.670 2.033 -29.119 1.00 93.50 371 LYS A C 1
ATOM 2863 O O . LYS A 1 371 ? 41.786 1.915 -29.962 1.00 93.50 371 LYS A O 1
ATOM 2868 N N . LEU A 1 372 ? 43.323 3.169 -28.923 1.00 89.12 372 LEU A N 1
ATOM 2869 C CA . LEU A 1 372 ? 43.053 4.384 -29.679 1.00 89.12 372 LEU A CA 1
ATOM 2870 C C . LEU A 1 372 ? 43.817 4.335 -31.006 1.00 89.12 372 LEU A C 1
ATOM 2872 O O . LEU A 1 372 ? 45.013 4.050 -31.055 1.00 89.12 372 LEU A O 1
ATOM 2876 N N . LYS A 1 373 ? 43.129 4.624 -32.109 1.00 85.06 373 LYS A N 1
ATOM 2877 C CA . LYS A 1 373 ? 43.756 4.857 -33.416 1.00 85.06 373 LYS A CA 1
ATOM 2878 C C . LYS A 1 373 ? 43.324 6.228 -33.903 1.00 85.06 373 LYS A C 1
ATOM 2880 O O . LYS A 1 373 ? 42.305 6.345 -34.576 1.00 85.06 373 LYS A O 1
ATOM 2885 N N . GLN A 1 374 ? 44.096 7.256 -33.567 1.00 86.56 374 GLN A N 1
ATOM 2886 C CA . GLN A 1 374 ? 43.807 8.610 -34.024 1.00 86.56 374 GLN A CA 1
ATOM 2887 C C . GLN A 1 374 ? 44.649 8.937 -35.255 1.00 86.56 374 GLN A C 1
ATOM 2889 O O . GLN A 1 374 ? 45.858 8.692 -35.299 1.00 86.56 374 GLN A O 1
ATOM 2894 N N . LYS A 1 375 ? 43.988 9.457 -36.290 1.00 85.31 375 LYS A N 1
ATOM 2895 C CA . LYS A 1 375 ? 44.644 9.944 -37.501 1.00 85.31 375 LYS A CA 1
ATOM 2896 C C . LYS A 1 375 ? 44.712 11.463 -37.419 1.00 85.31 375 LYS A C 1
ATOM 2898 O O . LYS A 1 375 ? 43.673 12.114 -37.433 1.00 85.31 375 LYS A O 1
ATOM 2903 N N . VAL A 1 376 ? 45.920 12.012 -37.359 1.00 82.31 376 VAL A N 1
ATOM 2904 C CA . VAL A 1 376 ? 46.145 13.460 -37.444 1.00 82.31 376 VAL A CA 1
ATOM 2905 C C . VAL A 1 376 ? 46.806 13.735 -38.790 1.00 82.31 376 VAL A C 1
ATOM 2907 O O . VAL A 1 376 ? 47.925 13.287 -39.046 1.00 82.31 376 VAL A O 1
ATOM 2910 N N . ILE A 1 377 ? 46.068 14.409 -39.678 1.00 86.62 377 ILE A N 1
ATOM 2911 C CA . ILE A 1 377 ? 46.431 14.689 -41.079 1.00 86.62 377 ILE A CA 1
ATOM 2912 C C . ILE A 1 377 ? 46.665 13.388 -41.880 1.00 86.62 377 ILE A C 1
ATOM 2914 O O . ILE A 1 377 ? 45.721 12.830 -42.445 1.00 86.62 377 ILE A O 1
ATOM 2918 N N . SER A 1 378 ? 47.890 12.856 -41.873 1.00 83.31 378 SER A N 1
ATOM 2919 C CA . SER A 1 378 ? 48.302 11.661 -42.631 1.00 83.31 378 SER A CA 1
ATOM 2920 C C . SER A 1 378 ? 48.994 10.593 -41.779 1.00 83.31 378 SER A C 1
ATOM 2922 O O . SER A 1 378 ? 49.231 9.490 -42.270 1.00 83.31 378 SER A O 1
ATOM 2924 N N . ILE A 1 379 ? 49.280 10.871 -40.504 1.00 68.62 379 ILE A N 1
ATOM 2925 C CA . ILE A 1 379 ? 49.983 9.946 -39.609 1.00 68.62 379 ILE A CA 1
ATOM 2926 C C . ILE A 1 379 ? 48.953 9.258 -38.707 1.00 68.62 379 ILE A C 1
ATOM 2928 O O . ILE A 1 379 ? 48.120 9.911 -38.075 1.00 68.62 379 ILE A O 1
ATOM 2932 N N . LYS A 1 380 ? 48.984 7.920 -38.674 1.00 88.25 380 LYS A N 1
ATOM 2933 C CA . LYS A 1 380 ? 48.200 7.113 -37.730 1.00 88.25 380 LYS A CA 1
ATOM 2934 C C . LYS A 1 380 ? 49.029 6.930 -36.468 1.00 88.25 380 LYS A C 1
ATOM 2936 O O . LYS A 1 380 ? 50.057 6.261 -36.521 1.00 88.25 380 LYS A O 1
ATOM 2941 N N . ILE A 1 381 ? 48.573 7.490 -35.356 1.00 86.12 381 ILE A N 1
ATOM 2942 C CA . ILE A 1 381 ? 49.230 7.328 -34.060 1.00 86.12 381 ILE A CA 1
ATOM 2943 C C . ILE A 1 381 ? 48.470 6.231 -33.300 1.00 86.12 381 ILE A C 1
ATOM 2945 O O . ILE A 1 381 ? 47.303 6.437 -32.949 1.00 86.12 381 ILE A O 1
ATOM 2949 N N . PRO A 1 382 ? 49.063 5.037 -33.103 1.00 88.50 382 PRO A N 1
ATOM 2950 C CA . PRO A 1 382 ? 48.478 4.028 -32.236 1.00 88.50 382 PRO A CA 1
ATOM 2951 C C . PRO A 1 382 ? 48.682 4.440 -30.776 1.00 88.50 382 PRO A C 1
ATOM 2953 O O . PRO A 1 382 ? 49.798 4.723 -30.350 1.00 88.50 382 PRO A O 1
ATOM 2956 N N . GLY A 1 383 ? 47.601 4.449 -30.008 1.00 90.06 383 GLY A N 1
ATOM 2957 C CA . GLY A 1 383 ? 47.609 4.654 -28.567 1.00 90.06 383 GLY A CA 1
ATOM 2958 C C . GLY A 1 383 ? 46.921 3.496 -27.855 1.00 90.06 383 GLY A C 1
ATOM 2959 O O . GLY A 1 383 ? 46.111 2.768 -28.435 1.00 90.06 383 GLY A O 1
ATOM 2960 N N . ARG A 1 384 ? 47.231 3.324 -26.574 1.00 92.12 384 ARG A N 1
ATOM 2961 C CA . ARG A 1 384 ? 46.491 2.431 -25.684 1.00 92.12 384 ARG A CA 1
ATOM 2962 C C . ARG A 1 384 ? 46.109 3.214 -24.439 1.00 92.12 384 ARG A C 1
ATOM 2964 O O . ARG A 1 384 ? 46.967 3.860 -23.848 1.00 92.12 384 ARG A O 1
ATOM 2971 N N . PHE A 1 385 ? 44.840 3.145 -24.072 1.00 88.88 385 PHE A N 1
ATOM 2972 C CA . PHE A 1 385 ? 44.318 3.677 -22.826 1.00 88.88 385 PHE A CA 1
ATOM 2973 C C . PHE A 1 385 ? 44.051 2.506 -21.885 1.00 88.88 385 PHE A C 1
ATOM 2975 O O . PHE A 1 385 ? 43.395 1.538 -22.270 1.00 88.88 385 PHE A O 1
ATOM 2982 N N . LEU A 1 386 ? 44.621 2.575 -20.687 1.00 89.50 386 LEU A N 1
ATOM 2983 C CA . LEU A 1 386 ? 44.438 1.597 -19.626 1.00 89.50 386 LEU A CA 1
ATOM 2984 C C . LEU A 1 386 ? 44.011 2.353 -18.369 1.00 89.50 386 LEU A C 1
ATOM 2986 O O . LEU A 1 386 ? 44.771 3.190 -17.888 1.00 89.50 386 LEU A O 1
ATOM 2990 N N . ALA A 1 387 ? 42.826 2.049 -17.856 1.00 88.88 387 ALA A N 1
ATOM 2991 C CA . ALA A 1 387 ? 42.338 2.527 -16.570 1.00 88.88 387 ALA A CA 1
ATOM 2992 C C . ALA A 1 387 ? 41.958 1.315 -15.718 1.00 88.88 387 ALA A C 1
ATOM 2994 O O . ALA A 1 387 ? 41.261 0.423 -16.202 1.00 88.88 387 ALA A O 1
ATOM 2995 N N . PHE A 1 388 ? 42.438 1.281 -14.477 1.00 93.19 388 PHE A N 1
ATOM 2996 C CA . PHE A 1 388 ? 42.214 0.176 -13.549 1.00 93.19 388 PHE A CA 1
ATOM 2997 C C . PHE A 1 388 ? 41.752 0.705 -12.199 1.00 93.19 388 PHE A C 1
ATOM 2999 O O . PHE A 1 388 ? 42.243 1.748 -11.763 1.00 93.19 388 PHE A O 1
ATOM 3006 N N . ASN A 1 389 ? 40.885 -0.046 -11.518 1.00 92.31 389 ASN A N 1
ATOM 3007 C CA . ASN A 1 389 ? 40.379 0.286 -10.179 1.00 92.31 389 ASN A CA 1
ATOM 3008 C C . ASN A 1 389 ? 39.776 1.696 -10.093 1.00 92.31 389 ASN A C 1
ATOM 3010 O O . ASN A 1 389 ? 39.946 2.399 -9.090 1.00 92.31 389 ASN A O 1
ATOM 3014 N N . GLY A 1 390 ? 39.108 2.120 -11.165 1.00 93.69 390 GLY A N 1
ATOM 3015 C CA . GLY A 1 390 ? 38.522 3.445 -11.227 1.00 93.69 390 GLY A CA 1
ATOM 3016 C C . GLY A 1 390 ? 37.313 3.573 -10.310 1.00 93.69 390 GLY A C 1
ATOM 3017 O O . GLY A 1 390 ? 36.652 2.591 -9.949 1.00 93.69 390 GLY A O 1
ATOM 3018 N N . TRP A 1 391 ? 36.988 4.805 -9.950 1.00 95.19 391 TRP A N 1
ATOM 3019 C CA . TRP A 1 391 ? 35.730 5.110 -9.277 1.00 95.19 391 TRP A CA 1
ATOM 3020 C C . TRP A 1 391 ? 35.169 6.441 -9.748 1.00 95.19 391 TRP A C 1
ATOM 3022 O O . TRP A 1 391 ? 35.906 7.338 -10.151 1.00 95.19 391 TRP A O 1
ATOM 3032 N N . ALA A 1 392 ? 33.847 6.558 -9.676 1.00 94.62 392 ALA A N 1
ATOM 3033 C CA . ALA A 1 392 ? 33.120 7.804 -9.845 1.00 94.62 392 ALA A CA 1
ATOM 3034 C C . ALA A 1 392 ? 32.499 8.193 -8.501 1.00 94.62 392 ALA A C 1
ATOM 3036 O O . ALA A 1 392 ? 31.856 7.358 -7.866 1.00 94.62 392 ALA A O 1
ATOM 3037 N N . LYS A 1 393 ? 32.707 9.434 -8.058 1.00 94.25 393 LYS A N 1
ATOM 3038 C CA . LYS A 1 393 ? 32.186 9.979 -6.796 1.00 94.25 393 LYS A CA 1
ATOM 3039 C C . LYS A 1 393 ? 31.290 11.192 -7.050 1.00 94.25 393 LYS A C 1
ATOM 3041 O O . LYS A 1 393 ? 31.338 11.787 -8.125 1.00 94.25 393 LYS A O 1
ATOM 3046 N N . SER A 1 394 ? 30.488 11.541 -6.046 1.00 94.56 394 SER A N 1
ATOM 3047 C CA . SER A 1 394 ? 29.553 12.670 -6.034 1.00 94.56 394 SER A CA 1
ATOM 3048 C C . SER A 1 394 ? 28.335 12.449 -6.936 1.00 94.56 394 SER A C 1
ATOM 3050 O O . SER A 1 394 ? 27.830 13.379 -7.568 1.00 94.56 394 SER A O 1
ATOM 3052 N N . LEU A 1 395 ? 27.811 11.217 -6.971 1.00 93.88 395 LEU A N 1
ATOM 3053 C CA . LEU A 1 395 ? 26.592 10.880 -7.724 1.00 93.88 395 LEU A CA 1
ATOM 3054 C C . LEU A 1 395 ? 25.351 11.660 -7.250 1.00 93.88 395 LEU A C 1
ATOM 3056 O O . LEU A 1 395 ? 24.429 11.891 -8.029 1.00 93.88 395 LEU A O 1
ATOM 3060 N N . ALA A 1 396 ? 25.348 12.135 -6.001 1.00 94.25 396 ALA A N 1
ATOM 3061 C CA . ALA A 1 396 ? 24.305 13.008 -5.462 1.00 94.25 396 ALA A CA 1
ATOM 3062 C C . ALA A 1 396 ? 24.326 14.437 -6.053 1.00 94.25 396 ALA A C 1
ATOM 3064 O O . ALA A 1 396 ? 23.408 15.215 -5.808 1.00 94.25 396 ALA A O 1
ATOM 3065 N N . SER A 1 397 ? 25.319 14.795 -6.877 1.00 95.69 397 SER A N 1
ATOM 3066 C CA . SER A 1 397 ? 25.341 16.074 -7.614 1.00 95.69 397 SER A CA 1
ATOM 3067 C C . SER A 1 397 ? 24.441 16.083 -8.864 1.00 95.69 397 SER A C 1
ATOM 3069 O O . SER A 1 397 ? 24.486 17.023 -9.664 1.00 95.69 397 SER A O 1
ATOM 3071 N N . LEU A 1 398 ? 23.626 15.035 -9.039 1.00 95.50 398 LEU A N 1
ATOM 3072 C CA . LEU A 1 398 ? 22.727 14.863 -10.174 1.00 95.50 398 LEU A CA 1
ATOM 3073 C C . LEU A 1 398 ? 21.643 15.944 -10.183 1.00 95.50 398 LEU A C 1
ATOM 3075 O O . LEU A 1 398 ? 20.868 16.079 -9.238 1.00 95.50 398 LEU A O 1
ATOM 3079 N N . HIS A 1 399 ? 21.550 16.685 -11.277 1.00 95.88 399 HIS A N 1
ATOM 3080 C CA . HIS A 1 399 ? 20.525 17.700 -11.476 1.00 95.88 399 HIS A CA 1
ATOM 3081 C C . HIS A 1 399 ? 20.108 17.765 -12.943 1.00 95.88 399 HIS A C 1
ATOM 3083 O O . HIS A 1 399 ? 20.780 17.245 -13.836 1.00 95.88 399 HIS A O 1
ATOM 3089 N N . ARG A 1 400 ? 18.970 18.406 -13.188 1.00 96.88 400 ARG A N 1
ATOM 3090 C CA . ARG A 1 400 ? 18.446 18.657 -14.526 1.00 96.88 400 ARG A CA 1
ATOM 3091 C C . ARG A 1 400 ? 19.117 19.893 -15.134 1.00 96.88 400 ARG A C 1
ATOM 3093 O O . ARG A 1 400 ? 19.289 20.890 -14.440 1.00 96.88 400 ARG A O 1
ATOM 31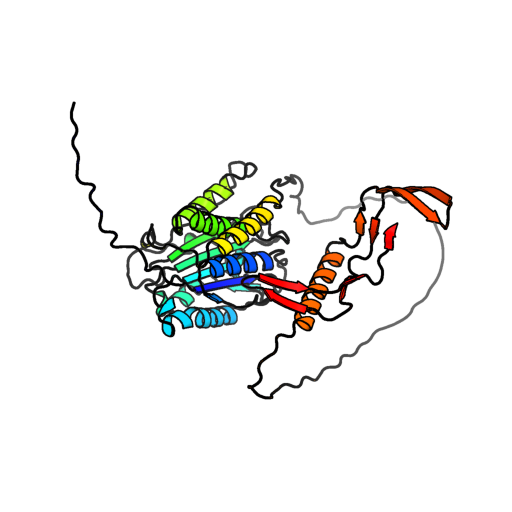00 N N . ILE A 1 401 ? 19.474 19.837 -16.419 1.00 96.94 401 ILE A N 1
ATOM 3101 C CA . ILE A 1 401 ? 20.125 20.949 -17.154 1.00 96.94 401 ILE A CA 1
ATOM 3102 C C . ILE A 1 401 ? 19.251 21.584 -18.242 1.00 96.94 401 ILE A C 1
ATOM 3104 O O . ILE A 1 401 ? 19.688 22.495 -18.938 1.00 96.94 401 ILE A O 1
ATOM 3108 N N . GLY A 1 402 ? 18.027 21.103 -18.416 1.00 96.00 402 GLY A N 1
ATOM 3109 C CA . GLY A 1 402 ? 17.087 21.593 -19.422 1.00 96.00 402 GLY A CA 1
ATOM 3110 C C . GLY A 1 402 ? 15.690 21.042 -19.177 1.00 96.00 402 GLY A C 1
ATOM 3111 O O . GLY A 1 402 ? 15.493 20.240 -18.268 1.00 96.00 402 GLY A O 1
ATOM 3112 N N . ASP A 1 403 ? 14.704 21.479 -19.946 1.00 97.25 403 ASP A N 1
ATOM 3113 C CA . ASP A 1 403 ? 13.315 21.079 -19.712 1.00 97.25 403 ASP A CA 1
ATOM 3114 C C . ASP A 1 403 ? 13.079 19.586 -19.929 1.00 97.25 403 ASP A C 1
ATOM 3116 O O . ASP A 1 403 ? 13.600 18.977 -20.865 1.00 97.25 403 ASP A O 1
ATOM 3120 N N . ALA A 1 404 ? 12.296 19.000 -19.027 1.00 96.06 404 ALA A N 1
ATOM 3121 C CA . ALA A 1 404 ? 11.814 17.642 -19.161 1.00 96.06 404 ALA A CA 1
ATOM 3122 C C . ALA A 1 404 ? 10.691 17.611 -20.202 1.00 96.06 404 ALA A C 1
ATOM 3124 O O . ALA A 1 404 ? 9.693 18.325 -20.089 1.00 96.06 404 ALA A O 1
ATOM 3125 N N . VAL A 1 405 ? 10.847 16.762 -21.215 1.00 95.69 405 VAL A N 1
ATOM 3126 C CA . VAL A 1 405 ? 9.874 16.616 -22.297 1.00 95.69 405 VAL A CA 1
ATOM 3127 C C . VAL A 1 405 ? 9.153 15.293 -22.121 1.00 95.69 405 VAL A C 1
ATOM 3129 O O . VAL A 1 405 ? 9.754 14.222 -22.172 1.00 95.69 405 VAL A O 1
ATOM 3132 N N . MET A 1 406 ? 7.842 15.362 -21.922 1.00 94.19 406 MET A N 1
ATOM 3133 C CA . MET A 1 406 ? 6.989 14.184 -21.900 1.00 94.19 406 MET A CA 1
ATOM 3134 C C . MET A 1 406 ? 6.353 14.010 -23.276 1.00 94.19 406 MET A C 1
ATOM 3136 O O . MET A 1 406 ? 5.700 14.920 -23.784 1.00 94.19 406 MET A O 1
ATOM 3140 N N . SER A 1 407 ? 6.531 12.842 -23.883 1.00 93.31 407 SER A N 1
ATOM 3141 C CA . SER A 1 407 ? 5.881 12.477 -25.138 1.00 93.31 407 SER A CA 1
ATOM 3142 C C . SER A 1 407 ? 5.036 11.222 -24.957 1.00 93.31 407 SER A C 1
ATOM 3144 O O . SER A 1 407 ? 5.363 10.316 -24.189 1.00 93.31 407 SER A O 1
ATOM 3146 N N . THR A 1 408 ? 3.906 11.174 -25.656 1.00 92.44 408 THR A N 1
ATOM 3147 C CA . THR A 1 408 ? 3.029 10.004 -25.680 1.00 92.44 408 THR A CA 1
ATOM 3148 C C . THR A 1 408 ? 3.026 9.441 -27.089 1.00 92.44 408 THR A C 1
ATOM 3150 O O . THR A 1 408 ? 2.684 10.140 -28.041 1.00 92.44 408 THR A O 1
ATOM 3153 N N . ASN A 1 409 ? 3.423 8.180 -27.232 1.00 90.31 409 ASN A N 1
ATOM 3154 C CA . ASN A 1 409 ? 3.374 7.460 -28.496 1.00 90.31 409 ASN A CA 1
ATOM 3155 C C . ASN A 1 409 ? 2.524 6.201 -28.313 1.00 90.31 409 ASN A C 1
ATOM 3157 O O . ASN A 1 409 ? 3.003 5.176 -27.824 1.00 90.31 409 ASN A O 1
ATOM 3161 N N . GLY A 1 410 ? 1.240 6.313 -28.659 1.00 92.62 410 GLY A N 1
ATOM 3162 C CA . GLY A 1 410 ? 0.252 5.263 -28.427 1.00 92.62 410 GLY A CA 1
ATOM 3163 C C . GLY A 1 410 ? 0.031 5.016 -26.935 1.00 92.62 410 GLY A C 1
ATOM 3164 O O . GLY A 1 410 ? -0.403 5.904 -26.208 1.00 92.62 410 GLY A O 1
ATOM 3165 N N . ASP A 1 411 ? 0.340 3.803 -26.489 1.00 88.94 411 ASP A N 1
ATOM 3166 C CA . ASP A 1 411 ? 0.236 3.340 -25.102 1.00 88.94 411 ASP A CA 1
ATOM 3167 C C . ASP A 1 411 ? 1.512 3.583 -24.275 1.00 88.94 411 ASP A C 1
ATOM 3169 O O . ASP A 1 411 ? 1.585 3.201 -23.104 1.00 88.94 411 ASP A O 1
ATOM 3173 N N . LYS A 1 412 ? 2.536 4.204 -24.873 1.00 81.00 412 LYS A N 1
ATOM 3174 C CA . LYS A 1 412 ? 3.813 4.487 -24.217 1.00 81.00 412 LYS A CA 1
ATOM 3175 C C . LYS A 1 412 ? 3.921 5.957 -23.855 1.00 81.00 412 LYS A C 1
ATOM 3177 O O . LYS A 1 412 ? 3.786 6.833 -24.708 1.00 81.00 412 LYS A O 1
ATOM 3182 N N . LEU A 1 413 ? 4.233 6.198 -22.589 1.00 88.12 413 LEU A N 1
ATOM 3183 C CA . LEU A 1 413 ? 4.653 7.493 -22.078 1.00 88.12 413 LEU A CA 1
ATOM 3184 C C . LEU A 1 413 ? 6.180 7.484 -21.970 1.00 88.12 413 LEU A C 1
ATOM 3186 O O . LEU A 1 413 ? 6.744 6.653 -21.257 1.00 88.12 413 LEU A O 1
ATOM 3190 N N . SER A 1 414 ? 6.828 8.379 -22.706 1.00 90.44 414 SER A N 1
ATOM 3191 C CA . SER A 1 414 ? 8.274 8.590 -22.688 1.00 90.44 414 SER A CA 1
ATOM 3192 C C . SER A 1 414 ? 8.563 9.929 -22.025 1.00 90.44 414 SER A C 1
ATOM 3194 O O . SER A 1 414 ? 7.901 10.924 -22.317 1.00 90.44 414 SER A O 1
ATOM 3196 N N . LEU A 1 415 ? 9.540 9.953 -21.126 1.00 93.62 415 LEU A N 1
ATOM 3197 C CA . LEU A 1 415 ? 9.961 11.150 -20.413 1.00 93.62 415 LEU A CA 1
ATOM 3198 C C . LEU A 1 415 ? 11.456 11.351 -20.658 1.00 93.62 415 LEU A C 1
ATOM 3200 O O . LEU A 1 415 ? 12.274 10.589 -20.145 1.00 93.62 415 LEU A O 1
ATOM 3204 N N . ASP A 1 416 ? 11.786 12.362 -21.453 1.00 95.00 416 ASP A N 1
ATOM 3205 C CA . ASP A 1 416 ? 13.156 12.732 -21.780 1.00 95.00 416 ASP A CA 1
ATOM 3206 C C . ASP A 1 416 ? 13.612 13.840 -20.831 1.00 95.00 416 ASP A C 1
ATOM 3208 O O . ASP A 1 416 ? 13.053 14.938 -20.816 1.00 95.00 416 ASP A O 1
ATOM 3212 N N . ILE A 1 417 ? 14.620 13.541 -20.009 1.00 96.75 417 ILE A N 1
ATOM 3213 C CA . ILE A 1 417 ? 15.134 14.457 -18.987 1.00 96.75 417 ILE A CA 1
ATOM 3214 C C . ILE A 1 417 ? 16.626 14.674 -19.239 1.00 96.75 417 ILE A C 1
ATOM 3216 O O . ILE A 1 417 ? 17.412 13.737 -19.072 1.00 96.75 417 ILE A O 1
ATOM 3220 N N . PRO A 1 418 ? 17.055 15.889 -19.608 1.00 94.81 418 PRO A N 1
ATOM 3221 C CA . PRO A 1 418 ? 18.471 16.190 -19.735 1.00 94.81 418 PRO A CA 1
ATOM 3222 C C . PRO A 1 418 ? 19.087 16.365 -18.337 1.00 94.81 418 PRO A C 1
ATOM 3224 O O . PRO A 1 418 ? 18.701 17.256 -17.576 1.00 94.81 418 PRO A O 1
ATOM 3227 N N . LEU A 1 419 ? 20.050 15.508 -17.992 1.00 95.75 419 LEU A N 1
ATOM 3228 C CA . LEU A 1 419 ? 20.693 15.456 -16.675 1.00 95.75 419 LEU A CA 1
ATOM 3229 C C . LEU A 1 419 ? 22.189 15.775 -16.759 1.00 95.75 419 LEU A C 1
ATOM 3231 O O . LEU A 1 419 ? 22.838 15.507 -17.769 1.00 95.75 419 LEU A O 1
ATOM 3235 N N . SER A 1 420 ? 22.739 16.299 -15.667 1.00 96.25 420 SER A N 1
ATOM 3236 C CA . SER A 1 420 ? 24.172 16.510 -15.472 1.00 96.25 420 SER A CA 1
ATOM 3237 C C . SER A 1 420 ? 24.571 16.260 -14.020 1.00 96.25 420 SER A C 1
ATOM 3239 O O . SER A 1 420 ? 23.730 16.211 -13.122 1.00 96.25 420 SER A O 1
ATOM 3241 N N . LEU A 1 421 ? 25.872 16.108 -13.796 1.00 95.56 421 LEU A N 1
ATOM 3242 C CA . LEU A 1 421 ? 26.500 15.970 -12.487 1.00 95.56 421 LEU A CA 1
ATOM 3243 C C . LEU A 1 421 ? 27.430 17.168 -12.288 1.00 95.56 421 LEU A C 1
ATOM 3245 O O . LEU A 1 421 ? 28.357 17.358 -13.074 1.00 95.56 421 LEU A O 1
ATOM 3249 N N . THR A 1 422 ? 27.175 17.988 -11.268 1.00 93.25 422 THR A N 1
ATOM 3250 C CA . THR A 1 422 ? 27.933 19.235 -11.053 1.00 93.25 422 THR A CA 1
ATOM 3251 C C . THR A 1 422 ? 29.379 18.984 -10.639 1.00 93.25 422 THR A C 1
ATOM 3253 O O . THR A 1 422 ? 30.263 19.734 -11.037 1.00 93.25 422 THR A O 1
ATOM 3256 N N . ASP A 1 423 ? 29.618 17.947 -9.837 1.00 92.25 423 ASP A N 1
ATOM 3257 C CA . ASP A 1 423 ? 30.915 17.693 -9.196 1.00 92.25 423 ASP A CA 1
ATOM 3258 C C . ASP A 1 423 ? 31.355 16.235 -9.383 1.00 92.25 423 ASP A C 1
ATOM 3260 O O . ASP A 1 423 ? 31.831 15.585 -8.457 1.00 92.25 423 ASP A O 1
ATOM 3264 N N . LEU A 1 424 ? 31.134 15.672 -10.576 1.00 93.88 424 LEU A N 1
ATOM 3265 C CA . LEU A 1 424 ? 31.545 14.297 -10.856 1.00 93.88 424 LEU A CA 1
ATOM 3266 C C . LEU A 1 424 ? 33.071 14.180 -10.803 1.00 93.88 424 LEU A C 1
ATOM 3268 O O . LEU A 1 424 ? 33.779 14.672 -11.682 1.00 93.88 424 LEU A O 1
ATOM 3272 N N . GLN A 1 425 ? 33.564 13.459 -9.803 1.00 93.81 425 GLN A N 1
ATOM 3273 C CA . GLN A 1 425 ? 34.982 13.149 -9.664 1.00 93.81 425 GLN A CA 1
ATOM 3274 C C . GLN A 1 425 ? 35.232 11.735 -10.172 1.00 93.81 425 GLN A C 1
ATOM 3276 O O . GLN A 1 425 ? 34.568 10.794 -9.736 1.00 93.81 425 GLN A O 1
ATOM 3281 N N . ILE A 1 426 ? 36.191 11.590 -11.084 1.00 91.12 426 ILE A N 1
ATOM 3282 C CA . ILE A 1 426 ? 36.607 10.299 -11.634 1.00 91.12 426 ILE A CA 1
ATOM 3283 C C . ILE A 1 426 ? 38.087 10.114 -11.329 1.00 91.12 426 ILE A C 1
ATOM 3285 O O . ILE A 1 426 ? 38.883 11.032 -11.549 1.00 91.12 426 ILE A O 1
ATOM 3289 N N . ARG A 1 427 ? 38.444 8.932 -10.834 1.00 89.00 427 ARG A N 1
ATOM 3290 C CA . ARG A 1 427 ? 39.832 8.519 -10.632 1.00 89.00 427 ARG A CA 1
ATOM 3291 C C . ARG A 1 427 ? 40.161 7.281 -11.440 1.00 89.00 427 ARG A C 1
ATOM 3293 O O . ARG A 1 427 ? 39.270 6.407 -11.534 1.00 89.00 427 ARG A O 1
#

Secondary structure (DSSP, 8-state):
-------------TTPPP----EEEEEE----SSSPPP-TTHHHHHHHHHHHHHHTT-EEESSS--S---HHHHHHHHHHHHHHHHH-TTTTT--EEEEEEEEEETTEEE-TTS-EE-HHHHHHHHHT-GGGTTS-EEEEEEEE--TT---S----GGGG------TT-TTTTEEEEEE---SS---EETTEEHHHHHHHHHHHHHHHHSSSEEHHHHHHHHHHHHHT-TTS-TT---------S-GGGTTT-EE--S-HHHHHHHHHHHHHHHHHS--------------------------------------------------------------HHHHHHHHHHHHHHHHHHTTTTEEEPPPEEEEEEEEETTEEEEEEEEE-S-EEE-GGGEEE-S--EEEEETTEEEEE--EEETT-EE-

pLDDT: mean 72.63, std 24.0, range [22.02, 97.75]

Radius of gyration: 29.31 Å; chains: 1; bounding box: 80×88×87 Å

Sequence (427 aa):
MCAVSGPVLRRRMAGRYPVSPGVALIISVRDFKGKDEPRLGARNDFMFLKSTFTVTGCRTFPATEKLNWSQSDFVNALKEAVTPFEEEEAFKRGPFFLCFSTHGDEKGITLSDGEYLPLNVLRAILAEQETLRSRPKVIVIQACRGAMCMTKDGPKLSSFKVTADSAADPWGNTMGIASCVQTRVSYSSDLGSIFILHFCNEILRGLLDNDGCTIQDVKEGVVRALTGIRKFNSQEIVYTTPELFCDNLQGALVLKPTNRDAVQKWRAIVTHFLSKMPWEIERNEEDIKISAFPLDEPTHEVTTAEMVDAGKFEEQSSMVSVLEEPSPCVAAGADSALDVNGFVDQLLSAARAEISNRGMEQVSLPDISEKLKQKVISIKIPGRFLAFNGWAKSLASLHRIGDAVMSTNGDKLSLDIPLSLTDLQIR

Organism: Thrips palmi (NCBI:txid161013)

Foldseek 3Di:
DDDDDDDPPPPPPPAAFDAFAEAEEAAQEQAAPDDFHGQQQSQLLRVLVCLLSVQLNHHYPPPDHDHFDDPVNVLVRVVVRLVCCVPPPRHVRHEYEYEYAAAFFQQAGAGRHRDHDRPVNVQVSLLVSPSQLQHQYEYEEEHWHGPPPPDQGGHPCVVLQDPPDDSSRSCANYFYFYDYQGPDGQPSHNNGGPLSLLLSLQQLVQQQPPQWDQVVSSLVSSVVVVVPLPPPPDDRPPDSPRPGNYPSSVPHYIGHGPDNVSSVVSSVVSVVSNVPDDSDDDDPPDDPDDDDDDDDDDDDDDDDDDDDDDDDDDDDDDDDDDDDDDDDDDDDDDPPPPQPVVVVQVVLLVVLVVCVVVVVQKDWDQWDWDWDFDDDPHDTDIDIDTDPRKMKGRPSQKDFDDDWDWDDDPPDIDIDTHIDRPDIDMD

InterPro domains:
  IPR001309 Peptidase C14, p20 domain [PS50208] (20-148)
  IPR011600 Peptidase C14, caspase domain [PF00656] (22-205)
  IPR015917 Peptidase C14A, caspase catalytic domain [PR00376] (20-33)
  IPR015917 Peptidase C14A, caspase catalytic domain [PR00376] (96-104)
  IPR015917 Peptidase C14A, caspase catalytic domain [PR00376] (129-147)
  IPR015917 Peptidase C14A, caspase catalytic domain [SM00115] (16-257)
  IPR020234 Mite allergen, group-7 [PF16984] (340-416)
  IPR029030 Caspase-like domain superfamily [SSF52129] (21-220)
  IPR038602 Mite allergen,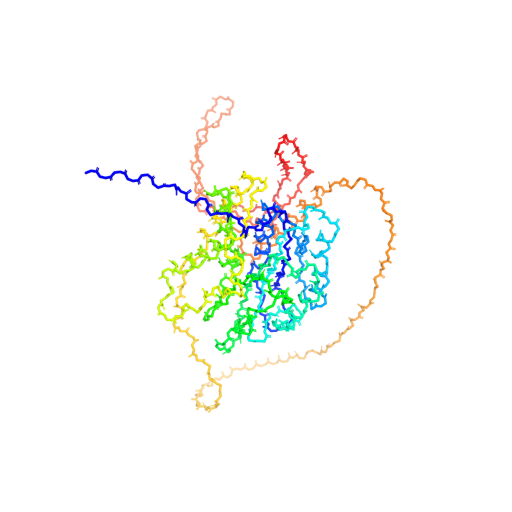 group-7 superfamily [G3DSA:3.15.10.50] (335-427)
  IPR052039 Caspase-related proteases and regulators [PTHR22576] (21-222)